Protein AF-A0A9N8DLZ5-F1 (afdb_monomer_lite)

Sequence (624 aa):
MDAGSVGSILSWVEGLLLKVLQLLVWLLERFLIEDRSQDSDYRYHQNWSSGGSSGGSSDNEDQGKRALQEAMKLFGIDSLDDNDVTKGSLRKIWMRLNLTYHPDKNNNSPDSIEKTQQINEAYERLWQELDKRDGVDGADDGNEASTPDHQQEDRPISKQERKRQKKERQKARQHAKRQQQEEWERRREAWEAELTRVQEEMERKAKEYKKKENHRKKERRMNEKKAKELGLENPGRRVETFHRWVGDAIALLKSPIDSSDCPSKYYVMELCNHPIAEALRTDETDIAIELVHETICDAIYYWAAKVVQEECFEIDSKMKDFVLSEALLLSLDEDGNSLIHYAVYFGNNDMLSYLAQKARKRDRLQGLLASSNVHGLAASDFALLRGNERMQRHMKKLQEEVEERIQSSKLLPTIKRYMATLGKAPSMAPAMVSLFGISLGMIAFETGWIMTFAILGFVMKEKQSVRQGILSDPGAFPRELLSFHLYWLLVKKIHQGIAAVSEFYYLSIPFVFILWLFTPPKYASLPFHISNFAHGWTARVVDTVPLPTNVLSPMPRALCWMLIHTCVLLAVKAQFAMALDTLDVSGFHHLEQQPTHREMMQLESKQQHAMDVFNAFLKEEGDL

Organism: NCBI:txid568900

InterPro domains:
  IPR001623 DnaJ domain [PF00226] (84-129)
  IPR001623 DnaJ domain [PS50076] (70-140)
  IPR001623 DnaJ domain [SM00271] (69-131)
  IPR001623 DnaJ domain [cd06257] (70-126)
  IPR036869 Chaperone J-domain superfamily [G3DSA:1.10.287.110] (81-128)
  IPR036869 Chaperone J-domain superfamily [SSF46565] (75-132)

pLDDT: mean 72.86, std 20.45, range [31.64, 98.12]

Radius of gyration: 39.93 Å; chains: 1; bounding box: 113×87×102 Å

Foldseek 3Di:
DDPVVVVVVVVVVVVVVVVVVVVVVVVVVVVVVVVPPPDDDDDDDDDDDDPDDDDDPDPVVVVLVVLLVLLCVLLVHPDPPPPVDDLVSLVVSLVVQCVVLPCVVVVNDPSSVVSNVSSVSSSVSSVVVNVVVVPPPPPPDDDPDDDDDPPPPPDPCDPVNVVVVVVVVVVVVVVVVVVVVVVVVVVVVVVVVVVVVVVVVVVVVVVVVVVVVVVVVVVVVVVQVVCVVVVNPRVVVVVVVVVVVLVVVVVVVPPDDPPDDDPDPPDCLVVQPQPLSVCLLVLVLVVSVVVLVVVLVVQVVVVCVVVVVVDDDDCDPVNSLVSNLVSQQQASDPQSQGPLLSCLLSVPVVSNVVSCVSCVVVVNLVVNQCRATNVNDGSLVSNVVNVPVVSNVVSVVSVVVVVVCVCPPCPVVVVVVVVVVVVVVVPCVLVVVLVVQLVCCVVPPVCSVVLSVVSVVLVVVVVVCVVVVNDDDPVVVVVVSVVVVVVVVVVVVVLVVVVVPDPVNPPVVVVVVVCQVPPPPVCNCVVVVVVVVVVVVLVVVVVPDDDDDPDDDPVVVVVVVVVSVVVVVVVVVVVVVVVVVVDDPPDDPDDDDDDDPVVVVVVVVVVVVVVVVVVVVVVVVVVD

Structure (mmCIF, N/CA/C/O backbone):
data_AF-A0A9N8DLZ5-F1
#
_entry.id   AF-A0A9N8DLZ5-F1
#
loop_
_atom_site.group_PDB
_atom_site.id
_atom_site.type_symbol
_atom_site.label_atom_id
_atom_site.label_alt_id
_atom_site.label_comp_id
_atom_site.label_asym_id
_atom_site.label_entity_id
_atom_site.label_seq_id
_atom_site.pdbx_PDB_ins_code
_atom_site.Cartn_x
_atom_site.Cartn_y
_atom_site.Cartn_z
_atom_site.occupancy
_atom_site.B_iso_or_equiv
_atom_site.auth_seq_id
_atom_site.auth_comp_id
_atom_site.auth_asym_id
_atom_site.auth_atom_id
_atom_site.pdbx_PDB_model_num
ATOM 1 N N . MET A 1 1 ? 40.854 31.623 34.622 1.00 49.44 1 MET A N 1
ATOM 2 C CA . MET A 1 1 ? 39.849 30.550 34.748 1.00 49.44 1 MET A CA 1
ATOM 3 C C . MET A 1 1 ? 40.578 29.261 34.465 1.00 49.44 1 MET A C 1
ATOM 5 O O . MET A 1 1 ? 41.126 29.134 33.377 1.00 49.44 1 MET A O 1
ATOM 9 N N . ASP A 1 2 ? 40.683 28.384 35.458 1.00 57.00 2 ASP A N 1
ATOM 10 C CA . ASP A 1 2 ? 41.419 27.131 35.310 1.00 57.00 2 ASP A CA 1
ATOM 11 C C . ASP A 1 2 ? 40.716 26.227 34.300 1.00 57.00 2 ASP A C 1
ATOM 13 O O . ASP A 1 2 ? 39.487 26.132 34.293 1.00 57.00 2 ASP A O 1
ATOM 17 N N . ALA A 1 3 ? 41.493 25.543 33.459 1.00 56.16 3 ALA A N 1
ATOM 18 C CA . ALA A 1 3 ? 40.986 24.651 32.414 1.00 56.16 3 ALA A CA 1
ATOM 19 C C . ALA A 1 3 ? 39.997 23.587 32.948 1.00 56.16 3 ALA A C 1
ATOM 21 O O . ALA A 1 3 ? 39.121 23.130 32.217 1.00 56.16 3 ALA A O 1
ATOM 22 N N . GLY A 1 4 ? 40.065 23.255 34.245 1.00 65.50 4 GLY A N 1
ATOM 23 C CA . GLY A 1 4 ? 39.111 22.367 34.914 1.00 65.50 4 GLY A CA 1
ATOM 24 C C . GLY A 1 4 ? 37.686 22.923 35.058 1.00 65.50 4 GLY A C 1
ATOM 25 O O . GLY A 1 4 ? 36.737 22.143 35.101 1.00 65.50 4 GLY A O 1
ATOM 26 N N . SER A 1 5 ? 37.486 24.249 35.083 1.00 64.62 5 SER A N 1
ATOM 27 C CA . SER A 1 5 ? 36.138 24.828 35.225 1.00 64.62 5 SER A CA 1
ATOM 28 C C . SER A 1 5 ? 35.354 24.808 33.912 1.00 64.62 5 SER A C 1
ATOM 30 O O . SER A 1 5 ? 34.129 24.731 33.934 1.00 64.62 5 SER A O 1
ATOM 32 N N . VAL A 1 6 ? 36.045 24.843 32.770 1.00 71.88 6 VAL A N 1
ATOM 33 C CA . VAL A 1 6 ? 35.416 24.824 31.441 1.00 71.88 6 VAL A CA 1
ATOM 34 C C . VAL A 1 6 ? 34.845 23.436 31.132 1.00 71.88 6 VAL A C 1
ATOM 36 O O . VAL A 1 6 ? 33.722 23.336 30.645 1.00 71.88 6 VAL A O 1
ATOM 39 N N . GLY A 1 7 ? 35.555 22.365 31.510 1.00 80.94 7 GLY A N 1
ATOM 40 C CA . GLY A 1 7 ? 35.070 20.988 31.345 1.00 80.94 7 GLY A CA 1
ATOM 41 C C . GLY A 1 7 ? 33.822 20.673 32.179 1.00 80.94 7 GLY A C 1
ATOM 42 O O . GLY A 1 7 ? 32.906 20.014 31.696 1.00 80.94 7 GLY A O 1
ATOM 43 N N . SER A 1 8 ? 33.739 21.210 33.401 1.00 79.50 8 SER A N 1
ATOM 44 C CA . SER A 1 8 ? 32.559 21.053 34.267 1.00 79.50 8 SER A CA 1
ATOM 45 C C . SER A 1 8 ? 31.318 21.748 33.690 1.00 79.50 8 SER A C 1
ATOM 47 O O . SER A 1 8 ? 30.221 21.191 33.700 1.00 79.50 8 SER A O 1
ATOM 49 N N . ILE A 1 9 ? 31.497 22.938 33.107 1.00 79.12 9 ILE A N 1
ATOM 50 C CA . ILE A 1 9 ? 30.405 23.685 32.470 1.00 79.12 9 ILE A CA 1
ATOM 51 C C . ILE A 1 9 ? 29.925 22.971 31.201 1.00 79.12 9 ILE A C 1
ATOM 53 O O . ILE A 1 9 ? 28.719 22.844 31.007 1.00 79.12 9 ILE A O 1
ATOM 57 N N . LEU A 1 10 ? 30.838 22.457 30.370 1.00 74.69 10 LEU A N 1
ATOM 58 C CA . LEU A 1 10 ? 30.481 21.702 29.163 1.00 74.69 10 LEU A CA 1
ATOM 59 C C . LEU A 1 10 ? 29.704 20.423 29.498 1.00 74.69 10 LEU A C 1
ATOM 61 O O . LEU A 1 10 ? 28.630 20.207 28.945 1.00 74.69 10 LEU A O 1
ATOM 65 N N . SER A 1 11 ? 30.175 19.646 30.477 1.00 79.75 11 SER A N 1
ATOM 66 C CA . SER A 1 11 ? 29.482 18.442 30.954 1.00 79.75 11 SER A CA 1
ATOM 67 C C . SER A 1 11 ? 28.071 18.744 31.480 1.00 79.75 11 SER A C 1
ATOM 69 O O . SER A 1 11 ? 27.119 18.005 31.216 1.00 79.75 11 SER A O 1
ATOM 71 N N . TRP A 1 12 ? 27.906 19.861 32.193 1.00 91.50 12 TRP A N 1
ATOM 72 C CA . TRP A 1 12 ? 26.599 20.286 32.689 1.00 91.50 12 TRP A CA 1
ATOM 73 C C . TRP A 1 12 ? 25.654 20.716 31.556 1.00 91.50 12 TRP A C 1
ATOM 75 O O . TRP A 1 12 ? 24.472 20.363 31.573 1.00 91.50 12 TRP A O 1
ATOM 85 N N . VAL A 1 13 ? 26.170 21.429 30.549 1.00 84.19 13 VAL A N 1
ATOM 86 C CA . VAL A 1 13 ? 25.404 21.853 29.364 1.00 84.19 13 VAL A CA 1
ATOM 87 C C . VAL A 1 13 ? 24.967 20.650 28.524 1.00 84.19 13 VAL A C 1
ATOM 89 O O . VAL A 1 13 ? 23.808 20.595 28.112 1.00 84.19 13 VAL A O 1
ATOM 92 N N . GLU A 1 14 ? 25.835 19.657 28.329 1.00 85.25 14 GLU A N 1
ATOM 93 C CA . GLU A 1 14 ? 25.492 18.399 27.650 1.00 85.25 14 GLU A CA 1
ATOM 94 C C . GLU A 1 14 ? 24.383 17.639 28.392 1.00 85.25 14 GLU A C 1
ATOM 96 O O . GLU A 1 14 ? 23.398 17.210 27.785 1.00 85.25 14 GLU A O 1
ATOM 101 N N . GLY A 1 15 ? 24.481 17.544 29.723 1.00 87.44 15 GLY A N 1
ATOM 102 C CA . GLY A 1 15 ? 23.449 16.920 30.551 1.00 87.44 15 GLY A CA 1
ATOM 103 C C . GLY A 1 15 ? 22.101 17.650 30.498 1.00 87.44 15 GLY A C 1
ATOM 104 O O . GLY A 1 15 ? 21.046 17.011 30.521 1.00 87.44 15 GLY A O 1
ATOM 105 N N . LEU A 1 16 ? 22.113 18.982 30.400 1.00 87.88 16 LEU A N 1
ATOM 106 C CA . LEU A 1 16 ? 20.899 19.785 30.249 1.00 87.88 16 LEU A CA 1
ATOM 107 C C . LEU A 1 16 ? 20.264 19.586 28.865 1.00 87.88 16 LEU A C 1
ATOM 109 O O . LEU A 1 16 ? 19.053 19.383 28.776 1.00 87.88 16 LEU A O 1
ATOM 113 N N . LEU A 1 17 ? 21.074 19.590 27.802 1.00 78.94 17 LEU A N 1
ATOM 114 C CA . LEU A 1 17 ? 20.620 19.362 26.428 1.00 78.94 17 LEU A CA 1
ATOM 115 C C . LEU A 1 17 ? 19.957 17.992 26.271 1.00 78.94 17 LEU A C 1
ATOM 117 O O . LEU A 1 17 ? 18.867 17.914 25.709 1.00 78.94 17 LEU A O 1
ATOM 121 N N . LEU A 1 18 ? 20.549 16.937 26.836 1.00 82.75 18 LEU A N 1
ATOM 122 C CA . LEU A 1 18 ? 19.971 15.589 26.819 1.00 82.75 18 LEU A CA 1
ATOM 123 C C . LEU A 1 18 ? 18.601 15.527 27.509 1.00 82.75 18 LEU A C 1
ATOM 125 O O . LEU A 1 18 ? 17.679 14.897 26.990 1.00 82.75 18 LEU A O 1
ATOM 129 N N . LYS A 1 19 ? 18.430 16.222 28.641 1.00 85.38 19 LYS A N 1
ATOM 130 C CA . LYS A 1 19 ? 17.141 16.287 29.351 1.00 85.38 19 LYS A CA 1
ATOM 131 C C . LYS A 1 19 ? 16.080 17.058 28.569 1.00 85.38 19 LYS A C 1
ATOM 133 O O . LYS A 1 19 ? 14.919 16.656 28.557 1.00 85.38 19 LYS A O 1
ATOM 138 N N . VAL A 1 20 ? 16.466 18.142 27.895 1.00 83.44 20 VAL A N 1
ATOM 139 C CA . VAL A 1 20 ? 15.561 18.905 27.021 1.00 83.44 20 VAL A CA 1
ATOM 140 C C . VAL A 1 20 ? 15.143 18.064 25.814 1.00 83.44 20 VAL A C 1
ATOM 142 O O . VAL A 1 20 ? 13.965 18.046 25.464 1.00 83.44 20 VAL A O 1
ATOM 145 N N . LEU A 1 21 ? 16.070 17.310 25.219 1.00 79.62 21 LEU A N 1
ATOM 146 C CA . LEU A 1 21 ? 15.775 16.399 24.112 1.00 79.62 21 LEU A CA 1
ATOM 147 C C . LEU A 1 21 ? 14.827 15.271 24.541 1.00 79.62 21 LEU A C 1
ATOM 149 O O . LEU A 1 21 ? 13.849 15.010 23.845 1.00 79.62 21 LEU A O 1
ATOM 153 N N . GLN A 1 22 ? 15.046 14.665 25.713 1.00 80.81 22 GLN A N 1
ATOM 154 C CA . GLN A 1 22 ? 14.121 13.679 26.287 1.00 80.81 22 GLN A CA 1
ATOM 155 C C . GLN A 1 22 ? 12.720 14.258 26.520 1.00 80.81 22 GLN A C 1
ATOM 157 O O . GLN A 1 22 ? 11.732 13.599 26.201 1.00 80.81 22 GLN A O 1
ATOM 162 N N . LEU A 1 23 ? 12.615 15.492 27.024 1.00 84.62 23 LEU A N 1
ATOM 163 C CA . LEU A 1 23 ? 11.329 16.167 27.217 1.00 84.62 23 LEU A CA 1
ATOM 164 C C . LEU A 1 23 ? 10.611 16.418 25.881 1.00 84.62 23 LEU A C 1
ATOM 166 O O . LEU A 1 23 ? 9.399 16.233 25.789 1.00 84.62 23 LEU A O 1
ATOM 170 N N . LEU A 1 24 ? 11.347 16.824 24.843 1.00 77.12 24 LEU A N 1
ATOM 171 C CA . LEU A 1 24 ? 10.793 17.069 23.511 1.00 77.12 24 LEU A CA 1
ATOM 172 C C . LEU A 1 24 ? 10.314 15.780 22.839 1.00 77.12 24 LEU A C 1
ATOM 174 O O . LEU A 1 24 ? 9.225 15.773 22.269 1.00 77.12 24 LEU A O 1
ATOM 178 N N . VAL A 1 25 ? 11.075 14.687 22.948 1.00 82.19 25 VAL A N 1
ATOM 179 C CA . VAL A 1 25 ? 10.651 13.359 22.469 1.00 82.19 25 VAL A CA 1
ATOM 180 C C . VAL A 1 25 ? 9.394 12.904 23.210 1.00 82.19 25 VAL A C 1
ATOM 182 O O . VAL A 1 25 ? 8.420 12.511 22.575 1.00 82.19 25 VAL A O 1
ATOM 185 N N . TRP A 1 26 ? 9.366 13.053 24.536 1.00 88.75 26 TRP A N 1
ATOM 186 C CA . TRP A 1 26 ? 8.200 12.720 25.356 1.00 88.75 26 TRP A CA 1
ATOM 187 C C . TRP A 1 26 ? 6.950 13.542 24.981 1.00 88.75 26 TRP A C 1
ATOM 189 O O . TRP A 1 26 ? 5.845 13.000 24.904 1.00 88.75 26 TRP A O 1
ATOM 199 N N . LEU A 1 27 ? 7.110 14.841 24.698 1.00 75.94 27 LEU A N 1
ATOM 200 C CA . LEU A 1 27 ? 6.022 15.711 24.233 1.00 75.94 27 LEU A CA 1
ATOM 201 C C . LEU A 1 27 ? 5.524 15.321 22.835 1.00 75.94 27 LEU A C 1
ATOM 203 O O . LEU A 1 27 ? 4.315 15.320 22.604 1.00 75.94 27 LEU A O 1
ATOM 207 N N . LEU A 1 28 ? 6.432 14.976 21.918 1.00 73.81 28 LEU A N 1
ATOM 208 C CA . LEU A 1 28 ? 6.091 14.535 20.563 1.00 73.81 28 LEU A CA 1
ATOM 209 C C . LEU A 1 28 ? 5.348 13.195 20.567 1.00 73.81 28 LEU A C 1
ATOM 211 O O . LEU A 1 28 ? 4.345 13.062 19.865 1.00 73.81 28 LEU A O 1
ATOM 215 N N . GLU A 1 29 ? 5.778 12.233 21.389 1.00 75.62 29 GLU A N 1
ATOM 216 C CA . GLU A 1 29 ? 5.064 10.963 21.573 1.00 75.62 29 GLU A CA 1
ATOM 217 C C . GLU A 1 29 ? 3.644 11.187 22.099 1.00 75.62 29 GLU A C 1
ATOM 219 O O . GLU A 1 29 ? 2.696 10.572 21.613 1.00 75.62 29 GLU A O 1
ATOM 224 N N . ARG A 1 30 ? 3.462 12.108 23.053 1.00 68.19 30 ARG A N 1
ATOM 225 C CA . ARG A 1 30 ? 2.133 12.443 23.581 1.00 68.19 30 ARG A CA 1
ATOM 226 C C . ARG A 1 30 ? 1.235 13.089 22.531 1.00 68.19 30 ARG A C 1
ATOM 228 O O . ARG A 1 30 ? 0.108 12.639 22.358 1.00 68.19 30 ARG A O 1
ATOM 235 N N . PHE A 1 31 ? 1.740 14.080 21.800 1.00 67.94 31 PHE A N 1
ATOM 236 C CA . PHE A 1 31 ? 0.939 14.820 20.823 1.00 67.94 31 PHE A CA 1
ATOM 237 C C . PHE A 1 31 ? 0.556 13.993 19.590 1.00 67.94 31 PHE A C 1
ATOM 239 O O . PHE A 1 31 ? -0.539 14.165 19.061 1.00 67.94 31 PHE A O 1
ATOM 246 N N . LEU A 1 32 ? 1.425 13.091 19.124 1.00 57.75 32 LEU A N 1
ATOM 247 C CA . LEU A 1 32 ? 1.170 12.306 17.909 1.00 57.75 32 LEU A CA 1
ATOM 248 C C . LEU A 1 32 ? 0.288 11.070 18.148 1.00 57.75 32 LEU A C 1
ATOM 250 O O . LEU A 1 32 ? -0.325 10.570 17.204 1.00 57.75 32 LEU A O 1
ATOM 254 N N . ILE A 1 33 ? 0.195 10.577 19.387 1.00 51.91 33 ILE A N 1
ATOM 255 C CA . ILE A 1 33 ? -0.642 9.416 19.739 1.00 51.91 33 ILE A CA 1
ATOM 256 C C . ILE A 1 33 ? -2.088 9.836 20.057 1.00 51.91 33 ILE A C 1
ATOM 258 O O . ILE A 1 33 ? -3.021 9.065 19.820 1.00 51.91 33 ILE A O 1
ATOM 262 N N . GLU A 1 34 ? -2.303 11.060 20.547 1.00 44.78 34 GLU A N 1
ATOM 263 C CA . GLU A 1 34 ? -3.624 11.535 20.987 1.00 44.78 34 GLU A CA 1
ATOM 264 C C . GLU A 1 34 ? -4.619 11.715 19.817 1.00 44.78 34 GLU A C 1
ATOM 266 O O . GLU A 1 34 ? -5.815 11.504 20.000 1.00 44.78 34 GLU A O 1
ATOM 271 N N . ASP A 1 35 ? -4.135 11.959 18.592 1.00 42.44 35 ASP A N 1
ATOM 272 C CA . ASP A 1 35 ? -4.981 12.250 17.417 1.00 42.44 35 ASP A CA 1
ATOM 273 C C . ASP A 1 35 ? -5.449 10.998 16.633 1.00 42.44 35 ASP A C 1
ATOM 275 O O . ASP A 1 35 ? -6.141 11.106 15.623 1.00 42.44 35 ASP A O 1
ATOM 279 N N . ARG A 1 36 ? -5.090 9.776 17.071 1.00 41.59 36 ARG A N 1
ATOM 280 C CA . ARG A 1 36 ? -5.443 8.521 16.360 1.00 41.59 36 ARG A CA 1
ATOM 281 C C . ARG A 1 36 ? -6.395 7.568 17.090 1.00 41.59 36 ARG A C 1
ATOM 283 O O . ARG A 1 36 ? -6.746 6.543 16.514 1.00 41.59 36 ARG A O 1
ATOM 290 N N . SER A 1 37 ? -6.828 7.862 18.318 1.00 42.47 37 SER A N 1
ATOM 291 C CA . SER A 1 37 ? -7.557 6.874 19.146 1.00 42.47 37 SER A CA 1
ATOM 292 C C . SER A 1 37 ? -9.060 7.115 19.347 1.00 42.47 37 SER A C 1
ATOM 294 O O . SER A 1 37 ? -9.682 6.371 20.100 1.00 42.47 37 SER A O 1
ATOM 296 N N . GLN A 1 38 ? -9.674 8.093 18.669 1.00 40.94 38 GLN A N 1
ATOM 297 C CA . GLN A 1 38 ? -11.102 8.399 18.870 1.00 40.94 38 GLN A CA 1
ATOM 298 C C . GLN A 1 38 ? -12.107 7.563 18.055 1.00 40.94 38 GLN A C 1
ATOM 300 O O . GLN A 1 38 ? -13.296 7.701 18.304 1.00 40.94 38 GLN A O 1
ATOM 305 N N . ASP A 1 39 ? -11.687 6.644 17.179 1.00 40.47 39 ASP A N 1
ATOM 306 C CA . ASP A 1 39 ? -12.623 5.801 16.411 1.00 40.47 39 ASP A CA 1
ATOM 307 C C . ASP A 1 39 ? -12.294 4.303 16.541 1.00 40.47 39 ASP A C 1
ATOM 309 O O . ASP A 1 39 ? -11.570 3.724 15.733 1.00 40.47 39 ASP A O 1
ATOM 313 N N . SER A 1 40 ? -12.811 3.654 17.588 1.00 35.16 40 SER A N 1
ATOM 314 C CA . SER A 1 40 ? -13.296 2.260 17.525 1.00 35.16 40 SER A CA 1
ATOM 315 C C . SER A 1 40 ? -13.937 1.841 18.853 1.00 35.16 40 SER A C 1
ATOM 317 O O . SER A 1 40 ? -13.294 1.323 19.766 1.00 35.16 40 SER A O 1
ATOM 319 N N . ASP A 1 41 ? -15.250 2.042 18.936 1.00 38.22 41 ASP A N 1
ATOM 320 C CA . ASP A 1 41 ? -16.117 1.398 19.920 1.00 38.22 41 ASP A CA 1
ATOM 321 C C . ASP A 1 41 ? -16.056 -0.132 19.761 1.00 38.22 41 ASP A C 1
ATOM 323 O O . ASP A 1 41 ? -16.618 -0.694 18.820 1.00 38.22 41 ASP A O 1
ATOM 327 N N . TYR A 1 42 ? -15.422 -0.826 20.710 1.00 39.41 42 TYR A N 1
ATOM 328 C CA . TYR A 1 42 ? -15.580 -2.271 20.896 1.00 39.41 42 TYR A CA 1
ATOM 329 C C . TYR A 1 42 ? -16.290 -2.553 22.224 1.00 39.41 42 TYR A C 1
ATOM 331 O O . TYR A 1 42 ? -15.693 -2.550 23.299 1.00 39.41 42 TYR A O 1
ATOM 339 N N . ARG A 1 43 ? -17.597 -2.826 22.124 1.00 35.00 43 ARG A N 1
ATOM 340 C CA . ARG A 1 43 ? -18.407 -3.480 23.161 1.00 35.00 43 ARG A CA 1
ATOM 341 C C . ARG A 1 43 ? -18.151 -4.986 23.115 1.00 35.00 43 ARG A C 1
ATOM 343 O O . ARG A 1 43 ? -18.801 -5.685 22.346 1.00 35.00 43 ARG A O 1
ATOM 350 N N . TYR A 1 44 ? -17.264 -5.494 23.961 1.00 34.75 44 TYR A N 1
ATOM 351 C CA . TYR A 1 44 ? -17.240 -6.910 24.336 1.00 34.75 44 TYR A CA 1
ATOM 352 C C . TYR A 1 44 ? -16.865 -7.024 25.821 1.00 34.75 44 TYR A C 1
ATOM 354 O O . TYR A 1 44 ? -15.972 -6.323 26.279 1.00 34.75 44 TYR A O 1
ATOM 362 N N . HIS A 1 45 ? -17.566 -7.912 26.537 1.00 36.66 45 HIS A N 1
ATOM 363 C CA . HIS A 1 45 ? -17.425 -8.289 27.960 1.00 36.66 45 HIS A CA 1
ATOM 364 C C . HIS A 1 45 ? -18.278 -7.536 29.004 1.00 36.66 45 HIS A C 1
ATOM 366 O O . HIS A 1 45 ? -17.790 -6.843 29.883 1.00 36.66 45 HIS A O 1
ATOM 372 N N . GLN A 1 46 ? -19.584 -7.825 28.998 1.00 36.31 46 GLN A N 1
ATOM 373 C CA . GLN A 1 46 ? -20.385 -7.943 30.225 1.00 36.31 46 GLN A CA 1
ATOM 374 C C . GLN A 1 46 ? -21.033 -9.331 30.233 1.00 36.31 46 GLN A C 1
ATOM 376 O O . GLN A 1 46 ? -22.156 -9.483 29.761 1.00 36.31 46 GLN A O 1
ATOM 381 N N . ASN A 1 47 ? -20.323 -10.372 30.682 1.00 31.92 47 ASN A N 1
ATOM 382 C CA . ASN A 1 47 ? -20.993 -11.610 31.107 1.00 31.92 47 ASN A CA 1
ATOM 383 C C . ASN A 1 47 ? -20.091 -12.578 31.882 1.00 31.92 47 ASN A C 1
ATOM 385 O O . ASN A 1 47 ? -20.079 -13.771 31.604 1.00 31.92 47 ASN A O 1
ATOM 389 N N . TRP A 1 48 ? -19.373 -12.095 32.895 1.00 37.28 48 TRP A N 1
ATOM 390 C CA . TRP A 1 48 ? -18.810 -12.975 33.921 1.00 37.28 48 TRP A CA 1
ATOM 391 C C . TRP A 1 48 ? -18.772 -12.273 35.272 1.00 37.28 48 TRP A C 1
ATOM 393 O O . TRP A 1 48 ? -17.785 -11.654 35.642 1.00 37.28 48 TRP A O 1
ATOM 403 N N . SER A 1 49 ? -19.867 -12.367 36.025 1.00 39.16 49 SER A N 1
ATOM 404 C CA . SER A 1 49 ? -19.806 -12.411 37.492 1.00 39.16 49 SER A CA 1
ATOM 405 C C . SER A 1 49 ? -21.177 -12.666 38.119 1.00 39.16 49 SER A C 1
ATOM 407 O O . SER A 1 49 ? -22.220 -12.310 37.574 1.00 39.16 49 SER A O 1
ATOM 409 N N . SER A 1 50 ? -21.119 -13.251 39.320 1.00 39.47 50 SER A N 1
ATOM 410 C CA . SER A 1 50 ? -22.143 -13.341 40.374 1.00 39.47 50 SER A CA 1
ATOM 411 C C . SER A 1 50 ? -23.021 -14.604 40.460 1.00 39.47 50 SER A C 1
ATOM 413 O O . SER A 1 50 ? -24.240 -14.602 40.293 1.00 39.47 50 SER A O 1
ATOM 415 N N . GLY A 1 51 ? -22.387 -15.701 40.890 1.00 33.91 51 GLY A N 1
ATOM 416 C CA . GLY A 1 51 ? -23.010 -16.676 41.790 1.00 33.91 51 GLY A CA 1
ATOM 417 C C . GLY A 1 51 ? -22.683 -16.320 43.245 1.00 33.91 51 GLY A C 1
ATOM 418 O O . GLY A 1 51 ? -21.694 -16.803 43.780 1.00 33.91 51 GLY A O 1
ATOM 419 N N . GLY A 1 52 ? -23.477 -15.443 43.867 1.00 38.75 52 GLY A N 1
ATOM 420 C CA . GLY A 1 52 ? -23.303 -15.027 45.263 1.00 38.75 52 GLY A CA 1
ATOM 421 C C . GLY A 1 52 ? -24.102 -15.900 46.232 1.00 38.75 52 GLY A C 1
ATOM 422 O O . GLY A 1 52 ? -25.332 -15.847 46.249 1.00 38.75 52 GLY A O 1
ATOM 423 N N . SER A 1 53 ? -23.390 -16.693 47.035 1.00 35.62 53 SER A N 1
ATOM 424 C CA . SER A 1 53 ? -23.904 -17.381 48.222 1.00 35.62 53 SER A CA 1
ATOM 425 C C . SER A 1 53 ? -23.837 -16.417 49.409 1.00 35.62 53 SER A C 1
ATOM 427 O O . SER A 1 53 ? -22.755 -16.017 49.828 1.00 35.62 53 SER A O 1
ATOM 429 N N . SER A 1 54 ? -24.992 -15.987 49.916 1.00 44.81 54 SER A N 1
ATOM 430 C CA . SER A 1 54 ? -25.108 -15.051 51.037 1.00 44.81 54 SER A CA 1
ATOM 431 C C . SER A 1 54 ? -25.202 -15.812 52.364 1.00 44.81 54 SER A C 1
ATOM 433 O O . SER A 1 54 ? -26.254 -16.379 52.668 1.00 44.81 54 SER A O 1
ATOM 435 N N . GLY A 1 55 ? -24.129 -15.812 53.157 1.00 41.22 55 GLY A N 1
ATOM 436 C CA . GLY A 1 55 ? -24.136 -16.353 54.520 1.00 41.22 55 GLY A CA 1
ATOM 437 C C . GLY A 1 55 ? -22.737 -16.452 55.126 1.00 41.22 55 GLY A C 1
ATOM 438 O O . GLY A 1 55 ? -22.145 -17.521 55.107 1.00 41.22 55 GLY A O 1
ATOM 439 N N . GLY A 1 56 ? -22.209 -15.339 55.640 1.00 42.84 56 GLY A N 1
ATOM 440 C CA . GLY A 1 56 ? -20.893 -15.272 56.289 1.00 42.84 56 GLY A CA 1
ATOM 441 C C . GLY A 1 56 ? -20.475 -13.817 56.482 1.00 42.84 56 GLY A C 1
ATOM 442 O O . GLY A 1 56 ? -19.786 -13.251 55.641 1.00 42.84 56 GLY A O 1
ATOM 443 N N . SER A 1 57 ? -21.024 -13.197 57.525 1.00 56.03 57 SER A N 1
ATOM 444 C CA . SER A 1 57 ? -20.924 -11.771 57.851 1.00 56.03 57 SER A CA 1
ATOM 445 C C . SER A 1 57 ? -19.671 -11.534 58.700 1.00 56.03 57 SER A C 1
ATOM 447 O O . SER A 1 57 ? -19.500 -12.251 59.679 1.00 56.03 57 SER A O 1
ATOM 449 N N . SER A 1 58 ? -18.853 -10.536 58.341 1.00 63.12 58 SER A N 1
ATOM 450 C CA . SER A 1 58 ? -17.576 -10.096 58.953 1.00 63.12 58 SER A CA 1
ATOM 451 C C . SER A 1 58 ? -16.315 -10.461 58.150 1.00 63.12 58 SER A C 1
ATOM 453 O O . SER A 1 58 ? -15.706 -9.571 57.566 1.00 63.12 58 SER A O 1
ATOM 455 N N . ASP A 1 59 ? -15.943 -11.738 58.020 1.00 73.44 59 ASP A N 1
ATOM 456 C CA . ASP A 1 59 ? -14.593 -12.096 57.524 1.00 73.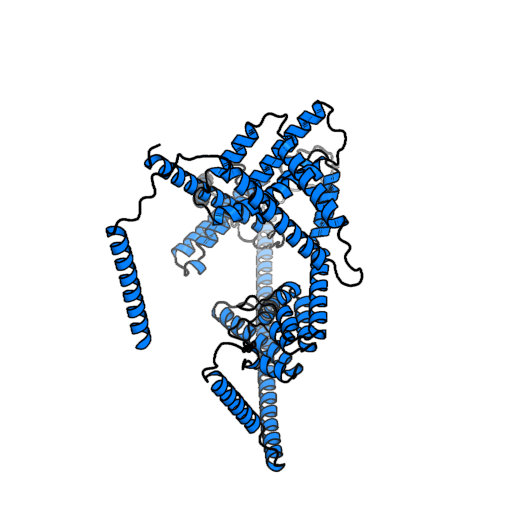44 59 ASP A CA 1
ATOM 457 C C . ASP A 1 59 ? -14.348 -11.820 56.024 1.00 73.44 59 ASP A C 1
ATOM 459 O O . ASP A 1 59 ? -13.206 -11.668 55.586 1.00 73.44 59 ASP A O 1
ATOM 463 N N . ASN A 1 60 ? -15.410 -11.713 55.219 1.00 78.81 60 ASN A N 1
ATOM 464 C CA . ASN A 1 60 ? -15.293 -11.434 53.782 1.00 78.81 60 ASN A CA 1
ATOM 465 C C . ASN A 1 60 ? -14.946 -9.970 53.470 1.00 78.81 60 ASN A C 1
ATOM 467 O O . ASN A 1 60 ? -14.387 -9.692 52.408 1.00 78.81 60 ASN A O 1
ATOM 471 N N . GLU A 1 61 ? -15.267 -9.029 54.362 1.00 84.50 61 GLU A N 1
ATOM 472 C CA . GLU A 1 61 ? -14.998 -7.609 54.108 1.00 84.50 61 GLU A CA 1
ATOM 473 C C . GLU A 1 61 ? -13.496 -7.306 54.208 1.00 84.50 61 GLU A C 1
ATOM 475 O O . GLU A 1 61 ? -12.933 -6.618 53.353 1.00 84.50 61 GLU A O 1
ATOM 480 N N . ASP A 1 62 ? -12.819 -7.912 55.185 1.00 88.00 62 ASP A N 1
ATOM 481 C CA . ASP A 1 62 ? -11.372 -7.777 55.363 1.00 88.00 62 ASP A CA 1
ATOM 482 C C . ASP A 1 62 ? -10.582 -8.433 54.224 1.00 88.00 62 ASP A C 1
ATOM 484 O O . ASP A 1 62 ? -9.564 -7.890 53.781 1.00 88.00 62 ASP A O 1
ATOM 488 N N . GLN A 1 63 ? -11.057 -9.566 53.692 1.00 88.94 63 GLN A N 1
ATOM 489 C CA . GLN A 1 63 ? -10.458 -10.176 52.499 1.00 88.94 63 GLN A CA 1
ATOM 490 C C . GLN A 1 63 ? -10.603 -9.273 51.269 1.00 88.94 63 GLN A C 1
ATOM 492 O O . GLN A 1 63 ? -9.642 -9.122 50.514 1.00 88.94 63 GLN A O 1
ATOM 497 N N . GLY A 1 64 ? -11.759 -8.62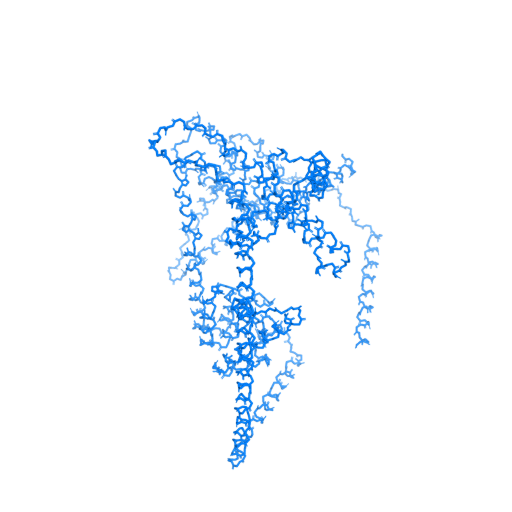2 51.099 1.00 92.25 64 GLY A N 1
ATOM 498 C CA . GLY A 1 64 ? -11.986 -7.662 50.018 1.00 92.25 64 GLY A CA 1
ATOM 499 C C . GLY A 1 64 ? -11.026 -6.470 50.073 1.00 92.25 64 GLY A C 1
ATOM 500 O O . GLY A 1 64 ? -10.422 -6.121 49.060 1.00 92.25 64 GLY A O 1
ATOM 501 N N . LYS A 1 65 ? -10.814 -5.893 51.264 1.00 94.06 65 LYS A N 1
ATOM 502 C CA . LYS A 1 65 ? -9.896 -4.754 51.458 1.00 94.06 65 LYS A CA 1
ATOM 503 C C . LYS A 1 65 ? -8.436 -5.122 51.183 1.00 94.06 65 LYS A C 1
ATOM 505 O O . LYS A 1 65 ? -7.733 -4.360 50.521 1.00 94.06 65 LYS A O 1
ATOM 510 N N . ARG A 1 66 ? -7.982 -6.303 51.623 1.00 95.62 66 ARG A N 1
ATOM 511 C CA . ARG A 1 66 ? -6.620 -6.795 51.328 1.00 95.62 66 ARG A CA 1
ATOM 512 C C . ARG A 1 66 ? -6.417 -7.052 49.835 1.00 95.62 66 ARG A C 1
ATOM 514 O O . ARG A 1 66 ? -5.431 -6.601 49.266 1.00 95.62 66 ARG A O 1
ATOM 521 N N . ALA A 1 67 ? -7.386 -7.702 49.194 1.00 95.62 67 ALA A N 1
ATOM 522 C CA . ALA A 1 67 ? -7.377 -7.967 47.758 1.00 95.62 67 ALA A CA 1
ATOM 523 C C . ALA A 1 67 ? -7.357 -6.681 46.910 1.00 95.62 67 ALA A C 1
ATOM 525 O O . ALA A 1 67 ? -6.746 -6.657 45.839 1.00 95.62 67 ALA A O 1
ATOM 526 N N . LEU A 1 68 ? -8.016 -5.618 47.383 1.00 96.44 68 LEU A N 1
ATOM 527 C CA . LEU A 1 68 ? -7.984 -4.298 46.756 1.00 96.44 68 LEU A CA 1
ATOM 528 C C . LEU A 1 68 ? -6.609 -3.632 46.918 1.00 96.44 68 LEU A C 1
ATOM 530 O O . LEU A 1 68 ? -6.058 -3.146 45.935 1.00 96.44 68 LEU A O 1
ATOM 534 N N . GLN A 1 69 ? -6.014 -3.674 48.115 1.00 96.75 69 GLN A N 1
ATOM 535 C CA . GLN A 1 69 ? -4.660 -3.152 48.348 1.00 96.75 69 GLN A CA 1
ATOM 536 C C . GLN A 1 69 ? -3.598 -3.863 47.500 1.00 96.75 69 GLN A C 1
ATOM 538 O O . GLN A 1 69 ? -2.696 -3.218 46.968 1.00 96.75 69 GLN A O 1
ATOM 543 N N . GLU A 1 70 ? -3.702 -5.182 47.333 1.00 97.19 70 GLU A N 1
ATOM 544 C CA . GLU A 1 70 ? -2.806 -5.940 46.453 1.00 97.19 70 GLU A CA 1
ATOM 545 C C . GLU A 1 70 ? -2.950 -5.516 44.987 1.00 97.19 70 GLU A C 1
ATOM 547 O O . GLU A 1 70 ? -1.943 -5.334 44.300 1.00 97.19 70 GLU A O 1
ATOM 552 N N . ALA A 1 71 ? -4.184 -5.290 44.524 1.00 97.88 71 ALA A N 1
ATOM 553 C CA . ALA A 1 71 ? -4.446 -4.790 43.179 1.00 97.88 71 ALA A CA 1
ATOM 554 C C . ALA A 1 71 ? -3.869 -3.378 42.971 1.00 97.88 71 ALA A C 1
ATOM 556 O O . ALA A 1 71 ? -3.198 -3.131 41.969 1.00 97.88 71 ALA A O 1
ATOM 557 N N . MET A 1 72 ? -4.056 -2.477 43.941 1.00 97.62 72 MET A N 1
ATOM 558 C CA . MET A 1 72 ? -3.483 -1.125 43.925 1.00 97.62 72 MET A CA 1
ATOM 559 C C . MET A 1 72 ? -1.952 -1.164 43.856 1.00 97.62 72 MET A C 1
ATOM 561 O O . MET A 1 72 ? -1.346 -0.510 43.006 1.00 97.62 72 MET A O 1
ATOM 565 N N . LYS A 1 73 ? -1.323 -2.019 44.672 1.00 97.75 73 LYS A N 1
ATOM 566 C CA . LYS A 1 73 ? 0.131 -2.212 44.679 1.00 97.75 73 LYS A CA 1
ATOM 567 C C . LYS A 1 73 ? 0.654 -2.753 43.347 1.00 97.75 73 LYS A C 1
ATOM 569 O O . LYS A 1 73 ? 1.701 -2.303 42.888 1.00 97.75 73 LYS A O 1
ATOM 574 N N . LEU A 1 74 ? -0.061 -3.687 42.713 1.00 97.75 74 LEU A N 1
ATOM 575 C CA . LEU A 1 74 ? 0.319 -4.235 41.405 1.00 97.75 74 LEU A CA 1
ATOM 576 C C . LEU A 1 74 ? 0.316 -3.159 40.307 1.00 97.75 74 LEU A C 1
ATOM 578 O O . LEU A 1 74 ? 1.161 -3.186 39.415 1.00 97.75 74 LEU A O 1
ATOM 582 N N . PHE A 1 75 ? -0.609 -2.202 40.394 1.00 97.62 75 PHE A N 1
ATOM 583 C CA . PHE A 1 75 ? -0.748 -1.096 39.446 1.00 97.62 75 PHE A CA 1
ATOM 584 C C . PHE A 1 75 ? 0.089 0.141 39.803 1.00 97.62 75 PHE A C 1
ATOM 586 O O . PHE A 1 75 ? 0.106 1.099 39.031 1.00 97.62 75 PHE A O 1
ATOM 593 N N . GLY A 1 76 ? 0.799 0.125 40.937 1.00 96.75 76 GLY A N 1
ATOM 594 C CA . GLY A 1 76 ? 1.556 1.280 41.424 1.00 96.75 76 GLY A CA 1
ATOM 595 C C . GLY A 1 76 ? 0.657 2.474 41.754 1.00 96.75 76 GLY A C 1
ATOM 596 O O . GLY A 1 76 ? 1.021 3.607 41.455 1.00 96.75 76 GLY A O 1
ATOM 597 N N . ILE A 1 77 ? -0.536 2.209 42.292 1.00 96.94 77 ILE A N 1
ATOM 598 C CA . ILE A 1 77 ? -1.495 3.222 42.736 1.00 96.94 77 ILE A CA 1
ATOM 599 C C . ILE A 1 77 ? -1.416 3.295 44.260 1.00 96.94 77 ILE A C 1
ATOM 601 O O . ILE A 1 77 ? -1.716 2.311 44.935 1.00 96.94 77 ILE A O 1
ATOM 605 N N . ASP A 1 78 ? -1.030 4.449 44.798 1.00 96.06 78 ASP A N 1
ATOM 606 C CA . ASP A 1 78 ? -0.878 4.628 46.246 1.00 96.06 78 ASP A CA 1
ATOM 607 C C . ASP A 1 78 ? -2.231 4.838 46.948 1.00 96.06 78 ASP A C 1
ATOM 609 O O . ASP A 1 78 ? -2.468 4.285 48.022 1.00 96.06 78 ASP A O 1
ATOM 613 N N . SER A 1 79 ? -3.150 5.584 46.322 1.00 94.75 79 SER A N 1
ATOM 614 C CA . SER A 1 79 ? -4.502 5.845 46.828 1.00 94.75 79 SER A CA 1
ATOM 615 C C . SER A 1 79 ? -5.528 5.891 45.693 1.00 94.75 79 SER A C 1
ATOM 617 O O . SER A 1 79 ? -5.250 6.422 44.622 1.00 94.75 79 SER A O 1
ATOM 619 N N . LEU A 1 80 ? -6.729 5.349 45.927 1.00 91.69 80 LEU A N 1
ATOM 620 C CA . LEU A 1 80 ? -7.863 5.486 45.002 1.00 91.69 80 LEU A CA 1
ATOM 621 C C . LEU A 1 80 ? -8.559 6.844 45.124 1.00 91.69 80 LEU A C 1
ATOM 623 O O . LEU A 1 80 ? -9.320 7.194 44.227 1.00 91.69 80 LEU A O 1
ATOM 627 N N . ASP A 1 81 ? -8.308 7.594 46.200 1.00 89.94 81 ASP A N 1
ATOM 628 C CA . ASP A 1 81 ? -8.922 8.904 46.433 1.00 89.94 81 ASP A CA 1
ATOM 629 C C . ASP A 1 81 ? -8.253 10.019 45.618 1.00 89.94 81 ASP A C 1
ATOM 631 O O . ASP A 1 81 ? -8.865 11.065 45.385 1.00 89.94 81 ASP A O 1
ATOM 635 N N . ASP A 1 82 ? -7.034 9.792 45.120 1.00 85.88 82 ASP A N 1
ATOM 636 C CA . ASP A 1 82 ? -6.347 10.750 44.260 1.00 85.88 82 ASP A CA 1
ATOM 637 C C . ASP A 1 82 ? -7.140 10.964 42.964 1.00 85.88 82 ASP A C 1
ATOM 639 O O . ASP A 1 82 ? -7.459 10.026 42.227 1.00 85.88 82 ASP A O 1
ATOM 643 N N . ASN A 1 83 ? -7.452 12.228 42.663 1.00 80.88 83 ASN A N 1
ATOM 644 C CA . ASN A 1 83 ? -8.224 12.625 41.476 1.00 80.88 83 ASN A CA 1
ATOM 645 C C . ASN A 1 83 ? -7.542 12.249 40.144 1.00 80.88 83 ASN A C 1
ATOM 647 O O . ASN A 1 83 ? -8.171 12.305 39.089 1.00 80.88 83 ASN A O 1
ATOM 651 N N . ASP A 1 84 ? -6.277 11.833 40.189 1.00 85.12 84 ASP A N 1
ATOM 652 C CA . ASP A 1 84 ? -5.500 11.400 39.028 1.00 85.12 84 ASP A CA 1
ATOM 653 C C . ASP A 1 84 ? -5.808 9.947 38.606 1.00 85.12 84 ASP A C 1
ATOM 655 O O . ASP A 1 84 ? -5.523 9.531 37.470 1.00 85.12 84 ASP A O 1
ATOM 659 N N . VAL A 1 85 ? -6.431 9.156 39.489 1.00 92.88 85 VAL A N 1
ATOM 660 C CA . VAL A 1 85 ? -6.809 7.766 39.206 1.00 92.88 85 VAL A CA 1
ATOM 661 C C . VAL A 1 85 ? -8.188 7.730 38.551 1.00 92.88 85 VAL A C 1
ATOM 663 O O . VAL A 1 85 ? -9.219 7.502 39.174 1.00 92.88 85 VAL A O 1
ATOM 666 N N . THR A 1 86 ? -8.200 7.958 37.242 1.00 95.56 86 THR A N 1
ATOM 667 C CA . THR A 1 86 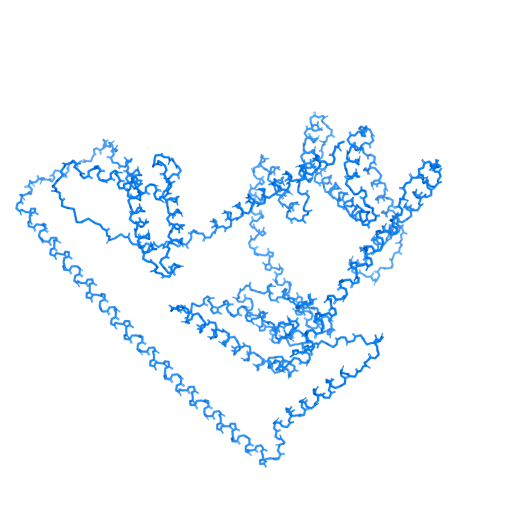? -9.383 7.823 36.389 1.00 95.56 86 THR A CA 1
ATOM 668 C C . THR A 1 86 ? -9.436 6.429 35.760 1.00 95.56 86 THR A C 1
ATOM 670 O O . THR A 1 86 ? -8.409 5.775 35.558 1.00 95.56 86 THR A O 1
ATOM 673 N N . LYS A 1 87 ? -10.620 5.984 35.320 1.00 95.56 87 LYS A N 1
ATOM 674 C CA . LYS A 1 87 ? -10.767 4.760 34.500 1.00 95.56 87 LYS A CA 1
ATOM 675 C C . LYS A 1 87 ? -9.825 4.745 33.288 1.00 95.56 87 LYS A C 1
ATOM 677 O O . LYS A 1 87 ? -9.297 3.700 32.905 1.00 95.56 87 LYS A O 1
ATOM 682 N N . GLY A 1 88 ? -9.570 5.919 32.707 1.00 92.81 88 GLY A N 1
ATOM 683 C CA . GLY A 1 88 ? -8.621 6.097 31.612 1.00 92.81 88 GLY A CA 1
ATOM 684 C C . GLY A 1 88 ? -7.165 5.843 32.016 1.00 92.81 88 GLY A C 1
ATOM 685 O O . GLY A 1 88 ? -6.451 5.156 31.283 1.00 92.81 88 GLY A O 1
ATOM 686 N N . SER A 1 89 ? -6.709 6.357 33.166 1.00 95.19 89 SER A N 1
ATOM 687 C CA . SER A 1 89 ? -5.342 6.103 33.648 1.00 95.19 89 SER A CA 1
ATOM 688 C C . SER A 1 89 ? -5.155 4.645 34.079 1.00 95.19 89 SER A C 1
ATOM 690 O O . SER A 1 89 ? -4.153 4.038 33.694 1.00 95.19 89 SER A O 1
ATOM 692 N N . LEU A 1 90 ? -6.157 4.036 34.723 1.00 97.00 90 LEU A N 1
ATOM 693 C CA . LEU A 1 90 ? -6.158 2.608 35.059 1.00 97.00 90 LEU A CA 1
ATOM 694 C C . LEU A 1 90 ? -6.023 1.721 33.807 1.00 97.00 90 LEU A C 1
ATOM 696 O O . LEU A 1 90 ? -5.163 0.840 33.758 1.00 97.00 90 LEU A O 1
ATOM 700 N N . ARG A 1 91 ? -6.806 1.997 32.752 1.00 97.19 91 ARG A N 1
ATOM 701 C CA . ARG A 1 91 ? -6.723 1.270 31.470 1.00 97.19 91 ARG A CA 1
ATOM 702 C C . ARG A 1 91 ? -5.343 1.402 30.819 1.00 97.19 91 ARG A C 1
ATOM 704 O O . ARG A 1 91 ? -4.823 0.423 30.288 1.00 97.19 91 ARG A O 1
ATOM 711 N N . LYS A 1 92 ? -4.723 2.588 30.880 1.00 96.00 92 LYS A N 1
ATOM 712 C CA . LYS A 1 92 ? -3.368 2.821 30.345 1.00 96.00 92 LYS A CA 1
ATOM 713 C C . LYS A 1 92 ? -2.308 1.992 31.081 1.00 96.00 92 LYS A C 1
ATOM 715 O O . LYS A 1 92 ? -1.421 1.441 30.429 1.00 96.00 92 LYS A O 1
ATOM 720 N N . ILE A 1 93 ? -2.394 1.885 32.409 1.00 97.00 93 ILE A N 1
ATOM 721 C CA . ILE A 1 93 ? -1.473 1.059 33.208 1.00 97.00 93 ILE A CA 1
ATOM 722 C C . ILE A 1 93 ? -1.690 -0.429 32.902 1.00 97.00 93 ILE A C 1
ATOM 724 O O . ILE A 1 93 ? -0.714 -1.139 32.662 1.00 97.00 93 ILE A O 1
ATOM 728 N N . TRP A 1 94 ? -2.949 -0.878 32.814 1.00 98.06 94 TRP A N 1
ATOM 729 C CA . TRP A 1 94 ? -3.283 -2.260 32.453 1.00 98.06 94 TRP A CA 1
ATOM 730 C C . TRP A 1 94 ? -2.699 -2.649 31.091 1.00 98.06 94 TRP A C 1
ATOM 732 O O . TRP A 1 94 ? -2.001 -3.653 31.001 1.00 98.06 94 TRP A O 1
ATOM 742 N N . MET A 1 95 ? -2.889 -1.827 30.049 1.00 97.19 95 MET A N 1
ATOM 743 C CA . MET A 1 95 ? -2.325 -2.105 28.719 1.00 97.19 95 MET A CA 1
ATOM 744 C C . MET A 1 95 ? -0.797 -2.222 28.757 1.00 97.19 95 MET A C 1
ATOM 746 O O . MET A 1 95 ? -0.236 -3.101 28.105 1.00 97.19 95 MET A O 1
ATOM 750 N N . ARG A 1 96 ? -0.117 -1.368 29.536 1.00 97.50 96 ARG A N 1
ATOM 751 C CA . ARG A 1 96 ? 1.342 -1.425 29.699 1.00 97.50 96 ARG A CA 1
ATOM 752 C C . ARG A 1 96 ? 1.776 -2.732 30.361 1.00 97.50 96 ARG A C 1
ATOM 754 O O . ARG A 1 96 ? 2.663 -3.396 29.841 1.00 97.50 96 ARG A O 1
ATOM 761 N N . LEU A 1 97 ? 1.147 -3.108 31.475 1.00 97.25 97 LEU A N 1
ATOM 762 C CA . LEU A 1 97 ? 1.461 -4.350 32.186 1.00 97.25 97 LEU A CA 1
ATOM 763 C C . LEU A 1 97 ? 1.154 -5.584 31.327 1.00 97.25 97 LEU A C 1
ATOM 765 O O . LEU A 1 97 ? 1.984 -6.485 31.247 1.00 97.25 97 LEU A O 1
ATOM 769 N N . ASN A 1 98 ? 0.017 -5.594 30.629 1.00 96.94 98 ASN A N 1
ATOM 770 C CA . ASN A 1 98 ? -0.377 -6.703 29.766 1.00 96.94 98 ASN A CA 1
ATOM 771 C C . ASN A 1 98 ? 0.565 -6.860 28.561 1.00 96.94 98 ASN A C 1
ATOM 773 O O . ASN A 1 98 ? 0.869 -7.975 28.169 1.00 96.94 98 ASN A O 1
ATOM 777 N N . LEU A 1 99 ? 1.090 -5.763 27.999 1.00 96.38 99 LEU A N 1
ATOM 778 C CA . LEU A 1 99 ? 2.108 -5.825 26.942 1.00 96.38 99 LEU A CA 1
ATOM 779 C C . LEU A 1 99 ? 3.454 -6.359 27.444 1.00 96.38 99 LEU A C 1
ATOM 781 O O . LEU A 1 99 ? 4.130 -7.056 26.690 1.00 96.38 99 LEU A O 1
ATOM 785 N N . THR A 1 100 ? 3.842 -6.031 28.679 1.00 96.81 100 THR A N 1
ATOM 786 C CA . THR A 1 100 ? 5.092 -6.507 29.292 1.00 96.81 100 THR A CA 1
ATOM 787 C C . THR A 1 100 ? 5.019 -7.992 29.640 1.00 96.81 100 THR A C 1
ATOM 789 O O . THR A 1 100 ? 5.960 -8.731 29.365 1.00 96.81 100 THR A O 1
ATOM 792 N N . TYR A 1 101 ? 3.903 -8.441 30.217 1.00 97.19 101 TYR A N 1
ATOM 793 C CA . TYR A 1 101 ? 3.735 -9.810 30.717 1.00 97.19 101 TYR A CA 1
ATOM 794 C C . TYR A 1 101 ? 2.921 -10.719 29.788 1.00 97.19 101 TYR A C 1
ATOM 796 O O . TYR A 1 101 ? 2.589 -11.829 30.189 1.00 97.19 101 TYR A O 1
ATOM 804 N N . HIS A 1 102 ? 2.642 -10.293 28.548 1.00 96.56 102 HIS A N 1
ATOM 805 C CA . HIS A 1 102 ? 1.839 -11.070 27.600 1.00 96.56 102 HIS A CA 1
ATOM 806 C C . HIS A 1 102 ? 2.419 -12.482 27.407 1.00 96.56 102 HIS A C 1
ATOM 808 O O . HIS A 1 102 ? 3.626 -12.586 27.150 1.00 96.56 102 HIS A O 1
ATOM 814 N N . PRO A 1 103 ? 1.603 -13.549 27.463 1.00 96.25 103 PRO A N 1
ATOM 815 C CA . PRO A 1 103 ? 2.091 -14.919 27.317 1.00 96.25 103 PRO A CA 1
ATOM 816 C C . PRO A 1 103 ? 2.781 -15.134 25.963 1.00 96.25 103 PRO A C 1
ATOM 818 O O . PRO A 1 103 ? 3.923 -15.593 25.932 1.00 96.25 103 PRO A O 1
ATOM 821 N N . ASP A 1 104 ? 2.190 -14.649 24.866 1.00 94.62 104 ASP A N 1
ATOM 822 C CA . ASP A 1 104 ? 2.775 -14.807 23.524 1.00 94.62 104 ASP A CA 1
ATOM 823 C C . ASP A 1 104 ? 4.146 -14.129 23.368 1.00 94.62 104 ASP A C 1
ATOM 825 O O . ASP A 1 104 ? 5.043 -14.674 22.731 1.00 94.62 104 ASP A O 1
ATOM 829 N N . LYS A 1 105 ? 4.358 -12.963 23.996 1.00 94.06 105 LYS A N 1
ATOM 830 C CA . LYS A 1 105 ? 5.648 -12.250 23.924 1.00 94.06 105 LYS A CA 1
ATOM 831 C C . LYS A 1 105 ? 6.723 -12.863 24.818 1.00 94.06 105 LYS A C 1
ATOM 833 O O . LYS A 1 105 ? 7.905 -12.624 24.596 1.00 94.06 105 LYS A O 1
ATOM 838 N N . ASN A 1 106 ? 6.314 -13.630 25.826 1.00 95.06 106 ASN A N 1
ATOM 839 C CA . ASN A 1 106 ? 7.191 -14.235 26.824 1.00 95.06 106 ASN A CA 1
ATOM 840 C C . ASN A 1 106 ? 7.264 -15.763 26.673 1.00 95.06 106 ASN A C 1
ATOM 842 O O . ASN A 1 106 ? 7.465 -16.473 27.662 1.00 95.06 106 ASN A O 1
ATOM 846 N N . ASN A 1 107 ? 7.104 -16.266 25.441 1.00 95.06 107 ASN A N 1
ATOM 847 C CA . ASN A 1 107 ? 7.194 -17.686 25.083 1.00 95.06 107 ASN A CA 1
ATOM 848 C C . ASN A 1 107 ? 6.303 -18.597 25.941 1.00 95.06 107 ASN A C 1
ATOM 850 O O . ASN A 1 107 ? 6.690 -19.720 26.263 1.00 95.06 107 ASN A O 1
ATOM 854 N N . ASN A 1 108 ? 5.128 -18.108 26.344 1.00 93.75 108 ASN A N 1
ATOM 855 C CA . ASN A 1 108 ? 4.195 -18.819 27.215 1.00 93.75 108 ASN A CA 1
ATOM 856 C C . ASN A 1 108 ? 4.843 -19.335 28.509 1.00 93.75 108 ASN A C 1
ATOM 858 O O . ASN A 1 108 ? 4.505 -20.417 28.993 1.00 93.75 108 ASN A O 1
ATOM 862 N N . SER A 1 109 ? 5.791 -18.581 29.078 1.00 97.25 109 SER A N 1
ATOM 863 C CA . SER A 1 109 ? 6.384 -18.955 30.360 1.00 97.25 109 SER A CA 1
ATOM 864 C C . SER A 1 109 ? 5.295 -19.026 31.443 1.00 97.25 109 SER A C 1
ATOM 866 O O . SER A 1 109 ? 4.400 -18.173 31.458 1.00 97.25 109 SER A O 1
ATOM 868 N N . PRO A 1 110 ? 5.339 -20.011 32.358 1.00 96.69 110 PRO A N 1
ATOM 869 C CA . PRO A 1 110 ? 4.324 -20.156 33.405 1.00 96.69 110 PRO A CA 1
ATOM 870 C C . PRO A 1 110 ? 4.175 -18.876 34.243 1.00 96.69 110 PRO A C 1
ATOM 872 O O . PRO A 1 110 ? 3.053 -18.465 34.534 1.00 96.69 110 PRO A O 1
ATOM 875 N N . ASP A 1 111 ? 5.284 -18.179 34.503 1.00 96.38 111 ASP A N 1
ATOM 876 C CA . ASP A 1 111 ? 5.304 -16.890 35.200 1.00 96.38 111 ASP A CA 1
ATOM 877 C C . ASP A 1 111 ? 4.518 -15.801 34.451 1.00 96.38 111 ASP A C 1
ATOM 879 O O . ASP A 1 111 ? 3.804 -15.015 35.073 1.00 96.38 111 ASP A O 1
ATOM 883 N N . SER A 1 112 ? 4.613 -15.743 33.116 1.00 96.44 112 SER A N 1
ATOM 884 C CA . SER A 1 112 ? 3.877 -14.758 32.306 1.00 96.44 112 SER A CA 1
ATOM 885 C C . SER A 1 112 ? 2.368 -15.012 32.304 1.00 96.44 112 SER A C 1
ATOM 887 O O . SER A 1 112 ? 1.579 -14.067 32.381 1.00 96.44 112 SER A O 1
ATOM 889 N N . ILE A 1 113 ? 1.961 -16.285 32.299 1.00 96.38 113 ILE A N 1
ATOM 890 C CA . ILE A 1 113 ? 0.556 -16.698 32.374 1.00 96.38 113 ILE A CA 1
ATOM 891 C C . ILE A 1 113 ? -0.017 -16.325 33.745 1.00 96.38 113 ILE A C 1
ATOM 893 O O . ILE A 1 113 ? -1.060 -15.672 33.820 1.00 96.38 113 ILE A O 1
ATOM 897 N N . GLU A 1 114 ? 0.694 -16.666 34.825 1.00 97.75 114 GLU A N 1
ATOM 898 C CA . GLU A 1 114 ? 0.275 -16.339 36.189 1.00 97.75 114 GLU A CA 1
ATOM 899 C C . GLU A 1 114 ? 0.206 -14.819 36.403 1.00 97.75 114 GLU A C 1
ATOM 901 O O . GLU A 1 114 ? -0.780 -14.303 36.935 1.00 97.75 114 GLU A O 1
ATOM 906 N N . LYS A 1 115 ? 1.207 -14.068 35.925 1.00 97.69 115 LYS A N 1
ATOM 907 C CA . LYS A 1 115 ? 1.213 -12.601 36.013 1.00 97.69 115 LYS A CA 1
ATOM 908 C C . LYS A 1 115 ? 0.085 -11.967 35.215 1.00 97.69 115 LYS A C 1
ATOM 910 O O . LYS A 1 115 ? -0.565 -11.060 35.729 1.00 97.69 115 LYS A O 1
ATOM 915 N N . THR A 1 116 ? -0.187 -12.447 34.006 1.00 97.81 116 THR A N 1
ATOM 916 C CA . THR A 1 116 ? -1.302 -11.951 33.186 1.00 97.81 116 THR A CA 1
ATOM 917 C C . THR A 1 116 ? -2.641 -12.183 33.882 1.00 97.81 116 THR A C 1
ATOM 919 O O . THR A 1 116 ? -3.487 -11.287 33.914 1.00 97.81 116 THR A O 1
ATOM 922 N N . GLN A 1 117 ? -2.822 -13.345 34.517 1.00 97.19 117 GLN A N 1
ATOM 923 C CA . GLN A 1 117 ? -4.015 -13.619 35.311 1.00 97.19 117 GLN A CA 1
ATOM 924 C C . GLN A 1 117 ? -4.129 -12.669 36.518 1.00 97.19 117 GLN A C 1
ATOM 926 O O . GLN A 1 117 ? -5.175 -12.043 36.691 1.00 97.19 117 GLN A O 1
ATOM 931 N N . GLN A 1 118 ? -3.048 -12.482 37.288 1.00 97.44 118 GLN A N 1
ATOM 932 C CA . GLN A 1 118 ? -3.004 -11.533 38.414 1.00 97.44 118 GLN A CA 1
ATOM 933 C C . GLN A 1 118 ? -3.340 -10.096 37.971 1.00 97.44 118 GLN A C 1
ATOM 935 O O . GLN A 1 118 ? -4.092 -9.398 38.651 1.00 97.44 118 GLN A O 1
ATOM 940 N N . ILE A 1 119 ? -2.822 -9.659 36.816 1.00 98.00 119 ILE A N 1
ATOM 941 C CA . ILE A 1 119 ? -3.076 -8.328 36.241 1.00 98.00 119 ILE A CA 1
ATOM 942 C C . ILE A 1 119 ? -4.555 -8.154 35.882 1.00 98.00 119 ILE A C 1
ATOM 944 O O . ILE A 1 119 ? -5.137 -7.116 36.200 1.00 98.00 119 ILE A O 1
ATOM 948 N N . ASN A 1 120 ? -5.174 -9.154 35.249 1.00 97.00 120 ASN A N 1
ATOM 949 C CA . ASN A 1 120 ? -6.582 -9.089 34.853 1.00 97.00 120 ASN A CA 1
ATOM 950 C C . ASN A 1 120 ? -7.521 -9.108 36.067 1.00 97.00 120 ASN A C 1
ATOM 952 O O . ASN A 1 120 ? -8.462 -8.319 36.125 1.00 97.00 120 ASN A O 1
ATOM 956 N N . GLU A 1 121 ? -7.240 -9.945 37.069 1.00 97.44 121 GLU A N 1
ATOM 957 C CA . GLU A 1 121 ? -8.016 -9.979 38.314 1.00 97.44 121 GLU A CA 1
ATOM 958 C C . GLU A 1 121 ? -7.919 -8.656 39.092 1.00 97.44 121 GLU A C 1
ATOM 960 O O . GLU A 1 121 ? -8.925 -8.154 39.599 1.00 97.44 121 GLU A O 1
ATOM 965 N N . ALA A 1 122 ? -6.725 -8.062 39.161 1.00 97.75 122 ALA A N 1
ATOM 966 C CA . ALA A 1 122 ? -6.512 -6.760 39.787 1.00 97.75 122 ALA A CA 1
ATOM 967 C C . ALA A 1 122 ? -7.214 -5.623 39.024 1.00 97.75 122 ALA A C 1
ATOM 969 O O . ALA A 1 122 ? -7.831 -4.761 39.654 1.00 97.75 122 ALA A O 1
ATOM 970 N N . TYR A 1 123 ? -7.168 -5.640 37.687 1.00 98.12 123 TYR A N 1
ATOM 971 C CA . TYR A 1 123 ? -7.842 -4.653 36.841 1.00 98.12 123 TYR A CA 1
ATOM 972 C C . TYR A 1 123 ? -9.357 -4.649 37.061 1.00 98.12 123 TYR A C 1
ATOM 974 O O . TYR A 1 123 ? -9.925 -3.593 37.323 1.00 98.12 123 TYR A O 1
ATOM 982 N N . GLU A 1 124 ? -9.997 -5.820 37.034 1.00 97.06 124 GLU A N 1
ATOM 983 C CA . GLU A 1 124 ? -11.443 -5.960 37.257 1.00 97.06 124 GLU A CA 1
ATOM 984 C C . GLU A 1 124 ? -11.867 -5.456 38.644 1.00 97.06 124 GLU A C 1
ATOM 986 O O . GLU A 1 124 ? -12.875 -4.759 38.778 1.00 97.06 124 GLU A O 1
ATOM 991 N N . ARG A 1 125 ? -11.080 -5.750 39.691 1.00 96.81 125 ARG A N 1
ATOM 992 C CA . ARG A 1 125 ? -11.359 -5.253 41.050 1.00 96.81 125 ARG A CA 1
ATOM 993 C C . ARG A 1 125 ? -11.272 -3.732 41.134 1.00 96.81 125 ARG A C 1
ATOM 995 O O . ARG A 1 125 ? -12.182 -3.106 41.669 1.00 96.81 125 ARG A O 1
ATOM 1002 N N . LEU A 1 126 ? -10.198 -3.142 40.607 1.00 96.94 126 LEU A N 1
ATOM 1003 C CA . LEU A 1 126 ? -10.018 -1.687 40.607 1.00 96.94 126 LEU A CA 1
ATOM 1004 C C . LEU A 1 126 ? -11.097 -0.994 39.767 1.00 96.94 126 LEU A C 1
ATOM 1006 O O . LEU A 1 126 ? -11.599 0.057 40.159 1.00 96.94 126 LEU A O 1
ATOM 1010 N N . TRP A 1 127 ? -11.495 -1.600 38.647 1.00 96.75 127 TRP A N 1
ATOM 1011 C CA . TRP A 1 127 ? -12.558 -1.080 37.793 1.00 96.75 127 TRP A CA 1
ATOM 1012 C C . TRP A 1 127 ? -13.907 -1.036 38.514 1.00 96.75 127 TRP A C 1
ATOM 1014 O O . TRP A 1 127 ? -14.584 -0.011 38.480 1.00 96.75 127 TRP A O 1
ATOM 1024 N N . GLN A 1 128 ? -14.270 -2.109 39.224 1.00 95.69 128 GLN A N 1
ATOM 1025 C CA . GLN A 1 128 ? -15.494 -2.155 40.029 1.00 95.69 128 GLN A CA 1
ATOM 1026 C C . GLN A 1 128 ? -15.497 -1.109 41.147 1.00 95.69 128 GLN A C 1
ATOM 1028 O O . GLN A 1 128 ? -16.546 -0.542 41.445 1.00 95.69 128 GLN A O 1
ATOM 1033 N N . GLU A 1 129 ? -14.348 -0.846 41.772 1.00 95.19 129 GLU A N 1
ATOM 1034 C CA . GLU A 1 129 ? -14.262 0.152 42.839 1.00 95.19 129 GLU A CA 1
ATOM 1035 C C . GLU A 1 129 ? -14.386 1.585 42.300 1.00 95.19 129 GLU A C 1
ATOM 1037 O O . GLU A 1 129 ? -15.088 2.404 42.893 1.00 95.19 129 GLU A O 1
ATOM 1042 N N . LEU A 1 130 ? -13.811 1.867 41.125 1.00 94.56 130 LEU A N 1
ATOM 1043 C CA . LEU A 1 130 ? -14.032 3.134 40.419 1.00 94.56 130 LEU A CA 1
ATOM 1044 C C . LEU A 1 130 ? -15.490 3.292 39.956 1.00 94.56 130 LEU A C 1
ATOM 1046 O O . LEU A 1 130 ? -16.044 4.379 40.070 1.00 94.56 130 LEU A O 1
ATOM 1050 N N . ASP A 1 131 ? -16.140 2.222 39.483 1.00 93.25 131 ASP A N 1
ATOM 1051 C CA . ASP A 1 131 ? -17.573 2.242 39.143 1.00 93.25 131 ASP A CA 1
ATOM 1052 C C . ASP A 1 131 ? -18.452 2.558 40.362 1.00 93.25 131 ASP A C 1
ATOM 1054 O O . ASP A 1 131 ? -19.415 3.315 40.240 1.00 93.25 131 ASP A O 1
ATOM 1058 N N . LYS A 1 132 ? -18.120 2.020 41.544 1.00 92.00 132 LYS A N 1
ATOM 1059 C CA . LYS A 1 132 ? -18.814 2.381 42.788 1.00 92.00 132 LYS A CA 1
ATOM 1060 C C . LYS A 1 132 ? -18.592 3.848 43.139 1.00 92.00 132 LYS A C 1
ATOM 1062 O O . LYS A 1 132 ? -19.561 4.511 43.478 1.00 92.00 132 LYS A O 1
ATOM 1067 N N . ARG A 1 133 ? -17.358 4.356 43.035 1.00 88.75 133 ARG A N 1
ATOM 1068 C CA . ARG A 1 133 ? -17.035 5.765 43.316 1.00 88.75 133 ARG A CA 1
ATOM 1069 C C . ARG A 1 133 ? -17.827 6.715 42.414 1.00 88.75 133 ARG A C 1
ATOM 1071 O O . ARG A 1 133 ? -18.438 7.648 42.919 1.00 88.75 133 ARG A O 1
ATOM 1078 N N . ASP A 1 134 ? -17.867 6.439 41.111 1.00 86.62 134 ASP A N 1
ATOM 1079 C CA . ASP A 1 134 ? -18.591 7.261 40.129 1.00 86.62 134 ASP A CA 1
ATOM 1080 C C . ASP A 1 134 ? -20.124 7.144 40.266 1.00 86.62 134 ASP A C 1
ATOM 1082 O O . ASP A 1 134 ? -20.862 8.033 39.845 1.00 86.62 134 ASP A O 1
ATOM 1086 N N . GLY A 1 135 ? -20.622 6.033 40.819 1.00 76.50 135 GLY A N 1
ATOM 1087 C CA . GLY A 1 135 ? -22.051 5.733 40.950 1.00 76.50 135 GLY A CA 1
ATOM 1088 C C . GLY A 1 135 ? -22.726 6.246 42.228 1.00 76.50 135 GLY A C 1
ATOM 1089 O O . GLY A 1 135 ? -23.932 6.049 42.379 1.00 76.50 135 GLY A O 1
ATOM 1090 N N . VAL A 1 136 ? -21.988 6.872 43.151 1.00 58.69 136 VAL A N 1
ATOM 1091 C CA . VAL A 1 136 ? -22.501 7.261 44.482 1.00 58.69 136 VAL A CA 1
ATOM 1092 C C . VAL A 1 136 ? -23.291 8.580 44.494 1.00 58.69 136 VAL A C 1
ATOM 1094 O O . VAL A 1 136 ? -24.040 8.807 45.438 1.00 58.69 136 VAL A O 1
ATOM 1097 N N . ASP A 1 137 ? -23.298 9.365 43.413 1.00 49.50 137 ASP A N 1
ATOM 1098 C CA . ASP A 1 137 ? -24.041 10.643 43.370 1.00 49.50 137 ASP A CA 1
ATOM 1099 C C . ASP A 1 137 ? -25.419 10.564 42.670 1.00 49.50 137 ASP A C 1
ATOM 1101 O O . ASP A 1 137 ? -26.060 11.583 42.428 1.00 49.50 137 ASP A O 1
ATOM 1105 N N . GLY A 1 138 ? -25.906 9.365 42.324 1.00 48.78 138 GLY A N 1
ATOM 1106 C CA . GLY A 1 138 ? -27.115 9.192 41.497 1.00 48.78 138 GLY A CA 1
ATOM 1107 C C . GLY A 1 138 ? -28.367 8.630 42.182 1.00 48.78 138 GLY A C 1
ATOM 1108 O O . GLY A 1 138 ? -29.340 8.348 41.484 1.00 48.78 138 GLY A O 1
ATOM 1109 N N . ALA A 1 139 ? -28.362 8.397 43.500 1.00 48.84 139 ALA A N 1
ATOM 1110 C CA . ALA A 1 139 ? -29.456 7.687 44.180 1.00 48.84 139 ALA A CA 1
ATOM 1111 C C . ALA A 1 139 ? -29.962 8.342 45.479 1.00 48.84 139 ALA A C 1
ATOM 1113 O O . ALA A 1 139 ? -30.540 7.647 46.313 1.00 48.84 139 ALA A O 1
ATOM 1114 N N . ASP A 1 140 ? -29.793 9.657 45.632 1.00 48.97 140 ASP A N 1
ATOM 1115 C CA . ASP A 1 140 ? -30.468 10.430 46.685 1.00 48.97 140 ASP A CA 1
ATOM 1116 C C . ASP A 1 140 ? -30.898 11.811 46.167 1.00 48.97 140 ASP A C 1
ATOM 1118 O O . ASP A 1 140 ? -30.507 12.851 46.687 1.00 48.97 140 ASP A O 1
ATOM 1122 N N . ASP A 1 141 ? -31.681 11.820 45.084 1.00 40.94 141 ASP A N 1
ATOM 1123 C CA . ASP A 1 141 ? -32.412 13.015 44.659 1.00 40.94 141 ASP A CA 1
ATOM 1124 C C . ASP A 1 141 ? -33.853 12.885 45.161 1.00 40.94 141 ASP A C 1
ATOM 1126 O O . ASP A 1 141 ? -34.727 12.257 44.549 1.00 40.94 141 ASP A O 1
ATOM 1130 N N . GLY A 1 142 ? -34.077 13.442 46.351 1.00 50.09 142 GLY A N 1
ATOM 1131 C CA . GLY A 1 142 ? -35.403 13.721 46.865 1.00 50.09 142 GLY A CA 1
ATOM 1132 C C . GLY A 1 142 ? -36.131 14.660 45.909 1.00 50.09 142 GLY A C 1
ATOM 1133 O O . GLY A 1 142 ? -35.870 15.858 45.888 1.00 50.09 142 GLY A O 1
ATOM 1134 N N . ASN A 1 143 ? -37.074 14.121 45.137 1.00 39.16 143 ASN A N 1
ATOM 1135 C CA . ASN A 1 143 ? -38.021 14.920 44.372 1.00 39.16 143 ASN A CA 1
ATOM 1136 C C . ASN A 1 143 ? -39.436 14.724 44.930 1.00 39.16 143 ASN A C 1
ATOM 1138 O O . ASN A 1 143 ? -40.181 13.819 44.544 1.00 39.16 143 ASN A O 1
ATOM 1142 N N . GLU A 1 144 ? -39.782 15.608 45.868 1.00 47.66 144 GLU A N 1
ATOM 1143 C CA . GLU A 1 144 ? -41.150 16.011 46.181 1.00 47.66 144 GLU A CA 1
ATOM 1144 C C . GLU A 1 144 ? -41.811 16.595 44.920 1.00 47.66 144 GLU A C 1
ATOM 1146 O O . GLU A 1 144 ? -41.791 17.799 44.681 1.00 47.66 144 GLU A O 1
ATOM 1151 N N . ALA A 1 145 ? -42.433 15.751 44.100 1.00 43.09 145 ALA A N 1
ATOM 1152 C CA . ALA A 1 145 ? -43.393 16.206 43.099 1.00 43.09 145 ALA A CA 1
ATOM 1153 C C . ALA A 1 145 ? -44.417 15.108 42.785 1.00 43.09 145 ALA A C 1
ATOM 1155 O O . ALA A 1 145 ? -44.327 14.397 41.791 1.00 43.09 145 ALA A O 1
ATOM 1156 N N . SER A 1 146 ? -45.398 14.989 43.678 1.00 47.97 146 SER A N 1
ATOM 1157 C CA . SER A 1 146 ? -46.821 14.767 43.390 1.00 47.97 146 SER A CA 1
ATOM 1158 C C . SER A 1 146 ? -47.178 14.239 41.989 1.00 47.97 146 SER A C 1
ATOM 1160 O O . SER A 1 146 ? -47.716 14.973 41.160 1.00 47.97 146 SER A O 1
ATOM 1162 N N . THR A 1 147 ? -46.978 12.944 41.742 1.00 42.09 147 THR A N 1
ATOM 1163 C CA . THR A 1 147 ? -47.742 12.210 40.720 1.00 42.09 147 THR A CA 1
ATOM 1164 C C . THR A 1 147 ? -48.941 11.518 41.372 1.00 42.09 147 THR A C 1
ATOM 1166 O O . THR A 1 147 ? -48.773 10.859 42.400 1.00 42.09 147 THR A O 1
ATOM 1169 N N . PRO A 1 148 ? -50.155 11.666 40.814 1.00 46.75 148 PRO A N 1
ATOM 1170 C CA . PRO A 1 148 ? -51.381 11.200 41.440 1.00 46.75 148 PRO A CA 1
ATOM 1171 C C . PRO A 1 148 ? -51.477 9.672 41.419 1.00 46.75 148 PRO A C 1
ATOM 1173 O O . PRO A 1 148 ? -51.596 9.050 40.367 1.00 46.75 148 PRO A O 1
ATOM 1176 N N . ASP A 1 149 ? -51.426 9.102 42.618 1.00 44.12 149 ASP A N 1
ATOM 1177 C CA . ASP A 1 149 ? -52.332 8.073 43.135 1.00 44.12 149 ASP A CA 1
ATOM 1178 C C . ASP A 1 149 ? -52.879 7.067 42.097 1.00 44.12 149 ASP A C 1
ATOM 1180 O O . ASP A 1 149 ? -54.048 7.067 41.702 1.00 44.12 149 ASP A O 1
ATOM 1184 N N . HIS A 1 150 ? -52.015 6.148 41.670 1.00 47.88 150 HIS A N 1
ATOM 1185 C CA . HIS A 1 150 ? -52.440 4.803 41.291 1.00 47.88 150 HIS A CA 1
ATOM 1186 C C . HIS A 1 150 ? -52.015 3.844 42.398 1.00 47.88 150 HIS A C 1
ATOM 1188 O O . HIS A 1 150 ? -50.969 3.201 42.335 1.00 47.88 150 HIS A O 1
ATOM 1194 N N . GLN A 1 151 ? -52.861 3.773 43.431 1.00 41.97 151 GLN A N 1
ATOM 1195 C CA . GLN A 1 151 ? -52.918 2.689 44.409 1.00 41.97 151 GLN A CA 1
ATOM 1196 C C . GLN A 1 151 ? -53.188 1.366 43.687 1.00 41.97 151 GLN A C 1
ATOM 1198 O O . GLN A 1 151 ? -54.315 0.879 43.613 1.00 41.97 151 GLN A O 1
ATOM 1203 N N . GLN A 1 152 ? -52.140 0.775 43.125 1.00 46.62 152 GLN A N 1
ATOM 1204 C CA . GLN A 1 152 ? -52.150 -0.628 42.768 1.00 46.62 152 GLN A CA 1
ATOM 1205 C C . GLN A 1 152 ? -51.765 -1.389 44.038 1.00 46.62 152 GLN A C 1
ATOM 1207 O O . GLN A 1 152 ? -50.630 -1.307 44.494 1.00 46.62 152 GLN A O 1
ATOM 1212 N N . GLU A 1 153 ? -52.754 -2.041 44.658 1.00 45.38 153 GLU A N 1
ATOM 1213 C CA . GLU A 1 153 ? -52.607 -2.864 45.863 1.00 45.38 153 GLU A CA 1
ATOM 1214 C C . GLU A 1 153 ? -51.398 -3.812 45.750 1.00 45.38 153 GLU A C 1
ATOM 1216 O O . GLU A 1 153 ? -51.488 -4.890 45.153 1.00 45.38 153 GLU A O 1
ATOM 1221 N N . ASP A 1 154 ? -50.279 -3.443 46.373 1.00 49.56 154 ASP A N 1
ATOM 1222 C CA . ASP A 1 154 ? -49.134 -4.321 46.599 1.00 49.56 154 ASP A CA 1
ATOM 1223 C C . ASP A 1 154 ? -49.521 -5.385 47.631 1.00 49.56 154 ASP A C 1
ATOM 1225 O O . ASP A 1 154 ? -49.214 -5.324 48.826 1.00 49.56 154 ASP A O 1
ATOM 1229 N N . ARG A 1 155 ? -50.251 -6.402 47.168 1.00 61.25 155 ARG A N 1
ATOM 1230 C CA . ARG A 1 155 ? -50.496 -7.601 47.965 1.00 61.25 155 ARG A CA 1
ATOM 1231 C C . ARG A 1 155 ? -49.151 -8.290 48.200 1.00 61.25 155 ARG A C 1
ATOM 1233 O O . ARG A 1 155 ? -48.444 -8.583 47.233 1.00 61.25 155 ARG A O 1
ATOM 1240 N N . PRO A 1 156 ? -48.786 -8.610 49.454 1.00 67.50 156 PRO A N 1
ATOM 1241 C CA . PRO A 1 156 ? -47.523 -9.263 49.758 1.00 67.50 156 PRO A CA 1
ATOM 1242 C C . PRO A 1 156 ? -47.470 -10.629 49.068 1.00 67.50 156 PRO A C 1
ATOM 1244 O O . PRO A 1 156 ? -48.101 -11.599 49.490 1.00 67.50 156 PRO A O 1
ATOM 1247 N N . ILE A 1 157 ? -46.700 -10.693 47.981 1.00 64.88 157 ILE A N 1
ATOM 1248 C CA . ILE A 1 157 ? -46.414 -11.914 47.231 1.00 64.88 157 ILE A CA 1
ATOM 1249 C C . ILE A 1 157 ? -45.889 -12.963 48.218 1.00 64.88 157 ILE A C 1
ATOM 1251 O O . ILE A 1 157 ? -44.833 -12.779 48.835 1.00 64.88 157 ILE A O 1
ATOM 1255 N N . SER A 1 158 ? -46.634 -14.061 48.378 1.00 83.50 158 SER A N 1
ATOM 1256 C CA . SER A 1 158 ? -46.323 -15.082 49.379 1.00 83.50 158 SER A CA 1
ATOM 1257 C C . SER A 1 158 ? -44.914 -15.652 49.162 1.00 83.50 158 SER A C 1
ATOM 1259 O O . SER A 1 158 ? -44.415 -15.763 48.035 1.00 83.50 158 SER A O 1
ATOM 1261 N N . LYS A 1 159 ? -44.247 -16.073 50.247 1.00 86.88 159 LYS A N 1
ATOM 1262 C CA . LYS A 1 159 ? -42.919 -16.718 50.173 1.00 86.88 159 LYS A CA 1
ATOM 1263 C C . LYS A 1 159 ? -42.898 -17.917 49.206 1.00 86.88 159 LYS A C 1
ATOM 1265 O O . LYS A 1 159 ? -41.841 -18.243 48.663 1.00 86.88 159 LYS A O 1
ATOM 1270 N N . GLN A 1 160 ? -44.043 -18.563 48.980 1.00 88.50 160 GLN A N 1
ATOM 1271 C CA . GLN A 1 160 ? -44.196 -19.694 48.066 1.00 88.50 160 GLN A CA 1
ATOM 1272 C C . GLN A 1 160 ? -44.190 -19.254 46.592 1.00 88.50 160 GLN A C 1
ATOM 1274 O O . GLN A 1 160 ? -43.508 -19.876 45.776 1.00 88.50 160 GLN A O 1
ATOM 1279 N N . GLU A 1 161 ? -44.840 -18.134 46.272 1.00 88.38 161 GLU A N 1
ATOM 1280 C CA . GLU A 1 161 ? -44.851 -17.528 44.933 1.00 88.38 161 GLU A CA 1
ATOM 1281 C C . GLU A 1 161 ? -43.432 -17.101 44.509 1.00 88.38 161 GLU A C 1
ATOM 1283 O O . GLU A 1 161 ? -42.971 -17.431 43.415 1.00 88.38 161 GLU A O 1
ATOM 1288 N N . ARG A 1 162 ? -42.664 -16.482 45.424 1.00 86.69 162 ARG A N 1
ATOM 1289 C CA . ARG A 1 162 ? -41.258 -16.096 45.172 1.00 86.69 162 ARG A CA 1
ATOM 1290 C C . ARG A 1 162 ? -40.365 -17.300 44.858 1.00 86.69 162 ARG A C 1
ATOM 1292 O O . ARG A 1 162 ? -39.508 -17.222 43.976 1.00 86.69 162 ARG A O 1
ATOM 1299 N N . LYS A 1 163 ? -40.555 -18.430 45.553 1.00 92.06 163 LYS A N 1
ATOM 1300 C CA . LYS A 1 163 ? -39.823 -19.680 45.265 1.00 92.06 163 LYS A CA 1
ATOM 1301 C C . LYS A 1 163 ? -40.198 -20.249 43.894 1.00 92.06 163 LYS A C 1
ATOM 1303 O O . LYS A 1 163 ? -39.310 -20.708 43.173 1.00 92.06 163 LYS A O 1
ATOM 1308 N N . ARG A 1 164 ? -41.480 -20.186 43.515 1.00 93.19 164 ARG A N 1
ATOM 1309 C CA . ARG A 1 164 ? -41.965 -20.633 42.200 1.00 93.19 164 ARG A CA 1
ATOM 1310 C C . ARG A 1 164 ? -41.372 -19.784 41.071 1.00 93.19 164 ARG A C 1
ATOM 1312 O O . ARG A 1 164 ? -40.762 -20.352 40.167 1.00 93.19 164 ARG A O 1
ATOM 1319 N N . GLN A 1 165 ? -41.409 -18.457 41.199 1.00 91.50 165 GLN A N 1
ATOM 1320 C CA . GLN A 1 165 ? -40.809 -17.533 40.228 1.00 91.50 165 GLN A CA 1
ATOM 1321 C C . GLN A 1 165 ? -39.290 -17.715 40.092 1.00 91.50 165 GLN A C 1
ATOM 1323 O O . GLN A 1 165 ? -38.764 -17.695 38.980 1.00 91.50 165 GLN A O 1
ATOM 1328 N N . LYS A 1 166 ? -38.556 -17.952 41.192 1.00 93.19 166 LYS A N 1
ATOM 1329 C CA . LYS A 1 166 ? -37.111 -18.252 41.123 1.00 93.19 166 LYS A CA 1
ATOM 1330 C C . LYS A 1 166 ? -36.830 -19.531 40.329 1.00 93.19 166 LYS A C 1
ATOM 1332 O O . LYS A 1 166 ? -35.936 -19.534 39.483 1.00 93.19 166 LYS A O 1
ATOM 1337 N N . LYS A 1 167 ? -37.603 -20.596 40.568 1.00 95.56 167 LYS A N 1
ATOM 1338 C CA . LYS A 1 167 ? -37.458 -21.877 39.855 1.00 95.56 167 LY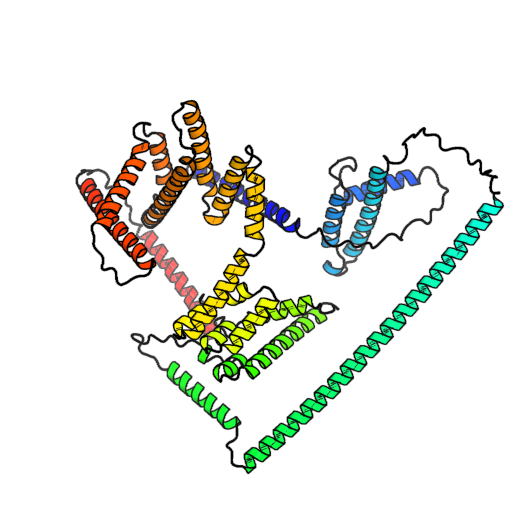S A CA 1
ATOM 1339 C C . LYS A 1 167 ? -37.781 -21.733 38.366 1.00 95.56 167 LYS A C 1
ATOM 1341 O O . LYS A 1 167 ? -37.094 -22.312 37.530 1.00 95.56 167 LYS A O 1
ATOM 1346 N N . GLU A 1 168 ? -38.793 -20.941 38.033 1.00 94.19 168 GLU A N 1
ATOM 1347 C CA . GLU A 1 168 ? -39.191 -20.666 36.652 1.00 94.19 168 GLU A CA 1
ATOM 1348 C C . GLU A 1 168 ? -38.148 -19.824 35.908 1.00 94.19 168 GLU A C 1
ATOM 1350 O O . GLU A 1 168 ? -37.727 -20.198 34.816 1.00 94.19 168 GLU A O 1
ATOM 1355 N N . ARG A 1 169 ? -37.600 -18.781 36.548 1.00 92.06 169 ARG A N 1
ATOM 1356 C CA . ARG A 1 169 ? -36.467 -18.010 36.008 1.00 92.06 169 ARG A CA 1
ATOM 1357 C C . ARG A 1 169 ? -35.226 -18.873 35.788 1.00 92.06 169 ARG A C 1
ATOM 1359 O O . ARG A 1 169 ? -34.526 -18.690 34.796 1.00 92.06 169 ARG A O 1
ATOM 1366 N N . GLN A 1 170 ? -34.943 -19.820 36.683 1.00 94.88 170 GLN A N 1
ATOM 1367 C CA . GLN A 1 170 ? -33.809 -20.734 36.521 1.00 94.88 170 GLN A CA 1
ATOM 1368 C C . GLN A 1 170 ? -34.006 -21.674 35.324 1.00 94.88 170 GLN A C 1
ATOM 1370 O O . GLN A 1 170 ? -33.075 -21.852 34.539 1.00 94.88 170 GLN A O 1
ATOM 1375 N N . LYS A 1 171 ? -35.220 -22.207 35.133 1.00 96.38 171 LYS A N 1
ATOM 1376 C CA . LYS A 1 171 ? -35.569 -23.003 33.947 1.00 96.38 171 LYS A CA 1
ATOM 1377 C C . LYS A 1 171 ? -35.489 -22.180 32.660 1.00 96.38 171 LYS A C 1
ATOM 1379 O O . LYS A 1 171 ? -34.905 -22.648 31.690 1.00 96.38 171 LYS A O 1
ATOM 1384 N N . ALA A 1 172 ? -35.996 -20.946 32.666 1.00 93.94 172 ALA A N 1
ATOM 1385 C CA . ALA A 1 172 ? -35.914 -20.043 31.518 1.00 93.94 172 ALA A CA 1
ATOM 1386 C C . ALA A 1 172 ? -34.457 -19.718 31.149 1.00 93.94 172 ALA A C 1
ATOM 1388 O O . ALA A 1 172 ? -34.092 -19.762 29.979 1.00 93.94 172 ALA A O 1
ATOM 1389 N N . ARG A 1 173 ? -33.588 -19.483 32.144 1.00 93.06 173 ARG A N 1
ATOM 1390 C CA . ARG A 1 173 ? -32.145 -19.286 31.923 1.00 93.06 173 ARG A CA 1
ATOM 1391 C C . ARG A 1 173 ? -31.463 -20.530 31.355 1.00 93.06 173 ARG A C 1
ATOM 1393 O O . ARG A 1 173 ? -30.621 -20.398 30.475 1.00 93.06 173 ARG A O 1
ATOM 1400 N N . GLN A 1 174 ? -31.806 -21.724 31.838 1.00 95.31 174 GLN A N 1
ATOM 1401 C CA . GLN A 1 174 ? -31.271 -22.976 31.287 1.00 95.31 174 GLN A CA 1
ATOM 1402 C C . GLN A 1 174 ? -31.728 -23.199 29.841 1.00 95.31 174 GLN A C 1
ATOM 1404 O O . GLN A 1 174 ? -30.914 -23.566 28.999 1.00 95.31 174 GLN A O 1
ATOM 1409 N N . HIS A 1 175 ? -32.996 -22.915 29.538 1.00 96.12 175 HIS A N 1
ATOM 1410 C CA . HIS A 1 175 ? -33.528 -22.999 28.181 1.00 96.12 175 HIS A CA 1
ATOM 1411 C C . HIS A 1 175 ? -32.853 -21.995 27.236 1.00 96.12 175 HIS A C 1
ATOM 1413 O O . HIS A 1 175 ? -32.421 -22.375 26.155 1.00 96.12 175 HIS A O 1
ATOM 1419 N N . ALA A 1 176 ? -32.678 -20.743 27.669 1.00 93.31 176 ALA A N 1
ATOM 1420 C CA . ALA A 1 176 ? -31.982 -19.720 26.889 1.00 93.31 176 ALA A CA 1
ATOM 1421 C C . ALA A 1 176 ? -30.514 -20.093 26.616 1.00 93.31 176 ALA A C 1
ATOM 1423 O O . ALA A 1 176 ? -30.045 -19.938 25.494 1.00 93.31 176 ALA A O 1
ATOM 1424 N N . LYS A 1 177 ? -29.801 -20.651 27.607 1.00 93.81 177 LYS A N 1
ATOM 1425 C CA . LYS A 1 177 ? -28.430 -21.155 27.412 1.00 93.81 177 LYS A CA 1
ATOM 1426 C C . LYS A 1 177 ? -28.372 -22.283 26.386 1.00 93.81 177 LYS A C 1
ATOM 1428 O O . LYS A 1 177 ? -27.491 -22.277 25.535 1.00 93.81 177 LYS A O 1
ATOM 1433 N N . ARG A 1 178 ? -29.321 -23.221 26.442 1.00 95.12 178 ARG A N 1
ATOM 1434 C CA . ARG A 1 178 ? -29.409 -24.312 25.469 1.00 95.12 178 ARG A CA 1
ATOM 1435 C C . ARG A 1 178 ? -29.689 -23.788 24.058 1.00 95.12 178 ARG A C 1
ATOM 1437 O O . ARG A 1 178 ? -29.021 -24.210 23.128 1.00 95.12 178 ARG A O 1
ATOM 1444 N N . GLN A 1 179 ? -30.597 -22.823 23.911 1.00 95.88 179 GLN A N 1
ATOM 1445 C CA . GLN A 1 179 ? -30.869 -22.191 22.616 1.00 95.88 179 GLN A CA 1
ATOM 1446 C C . GLN A 1 179 ? -29.652 -21.446 22.058 1.00 95.88 179 GLN A C 1
ATOM 1448 O O . GLN A 1 179 ? -29.374 -21.558 20.870 1.00 95.88 179 GLN A O 1
ATOM 1453 N N . GLN A 1 180 ? -28.906 -20.727 22.903 1.00 90.88 180 GLN A N 1
ATOM 1454 C CA . GLN A 1 180 ? -27.666 -20.066 22.485 1.00 90.88 180 GLN A CA 1
ATOM 1455 C C . GLN A 1 180 ? -26.599 -21.072 22.048 1.00 90.88 180 GLN A C 1
ATOM 1457 O O . GLN A 1 180 ? -25.907 -20.830 21.066 1.00 90.88 180 GLN A O 1
ATOM 1462 N N . GLN A 1 181 ? -26.484 -22.204 22.744 1.00 92.62 181 GLN A N 1
ATOM 1463 C CA . GLN A 1 181 ? -25.552 -23.263 22.371 1.00 92.62 181 GLN A CA 1
ATOM 1464 C C . GLN A 1 181 ? -25.950 -23.923 21.040 1.00 92.62 181 GLN A C 1
ATOM 1466 O O . GLN A 1 181 ? -25.113 -24.047 20.155 1.00 92.62 181 GLN A O 1
ATOM 1471 N N . GLU A 1 182 ? -27.234 -24.238 20.849 1.00 96.62 182 GLU A N 1
ATOM 1472 C CA . GLU A 1 182 ? -27.765 -24.785 19.589 1.00 96.62 182 GLU A CA 1
ATOM 1473 C C . GLU A 1 182 ? -27.667 -23.784 18.418 1.00 96.62 182 GLU A C 1
ATOM 1475 O O . GLU A 1 182 ? -27.550 -24.180 17.258 1.00 96.62 182 GLU A O 1
ATOM 1480 N N . GLU A 1 183 ? -27.748 -22.474 18.673 1.00 95.38 183 GLU A N 1
ATOM 1481 C CA . GLU A 1 183 ? -27.505 -21.443 17.653 1.00 95.38 183 GLU A CA 1
ATOM 1482 C C . GLU A 1 183 ? -26.013 -21.322 17.319 1.00 95.38 183 GLU A C 1
ATOM 1484 O O . GLU A 1 183 ? -25.651 -21.187 16.149 1.00 95.38 183 GLU A O 1
ATOM 1489 N N . TRP A 1 184 ? -25.145 -21.402 18.328 1.00 91.44 184 TRP A N 1
ATOM 1490 C CA . TRP A 1 184 ? -23.698 -21.372 18.142 1.00 91.44 184 TRP A CA 1
ATOM 1491 C C . TRP A 1 184 ? -23.202 -22.586 17.346 1.00 91.44 184 TRP A C 1
ATOM 1493 O O . TRP A 1 184 ? -22.437 -22.414 16.400 1.00 91.44 184 TRP A O 1
ATOM 1503 N N . GLU A 1 185 ? -23.698 -23.788 17.653 1.00 96.19 185 GLU A N 1
ATOM 1504 C CA . GLU A 1 185 ? -23.392 -25.015 16.904 1.00 96.19 185 GLU A CA 1
ATOM 1505 C C . GLU A 1 185 ? -23.858 -24.906 15.445 1.00 96.19 185 GLU A C 1
ATOM 1507 O O . GLU A 1 185 ? -23.066 -25.140 14.535 1.00 96.19 185 GLU A O 1
ATOM 1512 N N . ARG A 1 186 ? -25.078 -24.405 15.194 1.00 96.31 186 ARG A N 1
ATOM 1513 C CA . ARG A 1 186 ? -25.564 -24.151 13.824 1.00 96.31 186 ARG A CA 1
ATOM 1514 C C . ARG A 1 186 ? -24.709 -23.144 13.054 1.00 96.31 186 ARG A C 1
ATOM 1516 O O . ARG A 1 186 ? -24.488 -23.317 11.858 1.00 96.31 186 ARG A O 1
ATOM 1523 N N . ARG A 1 187 ? -24.232 -22.081 13.710 1.00 91.12 187 ARG A N 1
ATOM 1524 C CA . ARG A 1 187 ? -23.326 -21.104 13.081 1.00 91.12 187 ARG A CA 1
ATOM 1525 C C . ARG A 1 187 ? -21.972 -21.717 12.753 1.00 91.12 187 ARG A C 1
ATOM 1527 O O . ARG A 1 187 ? -21.430 -21.432 11.688 1.00 91.12 187 ARG A O 1
ATOM 1534 N N . ARG A 1 188 ? -21.445 -22.553 13.646 1.00 93.94 188 ARG A N 1
ATOM 1535 C CA . ARG A 1 188 ? -20.186 -23.264 13.434 1.00 93.94 188 ARG A CA 1
ATOM 1536 C C . ARG A 1 188 ? -20.284 -24.229 12.252 1.00 93.94 188 ARG A C 1
ATOM 1538 O O . ARG A 1 188 ? -19.440 -24.161 11.368 1.00 93.94 188 ARG A O 1
ATOM 1545 N N . GLU A 1 189 ? -21.333 -25.048 12.188 1.00 96.56 189 GLU A N 1
ATOM 1546 C CA . GLU A 1 189 ? -21.567 -25.973 11.068 1.00 96.56 189 GLU A CA 1
ATOM 1547 C C . GLU A 1 189 ? -21.731 -25.233 9.731 1.00 96.56 189 GLU A C 1
ATOM 1549 O O . GLU A 1 189 ? -21.156 -25.634 8.720 1.00 96.56 189 GLU A O 1
ATOM 1554 N N . ALA A 1 190 ? -22.465 -24.113 9.716 1.00 93.94 190 ALA A N 1
ATOM 1555 C CA . ALA A 1 190 ? -22.617 -23.290 8.516 1.00 93.94 190 ALA A CA 1
ATOM 1556 C C . ALA A 1 190 ? -21.280 -22.694 8.039 1.00 93.94 190 ALA A C 1
ATOM 1558 O O . ALA A 1 190 ? -21.027 -22.620 6.837 1.00 93.94 190 ALA A O 1
ATOM 1559 N N . TRP A 1 191 ? -20.418 -22.288 8.972 1.00 91.06 191 TRP A N 1
ATOM 1560 C CA . TRP A 1 191 ? -19.090 -21.767 8.659 1.00 91.06 191 TRP A CA 1
ATOM 1561 C C . TRP A 1 191 ? -18.141 -22.860 8.142 1.00 91.06 191 TRP A C 1
ATOM 1563 O O . TRP A 1 191 ? -17.464 -22.647 7.138 1.00 91.06 191 TRP A O 1
ATOM 1573 N N . GLU A 1 192 ? -18.141 -24.050 8.752 1.00 93.88 192 GLU A N 1
ATOM 1574 C CA . GLU A 1 192 ? -17.352 -25.203 8.286 1.00 93.88 192 GLU A CA 1
ATOM 1575 C C . GLU A 1 192 ? -17.789 -25.661 6.874 1.00 93.88 192 GLU A C 1
ATOM 1577 O O . GLU A 1 192 ? -16.949 -25.973 6.021 1.00 93.88 192 GLU A O 1
ATOM 1582 N N . ALA A 1 193 ? -19.094 -25.619 6.576 1.00 95.56 193 ALA A N 1
ATOM 1583 C CA . ALA A 1 193 ? -19.620 -25.897 5.239 1.00 95.56 193 ALA A CA 1
ATOM 1584 C C . ALA A 1 193 ? -19.176 -24.850 4.197 1.00 95.56 193 ALA A C 1
ATOM 1586 O O . ALA A 1 193 ? -18.793 -25.208 3.080 1.00 95.56 193 ALA A O 1
ATOM 1587 N N . GLU A 1 194 ? -19.180 -23.564 4.556 1.00 91.44 194 GLU A N 1
ATOM 1588 C CA . GLU A 1 194 ? -18.724 -22.487 3.669 1.00 91.44 194 GLU A CA 1
ATOM 1589 C C . GLU A 1 194 ? -17.219 -22.581 3.388 1.00 91.44 194 GLU A C 1
ATOM 1591 O O . GLU A 1 194 ? -16.793 -22.436 2.241 1.00 91.44 194 GLU A O 1
ATOM 1596 N N . LEU A 1 195 ? -16.412 -22.906 4.403 1.00 89.12 195 LEU A N 1
ATOM 1597 C CA . LEU A 1 195 ? -14.973 -23.112 4.243 1.00 89.12 195 LEU A CA 1
ATOM 1598 C C . LEU A 1 195 ? -14.676 -24.245 3.250 1.00 89.12 195 LEU A C 1
ATOM 1600 O O . LEU A 1 195 ? -13.841 -24.091 2.356 1.00 89.12 195 LEU A O 1
ATOM 1604 N N . THR A 1 196 ? -15.412 -25.353 3.362 1.00 94.44 196 THR A N 1
ATOM 1605 C CA . THR A 1 196 ? -15.305 -26.493 2.439 1.00 94.44 196 THR A CA 1
ATOM 1606 C C . THR A 1 196 ? -15.661 -26.074 1.009 1.00 94.44 196 THR A C 1
ATOM 1608 O O . THR A 1 196 ? -14.921 -26.368 0.070 1.00 94.44 196 THR A O 1
ATOM 1611 N N . ARG A 1 197 ? -16.737 -25.294 0.832 1.00 95.94 197 ARG A N 1
ATOM 1612 C CA . ARG A 1 197 ? -17.152 -24.763 -0.478 1.00 95.94 197 ARG A CA 1
ATOM 1613 C C . ARG A 1 197 ? -16.072 -23.886 -1.121 1.00 95.94 197 ARG A C 1
ATOM 1615 O O . ARG A 1 197 ? -15.810 -24.005 -2.319 1.00 95.94 197 ARG A O 1
ATOM 1622 N N . VAL A 1 198 ? -15.431 -23.020 -0.335 1.00 85.75 198 VAL A N 1
ATOM 1623 C CA . VAL A 1 198 ? -14.348 -22.145 -0.813 1.00 85.75 198 VAL A CA 1
ATOM 1624 C C . VAL A 1 198 ? -13.118 -22.963 -1.214 1.00 85.75 198 VAL A C 1
ATOM 1626 O O . VAL A 1 198 ? -12.527 -22.697 -2.265 1.00 85.75 198 VAL A O 1
ATOM 1629 N N . GLN A 1 199 ? -12.750 -23.987 -0.437 1.00 91.00 199 GLN A N 1
ATOM 1630 C CA . GLN A 1 199 ? -11.646 -24.891 -0.779 1.00 91.00 199 GLN A CA 1
ATOM 1631 C C . GLN A 1 199 ? -11.903 -25.631 -2.101 1.00 91.00 199 GLN A C 1
ATOM 1633 O O . GLN A 1 199 ? -11.044 -25.621 -2.988 1.00 91.00 199 GLN A O 1
ATOM 1638 N N . GLU A 1 200 ? -13.101 -26.188 -2.288 1.00 96.25 200 GLU A N 1
ATOM 1639 C CA . GLU A 1 200 ? -13.491 -26.847 -3.540 1.00 96.25 200 GLU A CA 1
ATOM 1640 C C . GLU A 1 200 ? -13.465 -25.884 -4.741 1.00 96.25 200 GLU A C 1
ATOM 1642 O O . GLU A 1 200 ? -13.013 -26.246 -5.836 1.00 96.25 200 GLU A O 1
ATOM 1647 N N . GLU A 1 201 ? -13.900 -24.631 -4.562 1.00 92.94 201 GLU A N 1
ATOM 1648 C CA . GLU A 1 201 ? -13.848 -23.622 -5.622 1.00 92.94 201 GLU A CA 1
ATOM 1649 C C . GLU A 1 201 ? -12.404 -23.265 -6.007 1.00 92.94 201 GLU A C 1
ATOM 1651 O O . GLU A 1 201 ? -12.091 -23.142 -7.199 1.00 92.94 201 GLU A O 1
ATOM 1656 N N . MET A 1 202 ? -11.517 -23.132 -5.019 1.00 84.88 202 MET A N 1
ATOM 1657 C CA . MET A 1 202 ? -10.095 -22.860 -5.233 1.00 84.88 202 MET A CA 1
ATOM 1658 C C . MET A 1 202 ? -9.411 -24.011 -5.972 1.00 84.88 202 MET A C 1
ATOM 1660 O O . MET A 1 202 ? -8.710 -23.775 -6.961 1.00 84.88 202 MET A O 1
ATOM 1664 N N . GLU A 1 203 ? -9.679 -25.261 -5.589 1.00 94.94 203 GLU A N 1
ATOM 1665 C CA . GLU A 1 203 ? -9.183 -26.426 -6.323 1.00 94.94 203 GLU A CA 1
ATOM 1666 C C . GLU A 1 203 ? -9.699 -26.474 -7.763 1.00 94.94 203 GLU A C 1
ATOM 1668 O O . GLU A 1 203 ? -8.955 -26.807 -8.694 1.00 94.94 203 GLU A O 1
ATOM 1673 N N . ARG A 1 204 ? -10.977 -26.138 -7.974 1.00 96.81 204 ARG A N 1
ATOM 1674 C CA . ARG A 1 204 ? -11.576 -26.080 -9.311 1.00 96.81 204 ARG A CA 1
ATOM 1675 C C . ARG A 1 204 ? -10.872 -25.037 -10.180 1.00 96.81 204 ARG A C 1
ATOM 1677 O O . ARG A 1 204 ? -10.512 -25.352 -11.317 1.00 96.81 204 ARG A O 1
ATOM 1684 N N . LYS A 1 205 ? -10.614 -23.837 -9.646 1.00 90.25 205 LYS A N 1
ATOM 1685 C CA . LYS A 1 205 ? -9.873 -22.768 -10.343 1.00 90.25 205 LYS A CA 1
ATOM 1686 C C . LYS A 1 205 ? -8.428 -23.171 -10.633 1.00 90.25 205 LYS A C 1
ATOM 1688 O O . LYS A 1 205 ? -7.961 -22.965 -11.751 1.00 90.25 205 LYS A O 1
ATOM 1693 N N . ALA A 1 206 ? -7.745 -23.825 -9.692 1.00 89.75 206 ALA A N 1
ATOM 1694 C CA . ALA A 1 206 ? -6.389 -24.335 -9.898 1.00 89.75 206 ALA A CA 1
ATOM 1695 C C . ALA A 1 206 ? -6.334 -25.398 -11.015 1.00 89.75 206 ALA A C 1
ATOM 1697 O O . ALA A 1 206 ? -5.466 -25.352 -11.892 1.00 89.75 206 ALA A O 1
ATOM 1698 N N . LYS A 1 207 ? -7.304 -26.325 -11.050 1.00 96.44 207 LYS A N 1
ATOM 1699 C CA . LYS A 1 207 ? -7.444 -27.323 -12.127 1.00 96.44 207 LYS A CA 1
ATOM 1700 C C . LYS A 1 207 ? -7.717 -26.658 -13.483 1.00 96.44 207 LYS A C 1
ATOM 1702 O O . LYS A 1 207 ? -7.155 -27.089 -14.492 1.00 96.44 207 LYS A O 1
ATOM 1707 N N . GLU A 1 208 ? -8.547 -25.616 -13.530 1.00 95.19 208 GLU A N 1
ATOM 1708 C CA . GLU A 1 208 ? -8.814 -24.850 -14.756 1.00 95.19 208 GLU A CA 1
ATOM 1709 C C . GLU A 1 208 ? -7.571 -24.092 -15.245 1.00 95.19 208 GLU A C 1
ATOM 1711 O O . GLU A 1 208 ? -7.246 -24.145 -16.434 1.00 95.19 208 GLU A O 1
ATOM 1716 N N . TYR A 1 209 ? -6.830 -23.460 -14.334 1.00 89.56 209 TYR A N 1
ATOM 1717 C CA . TYR A 1 209 ? -5.578 -22.773 -14.645 1.00 89.56 209 TYR A CA 1
ATOM 1718 C C . TYR A 1 209 ? -4.545 -23.735 -15.240 1.00 89.56 209 TYR A C 1
ATOM 1720 O O . TYR A 1 209 ? -4.023 -23.490 -16.326 1.00 89.56 209 TYR A O 1
ATOM 1728 N N . LYS A 1 210 ? -4.352 -24.905 -14.617 1.00 93.94 210 LYS A N 1
ATOM 1729 C CA . LYS A 1 210 ? -3.451 -25.952 -15.125 1.00 93.94 210 LYS A CA 1
ATOM 1730 C C . LYS A 1 210 ? -3.859 -26.452 -16.517 1.00 93.94 210 LYS A C 1
ATOM 1732 O O . LYS A 1 210 ? -3.002 -26.727 -17.359 1.00 93.94 210 LYS A O 1
ATOM 1737 N N . LYS A 1 211 ? -5.165 -26.549 -16.804 1.00 96.62 211 LYS A N 1
ATOM 1738 C CA . LYS A 1 211 ? -5.669 -26.875 -18.154 1.00 96.62 211 LYS A CA 1
ATOM 1739 C C . LYS A 1 211 ? -5.336 -25.774 -19.167 1.00 96.62 211 LYS A C 1
ATOM 1741 O O . LYS A 1 211 ? -4.863 -26.100 -20.257 1.00 96.62 211 LYS A O 1
ATOM 1746 N N . LYS A 1 212 ? -5.535 -24.498 -18.817 1.00 92.38 212 LYS A N 1
ATOM 1747 C CA . LYS A 1 212 ? -5.189 -23.345 -19.673 1.00 92.38 212 LYS A CA 1
ATOM 1748 C C . LYS A 1 212 ? -3.685 -23.260 -19.932 1.00 92.38 212 LYS A C 1
ATOM 1750 O O . LYS A 1 212 ? -3.277 -23.045 -21.069 1.00 92.38 212 LYS A O 1
ATOM 1755 N N . GLU A 1 213 ? -2.859 -23.502 -18.921 1.00 92.31 213 GLU A N 1
ATOM 1756 C CA . GLU A 1 213 ? -1.402 -23.524 -19.059 1.00 92.31 213 GLU A CA 1
ATOM 1757 C C . GLU A 1 213 ? -0.939 -24.650 -19.997 1.00 92.31 213 GLU A C 1
ATOM 1759 O O . GLU A 1 213 ? -0.148 -24.420 -20.912 1.00 92.31 213 GLU A O 1
ATOM 1764 N N . ASN A 1 214 ? -1.489 -25.859 -19.843 1.00 95.44 214 ASN A N 1
ATOM 1765 C CA . ASN A 1 214 ? -1.203 -26.974 -20.747 1.00 95.44 214 ASN A CA 1
ATOM 1766 C C . ASN A 1 214 ? -1.656 -26.685 -22.187 1.00 95.44 214 ASN A C 1
ATOM 1768 O O . ASN A 1 214 ? -0.950 -27.046 -23.131 1.00 95.44 214 ASN A O 1
ATOM 1772 N N . HIS A 1 215 ? -2.795 -26.005 -22.366 1.00 95.31 215 HIS A N 1
ATOM 1773 C CA . HIS A 1 215 ? -3.246 -25.541 -23.679 1.00 95.31 215 HIS A CA 1
ATOM 1774 C C . HIS A 1 215 ? -2.250 -24.546 -24.289 1.00 95.31 215 HIS A C 1
ATOM 1776 O O . HIS A 1 215 ? -1.788 -24.766 -25.406 1.00 95.31 215 HIS A O 1
ATOM 1782 N N . ARG A 1 216 ? -1.831 -23.522 -23.531 1.00 89.94 216 ARG A N 1
ATOM 1783 C CA . ARG A 1 216 ? -0.816 -22.543 -23.957 1.00 89.94 216 ARG A CA 1
ATOM 1784 C C . ARG A 1 216 ? 0.517 -23.214 -24.304 1.00 89.94 216 ARG A C 1
ATOM 1786 O O . ARG A 1 216 ? 1.117 -22.889 -25.323 1.00 89.94 216 ARG A O 1
ATOM 1793 N N . LYS A 1 217 ? 0.973 -24.198 -23.518 1.00 93.12 217 LYS A N 1
ATOM 1794 C CA . LYS A 1 217 ? 2.185 -24.986 -23.826 1.00 93.12 217 LYS A CA 1
ATOM 1795 C C . LYS A 1 217 ? 2.036 -25.782 -25.124 1.00 93.12 217 LYS A C 1
ATOM 1797 O O . LYS A 1 217 ? 2.975 -25.833 -25.918 1.00 93.12 217 LYS A O 1
ATOM 1802 N N . LYS A 1 218 ? 0.873 -26.396 -25.364 1.00 96.38 218 LYS A N 1
ATOM 1803 C CA . LYS A 1 218 ? 0.589 -27.121 -26.613 1.00 96.38 218 LYS A CA 1
ATOM 1804 C C . LYS A 1 218 ? 0.563 -26.174 -27.814 1.00 96.38 218 LYS A C 1
ATOM 1806 O O . LYS A 1 218 ? 1.144 -26.498 -28.845 1.00 96.38 218 LYS A O 1
ATOM 1811 N N . GLU A 1 219 ? -0.052 -25.010 -27.664 1.00 94.06 219 GLU A N 1
ATOM 1812 C CA . GLU A 1 219 ? -0.114 -23.965 -28.685 1.00 94.06 219 GLU A CA 1
ATOM 1813 C C . GLU A 1 219 ? 1.275 -23.407 -29.014 1.00 94.06 219 GLU A C 1
ATOM 1815 O O . GLU A 1 219 ? 1.648 -23.373 -30.183 1.00 94.06 219 GLU A O 1
ATOM 1820 N N . ARG A 1 220 ? 2.105 -23.117 -27.999 1.00 87.25 220 ARG A N 1
ATOM 1821 C CA . ARG A 1 220 ? 3.521 -22.751 -28.184 1.00 87.25 220 ARG A CA 1
ATOM 1822 C C . ARG A 1 220 ? 4.277 -23.806 -28.992 1.00 87.25 220 ARG A C 1
ATOM 1824 O O . ARG A 1 220 ? 4.956 -23.454 -29.947 1.00 87.25 220 ARG A O 1
ATOM 1831 N N . ARG A 1 221 ? 4.097 -25.097 -28.683 1.00 92.50 221 ARG A N 1
ATOM 1832 C CA . ARG A 1 221 ? 4.717 -26.197 -29.449 1.00 92.50 221 ARG A CA 1
ATOM 1833 C C . ARG A 1 221 ? 4.219 -26.273 -30.895 1.00 92.50 221 ARG A C 1
ATOM 1835 O O . ARG A 1 221 ? 5.003 -26.611 -31.776 1.00 92.50 221 ARG A O 1
ATOM 1842 N N . MET A 1 222 ? 2.938 -25.999 -31.157 1.00 94.38 222 MET A N 1
ATOM 1843 C CA . MET A 1 222 ? 2.414 -25.968 -32.531 1.00 94.38 222 MET A CA 1
ATOM 1844 C C . MET A 1 222 ? 2.945 -24.765 -33.310 1.00 94.38 222 MET A C 1
ATOM 1846 O O . MET A 1 222 ? 3.370 -24.928 -34.451 1.00 94.38 222 MET A O 1
ATOM 1850 N N . ASN A 1 223 ? 2.988 -23.590 -32.685 1.00 85.81 223 ASN A N 1
ATOM 1851 C CA . ASN A 1 223 ? 3.531 -22.381 -33.296 1.00 85.81 223 ASN A CA 1
ATOM 1852 C C . ASN A 1 223 ? 5.033 -22.519 -33.569 1.00 85.81 223 ASN A C 1
ATOM 1854 O O . ASN A 1 223 ? 5.485 -22.143 -34.644 1.00 85.81 223 ASN A O 1
ATOM 1858 N N . GLU A 1 224 ? 5.794 -23.135 -32.660 1.00 85.69 224 GLU A N 1
ATOM 1859 C CA . GLU A 1 224 ? 7.219 -23.420 -32.864 1.00 85.69 224 GLU A CA 1
ATOM 1860 C C . GLU A 1 224 ? 7.446 -24.392 -34.034 1.00 85.69 224 GLU A C 1
ATOM 1862 O O . GLU A 1 224 ? 8.329 -24.171 -34.861 1.00 85.69 224 GLU A O 1
ATOM 1867 N N . LYS A 1 225 ? 6.625 -25.447 -34.156 1.00 93.00 225 LYS A N 1
ATOM 1868 C CA . LYS A 1 225 ? 6.673 -26.353 -35.316 1.00 93.00 225 LYS A CA 1
ATOM 1869 C C . LYS A 1 225 ? 6.349 -25.623 -36.620 1.00 93.00 225 LYS A C 1
ATOM 1871 O O . LYS A 1 225 ? 7.100 -25.754 -37.579 1.00 93.00 225 LYS A O 1
ATOM 1876 N N . LYS A 1 226 ? 5.290 -24.809 -36.632 1.00 92.06 226 LYS A N 1
ATOM 1877 C CA . LYS A 1 226 ? 4.881 -24.025 -37.805 1.00 92.06 226 LYS A CA 1
ATOM 1878 C C . LYS A 1 226 ? 5.943 -22.997 -38.212 1.00 92.06 226 LYS A C 1
ATOM 1880 O O . LYS A 1 226 ? 6.186 -22.809 -39.397 1.00 92.06 226 LYS A O 1
ATOM 1885 N N . ALA A 1 227 ? 6.610 -22.364 -37.246 1.00 81.50 227 ALA A N 1
ATOM 1886 C CA . ALA A 1 227 ? 7.726 -21.457 -37.507 1.00 81.50 227 ALA A CA 1
ATOM 1887 C C . ALA A 1 227 ? 8.914 -22.187 -38.157 1.00 81.50 227 ALA A C 1
ATOM 1889 O O . ALA A 1 227 ? 9.458 -21.697 -39.145 1.00 81.50 227 ALA A O 1
ATOM 1890 N N . LYS A 1 228 ? 9.255 -23.391 -37.665 1.00 86.62 228 LYS A N 1
ATOM 1891 C CA . LYS A 1 228 ? 10.293 -24.247 -38.267 1.00 86.62 228 LYS A CA 1
ATOM 1892 C C . LYS A 1 228 ? 9.940 -24.673 -39.696 1.00 86.62 228 LYS A C 1
ATOM 1894 O O . LYS A 1 228 ? 10.812 -24.639 -40.556 1.00 86.62 228 LYS A O 1
ATOM 1899 N N . GLU A 1 229 ? 8.684 -25.030 -39.964 1.00 91.75 229 GLU A N 1
ATOM 1900 C CA . GLU A 1 229 ? 8.209 -25.394 -41.313 1.00 91.75 229 GLU A CA 1
ATOM 1901 C C . GLU A 1 229 ? 8.259 -24.219 -42.302 1.00 91.75 229 GLU A C 1
ATOM 1903 O O . GLU A 1 229 ? 8.549 -24.419 -43.478 1.00 91.75 229 GLU A O 1
ATOM 1908 N N . LEU A 1 230 ? 8.022 -22.991 -41.832 1.00 90.69 230 LEU A N 1
ATOM 1909 C CA . LEU A 1 230 ? 8.068 -21.779 -42.657 1.00 90.69 230 LEU A CA 1
ATOM 1910 C C . LEU A 1 230 ? 9.489 -21.242 -42.899 1.00 90.69 230 LEU A C 1
ATOM 1912 O O . LEU A 1 230 ? 9.638 -20.220 -43.564 1.00 90.69 230 LEU A O 1
ATOM 1916 N N . GLY A 1 231 ? 10.529 -21.878 -42.347 1.00 88.06 231 GLY A N 1
ATOM 1917 C CA . GLY A 1 231 ? 11.903 -21.373 -42.430 1.00 88.06 231 GLY A CA 1
ATOM 1918 C C . GLY A 1 231 ? 12.105 -20.023 -41.730 1.00 88.06 231 GLY A C 1
ATOM 1919 O O . GLY A 1 231 ? 13.110 -19.356 -41.967 1.00 88.06 231 GLY A O 1
ATOM 1920 N N . LEU A 1 232 ? 11.163 -19.609 -40.875 1.00 76.94 232 LEU A N 1
ATOM 1921 C CA . LEU A 1 232 ? 11.310 -18.416 -40.052 1.00 76.94 232 LEU A CA 1
ATOM 1922 C C . LEU A 1 232 ? 12.339 -18.738 -38.968 1.00 76.94 232 LEU A C 1
ATOM 1924 O O . LEU A 1 232 ? 12.142 -19.659 -38.171 1.00 76.94 232 LEU A O 1
ATOM 1928 N N . GLU A 1 233 ? 13.460 -18.010 -38.977 1.00 56.72 233 GLU A N 1
ATOM 1929 C CA . GLU A 1 233 ? 14.522 -18.195 -37.993 1.00 56.72 233 GLU A CA 1
ATOM 1930 C C . GLU A 1 233 ? 13.954 -18.168 -36.573 1.00 56.72 233 GLU A C 1
ATOM 1932 O O . GLU A 1 233 ? 13.138 -17.321 -36.205 1.00 56.72 233 GLU A O 1
ATOM 1937 N N . ASN A 1 234 ? 14.390 -19.154 -35.793 1.00 54.84 234 ASN A N 1
ATOM 1938 C CA . ASN A 1 234 ? 13.926 -19.430 -34.445 1.00 54.84 234 ASN A CA 1
ATOM 1939 C C . ASN A 1 234 ? 13.946 -18.136 -33.599 1.00 54.84 234 ASN A C 1
ATOM 1941 O O . ASN A 1 234 ? 15.008 -17.524 -33.498 1.00 54.84 234 ASN A O 1
ATOM 1945 N N . PRO A 1 235 ? 12.848 -17.700 -32.956 1.00 54.31 235 PRO A N 1
ATOM 1946 C CA . PRO A 1 235 ? 12.861 -16.498 -32.114 1.00 54.31 235 PRO A CA 1
ATOM 1947 C C . PRO A 1 235 ? 13.904 -16.567 -30.982 1.00 54.31 235 PRO A C 1
ATOM 1949 O O . PRO A 1 235 ? 14.431 -15.535 -30.580 1.00 54.31 235 PRO A O 1
ATOM 1952 N N . GLY A 1 236 ? 14.313 -17.770 -30.551 1.00 55.62 236 GLY A N 1
ATOM 1953 C CA . GLY A 1 236 ? 15.453 -17.956 -29.640 1.00 55.62 236 GLY A CA 1
ATOM 1954 C C . GLY A 1 236 ? 16.805 -17.479 -30.198 1.00 55.62 236 GLY A C 1
ATOM 1955 O O . GLY A 1 236 ? 17.651 -17.030 -29.433 1.00 55.62 236 GLY A O 1
ATOM 1956 N N . ARG A 1 237 ? 16.993 -17.465 -31.528 1.00 54.59 237 ARG A N 1
ATOM 1957 C CA . ARG A 1 237 ? 18.190 -16.886 -32.158 1.00 54.59 237 ARG A CA 1
ATOM 1958 C C . ARG A 1 237 ? 18.253 -15.374 -31.969 1.00 54.59 237 ARG A C 1
ATOM 1960 O O . ARG A 1 237 ? 19.358 -14.871 -31.830 1.00 54.59 237 ARG A O 1
ATOM 1967 N N . ARG A 1 238 ? 17.116 -14.655 -31.913 1.00 53.94 238 ARG A N 1
ATOM 1968 C CA . ARG A 1 238 ? 17.099 -13.202 -31.624 1.00 53.94 238 ARG A CA 1
ATOM 1969 C C . ARG A 1 238 ? 17.586 -12.900 -30.211 1.00 53.94 238 ARG A C 1
ATOM 1971 O O . ARG A 1 238 ? 18.321 -11.939 -30.033 1.00 53.94 238 ARG A O 1
ATOM 1978 N N . VAL A 1 239 ? 17.248 -13.754 -29.244 1.00 51.72 239 VAL A N 1
ATOM 1979 C CA . VAL A 1 239 ? 17.743 -13.653 -27.861 1.00 51.72 239 VAL A CA 1
ATOM 1980 C C . VAL A 1 239 ? 19.249 -13.938 -27.803 1.00 51.72 239 VAL A C 1
ATOM 1982 O O . VAL A 1 239 ? 19.987 -13.191 -27.173 1.00 51.72 239 VAL A O 1
ATOM 1985 N N . GLU A 1 240 ? 19.753 -14.930 -28.547 1.00 55.25 240 GLU A N 1
ATOM 1986 C CA . GLU A 1 240 ? 21.205 -15.149 -28.694 1.00 55.25 240 GLU A CA 1
ATOM 1987 C C . GLU A 1 240 ? 21.916 -13.999 -29.427 1.00 55.25 240 GLU A C 1
ATOM 1989 O O . GLU A 1 240 ? 23.039 -13.647 -29.068 1.00 55.25 240 GLU A O 1
ATOM 1994 N N . THR A 1 241 ? 21.280 -13.383 -30.433 1.00 62.19 241 THR A N 1
ATOM 1995 C CA . THR A 1 241 ? 21.855 -12.212 -31.123 1.00 62.19 241 THR A CA 1
ATOM 1996 C C . THR A 1 241 ? 21.881 -10.996 -30.205 1.00 62.19 241 THR A C 1
ATOM 1998 O O . THR A 1 241 ? 22.853 -10.249 -30.231 1.00 62.19 241 THR A O 1
ATOM 2001 N N . PHE A 1 242 ? 20.861 -10.829 -29.360 1.00 55.41 242 PHE A N 1
ATOM 2002 C CA . PHE A 1 242 ? 20.815 -9.793 -28.335 1.00 55.41 242 PHE A CA 1
ATOM 2003 C C . PHE A 1 242 ? 21.877 -10.026 -27.256 1.00 55.41 242 PHE A C 1
ATOM 2005 O O . PHE A 1 242 ? 22.648 -9.119 -26.975 1.00 55.41 242 PHE A O 1
ATOM 2012 N N . HIS A 1 243 ? 22.017 -11.243 -26.722 1.00 57.22 243 HIS A N 1
ATOM 2013 C CA . HIS A 1 243 ? 23.074 -11.556 -25.754 1.00 57.22 243 HIS A CA 1
ATOM 2014 C C . HIS A 1 243 ? 24.481 -11.409 -26.339 1.00 57.22 243 HIS A C 1
ATOM 2016 O O . HIS A 1 243 ? 25.373 -10.940 -25.637 1.00 57.22 243 HIS A O 1
ATOM 2022 N N . ARG A 1 244 ? 24.688 -11.756 -27.617 1.00 66.12 244 ARG A N 1
ATOM 2023 C CA . ARG A 1 244 ? 25.954 -11.484 -28.311 1.00 66.12 244 ARG A CA 1
ATOM 2024 C C . ARG A 1 244 ? 26.191 -9.980 -28.442 1.00 66.12 244 ARG A C 1
ATOM 2026 O O . ARG A 1 244 ? 27.268 -9.524 -28.096 1.00 66.12 244 ARG A O 1
ATOM 2033 N N . TRP A 1 245 ? 25.183 -9.213 -28.850 1.00 73.69 245 TRP A N 1
ATOM 2034 C CA . TRP A 1 245 ? 25.277 -7.756 -28.960 1.00 73.69 245 TRP A CA 1
ATOM 2035 C C . TRP A 1 245 ? 25.546 -7.074 -27.606 1.00 73.69 245 TRP A C 1
ATOM 2037 O O . TRP A 1 245 ? 26.408 -6.204 -27.524 1.00 73.69 245 TRP A O 1
ATOM 2047 N N . VAL A 1 246 ? 24.887 -7.514 -26.527 1.00 57.09 246 VAL A N 1
ATOM 2048 C CA . VAL A 1 246 ? 25.143 -7.052 -25.151 1.00 57.09 246 VAL A CA 1
ATOM 2049 C C . VAL A 1 246 ? 26.548 -7.455 -24.694 1.00 57.09 246 VAL A C 1
ATOM 2051 O O . VAL A 1 246 ? 27.250 -6.648 -24.092 1.00 57.09 246 VAL A O 1
ATOM 2054 N N . GLY A 1 247 ? 26.993 -8.673 -25.010 1.00 65.25 247 GLY A N 1
ATOM 2055 C CA . GLY A 1 247 ? 28.355 -9.133 -24.734 1.00 65.25 247 GLY A CA 1
ATOM 2056 C C . GLY A 1 247 ? 29.417 -8.294 -25.449 1.00 65.25 247 GLY A C 1
ATOM 2057 O O . GLY A 1 247 ? 30.389 -7.883 -24.818 1.00 65.25 247 GLY A O 1
ATOM 2058 N N . ASP A 1 248 ? 29.197 -7.976 -26.724 1.00 66.31 248 ASP A N 1
ATOM 2059 C CA . ASP A 1 248 ? 30.075 -7.122 -27.528 1.00 66.31 248 ASP A CA 1
ATOM 2060 C C . ASP A 1 248 ? 30.085 -5.676 -26.996 1.00 66.31 248 ASP A C 1
ATOM 2062 O O . ASP A 1 248 ? 31.147 -5.061 -26.900 1.00 66.31 248 ASP A O 1
ATOM 2066 N N . ALA A 1 249 ? 28.935 -5.148 -26.559 1.00 52.81 249 ALA A N 1
ATOM 2067 C CA . ALA A 1 249 ? 28.829 -3.830 -25.929 1.00 52.81 249 ALA A CA 1
ATOM 2068 C C . ALA A 1 249 ? 29.549 -3.768 -24.569 1.00 52.81 249 ALA A C 1
ATOM 2070 O O . ALA A 1 249 ? 30.271 -2.812 -24.293 1.00 52.81 249 ALA A O 1
ATOM 2071 N N . ILE A 1 250 ? 29.424 -4.808 -23.737 1.00 58.34 250 ILE A N 1
ATOM 2072 C CA . ILE A 1 250 ? 30.155 -4.930 -22.466 1.00 58.34 250 ILE A CA 1
ATOM 2073 C C . ILE A 1 250 ? 31.663 -5.074 -22.715 1.00 58.34 250 ILE A C 1
ATOM 2075 O O . ILE A 1 250 ? 32.462 -4.500 -21.977 1.00 58.34 250 ILE A O 1
ATOM 2079 N N . ALA A 1 251 ? 32.077 -5.811 -23.750 1.00 67.31 251 ALA A N 1
ATOM 2080 C CA . ALA A 1 251 ? 33.484 -5.931 -24.131 1.00 67.31 251 ALA A CA 1
ATOM 2081 C C . ALA A 1 251 ? 34.068 -4.587 -24.602 1.00 67.31 251 ALA A C 1
ATOM 2083 O O . ALA A 1 251 ? 35.187 -4.241 -24.224 1.00 67.31 251 ALA A O 1
ATOM 2084 N N . LEU A 1 252 ? 33.288 -3.798 -25.347 1.00 61.06 252 LEU A N 1
ATOM 2085 C CA . LEU A 1 252 ? 33.615 -2.415 -25.706 1.00 61.06 252 LEU A CA 1
ATOM 2086 C C . LEU A 1 252 ? 33.726 -1.505 -24.472 1.00 61.06 252 LEU A C 1
ATOM 2088 O O . LEU A 1 252 ? 34.670 -0.726 -24.383 1.00 61.06 252 LEU A O 1
ATOM 2092 N N . LEU A 1 253 ? 32.830 -1.648 -23.490 1.00 49.97 253 LEU A N 1
ATOM 2093 C CA . LEU A 1 253 ? 32.856 -0.883 -22.232 1.00 49.97 253 LEU A CA 1
ATOM 2094 C C . LEU A 1 253 ? 34.029 -1.246 -21.310 1.00 49.97 253 LEU A C 1
ATOM 2096 O O . LEU A 1 253 ? 34.473 -0.410 -20.530 1.00 49.97 253 LEU A O 1
ATOM 2100 N N . LYS A 1 254 ? 34.536 -2.482 -21.387 1.00 53.91 254 LYS A N 1
ATOM 2101 C CA . LYS A 1 254 ? 35.718 -2.935 -20.633 1.00 53.91 254 LYS A CA 1
ATOM 2102 C C . LYS A 1 254 ? 37.043 -2.546 -21.289 1.00 53.91 254 LYS A C 1
ATOM 2104 O O . LYS A 1 254 ? 38.091 -2.727 -20.669 1.00 53.91 254 LYS A O 1
ATOM 2109 N N . SER A 1 255 ? 37.025 -2.039 -22.522 1.00 50.38 255 SER A N 1
ATOM 2110 C CA . SER A 1 255 ? 38.228 -1.460 -23.117 1.00 50.38 255 SER A CA 1
ATOM 2111 C C . SER A 1 255 ? 38.585 -0.155 -22.381 1.00 50.38 255 SER A C 1
ATOM 2113 O O . SER A 1 255 ? 37.681 0.607 -22.041 1.00 50.38 255 SER A O 1
ATOM 2115 N N . PRO A 1 256 ? 39.866 0.102 -22.061 1.00 45.69 256 PRO A N 1
ATOM 2116 C CA . PRO A 1 256 ? 40.268 1.316 -21.361 1.00 45.69 256 PRO A CA 1
ATOM 2117 C C . PRO A 1 256 ? 40.028 2.522 -22.275 1.00 45.69 256 PRO A C 1
ATOM 2119 O O . PRO A 1 256 ? 40.760 2.748 -23.236 1.00 45.69 256 PRO A O 1
ATOM 2122 N N . ILE A 1 257 ? 38.959 3.264 -21.997 1.00 49.44 257 ILE A N 1
ATOM 2123 C CA . ILE A 1 257 ? 38.619 4.500 -22.699 1.00 49.44 257 ILE A CA 1
ATOM 2124 C C . ILE A 1 257 ? 39.449 5.626 -22.073 1.00 49.44 257 ILE A C 1
ATOM 2126 O O . ILE A 1 257 ? 39.314 5.901 -20.879 1.00 49.44 257 ILE A O 1
ATOM 2130 N N . ASP A 1 258 ? 40.298 6.272 -22.878 1.00 47.12 258 ASP A N 1
ATOM 2131 C CA . ASP A 1 258 ? 41.027 7.486 -22.495 1.00 47.12 258 ASP A CA 1
ATOM 2132 C C . ASP A 1 258 ? 40.035 8.558 -22.012 1.00 47.12 258 ASP A C 1
ATOM 2134 O O . ASP A 1 258 ? 39.100 8.964 -22.706 1.00 47.12 258 ASP A O 1
ATOM 2138 N N . SER A 1 259 ? 40.211 8.971 -20.761 1.00 47.09 259 SER A N 1
ATOM 2139 C CA . SER A 1 259 ? 39.161 9.512 -19.900 1.00 47.09 259 SER A CA 1
ATOM 2140 C C . SER A 1 259 ? 38.914 11.021 -20.024 1.00 47.09 259 SER A C 1
ATOM 2142 O O . SER A 1 259 ? 38.525 11.632 -19.029 1.00 47.09 259 SER A O 1
ATOM 2144 N N . SER A 1 260 ? 39.159 11.662 -21.173 1.00 44.50 260 SER A N 1
ATOM 2145 C CA . SER A 1 260 ? 39.086 13.135 -21.242 1.00 44.50 260 SER A CA 1
ATOM 2146 C C . SER A 1 260 ? 37.860 13.737 -21.927 1.00 44.50 260 SER A C 1
ATOM 2148 O O . SER A 1 260 ? 37.529 14.861 -21.573 1.00 44.50 260 SER A O 1
ATOM 2150 N N . ASP A 1 261 ? 37.142 13.048 -22.828 1.00 45.75 261 ASP A N 1
ATOM 2151 C CA . ASP A 1 261 ? 36.173 13.758 -23.698 1.00 45.75 261 ASP A CA 1
ATOM 2152 C C . ASP A 1 261 ? 34.847 13.037 -24.018 1.00 45.75 261 ASP A C 1
ATOM 2154 O O . ASP A 1 261 ? 34.171 13.381 -24.988 1.00 45.75 261 ASP A O 1
ATOM 2158 N N . CYS A 1 262 ? 34.397 12.072 -23.205 1.00 37.28 262 CYS A N 1
ATOM 2159 C CA . CYS A 1 262 ? 33.076 11.460 -23.413 1.00 37.28 262 CYS A CA 1
ATOM 2160 C C . CYS A 1 262 ? 32.026 12.002 -22.420 1.00 37.28 262 CYS A C 1
ATOM 2162 O O . CYS A 1 262 ? 32.053 11.630 -21.246 1.00 37.28 262 CYS A O 1
ATOM 2164 N N . PRO A 1 263 ? 31.059 12.842 -22.848 1.00 44.09 263 PRO A N 1
ATOM 2165 C CA . PRO A 1 263 ? 30.000 13.347 -21.972 1.00 44.09 263 PRO A CA 1
ATOM 2166 C C . PRO A 1 263 ? 28.893 12.316 -21.677 1.00 44.09 263 PRO A C 1
ATOM 2168 O O . PRO A 1 263 ? 27.905 12.650 -21.028 1.00 44.09 263 PRO A O 1
ATOM 2171 N N . SER A 1 264 ? 29.023 11.060 -22.112 1.00 45.62 264 SER A N 1
ATOM 2172 C CA . SER A 1 264 ? 28.032 10.015 -21.853 1.00 45.62 264 SER A CA 1
ATOM 2173 C C . SER A 1 264 ? 28.518 9.049 -20.773 1.00 45.62 264 SER A C 1
ATOM 2175 O O . SER A 1 264 ? 29.036 7.970 -21.066 1.00 45.62 264 SER A O 1
ATOM 2177 N N . LYS A 1 265 ? 28.275 9.396 -19.504 1.00 51.28 265 LYS A N 1
ATOM 2178 C CA . LYS A 1 265 ? 27.963 8.367 -18.502 1.00 51.28 265 LYS A CA 1
ATOM 2179 C C . LYS A 1 265 ? 26.725 7.639 -19.026 1.00 51.28 265 LYS A C 1
ATOM 2181 O O . LYS A 1 265 ? 25.616 8.154 -18.911 1.00 51.28 265 LYS A O 1
ATOM 2186 N N . TYR A 1 266 ? 26.932 6.522 -19.716 1.00 52.22 266 TYR A N 1
ATOM 2187 C CA . TYR A 1 266 ? 25.853 5.673 -20.203 1.00 52.22 266 TYR A CA 1
ATOM 2188 C C . TYR A 1 266 ? 24.966 5.314 -19.011 1.00 52.22 266 TYR A C 1
ATOM 2190 O O . TYR A 1 266 ? 25.439 4.741 -18.032 1.00 52.22 266 TYR A O 1
ATOM 2198 N N . TYR A 1 267 ? 23.700 5.724 -19.057 1.00 60.84 267 TYR A N 1
ATOM 2199 C CA . TYR A 1 267 ? 22.746 5.404 -18.004 1.00 60.84 267 TYR A CA 1
ATOM 2200 C C . TYR A 1 267 ? 22.531 3.887 -18.002 1.00 60.84 267 TYR A C 1
ATOM 2202 O O . TYR A 1 267 ? 22.122 3.318 -19.015 1.00 60.84 267 TYR A O 1
ATOM 2210 N N . VAL A 1 268 ? 22.788 3.249 -16.858 1.00 76.50 268 VAL A N 1
ATOM 2211 C CA . VAL A 1 268 ? 22.687 1.794 -16.618 1.00 76.50 268 VAL A CA 1
ATOM 2212 C C . VAL A 1 268 ? 21.321 1.224 -17.032 1.00 76.50 268 VAL A C 1
ATOM 2214 O O . VAL A 1 268 ? 21.199 0.048 -17.364 1.00 76.50 268 VAL A O 1
ATOM 2217 N N . MET A 1 269 ? 20.301 2.076 -17.139 1.00 87.88 269 MET A N 1
ATOM 2218 C CA . MET A 1 269 ? 18.950 1.734 -17.584 1.00 87.88 269 MET A CA 1
ATOM 2219 C C . MET A 1 269 ? 18.878 1.059 -18.968 1.00 87.88 269 MET A C 1
ATOM 2221 O O . MET A 1 269 ? 18.024 0.194 -19.187 1.00 87.88 269 MET A O 1
ATOM 2225 N N . GLU A 1 270 ? 19.770 1.390 -19.912 1.00 89.25 270 GLU A N 1
ATOM 2226 C CA . GLU A 1 270 ? 19.810 0.689 -21.211 1.00 89.25 270 GLU A CA 1
ATOM 2227 C C . GLU A 1 270 ? 20.315 -0.758 -21.077 1.00 89.25 270 GLU A C 1
ATOM 2229 O O . GLU A 1 270 ? 19.926 -1.609 -21.875 1.00 89.25 270 GLU A O 1
ATOM 2234 N N . LEU A 1 271 ? 21.090 -1.051 -20.028 1.00 89.75 271 LEU A N 1
ATOM 2235 C CA . LEU A 1 271 ? 21.680 -2.361 -19.732 1.00 89.75 271 LEU A CA 1
ATOM 2236 C C . LEU A 1 271 ? 20.872 -3.185 -18.718 1.00 89.75 271 LEU A C 1
ATOM 2238 O O . LEU A 1 271 ? 21.212 -4.335 -18.447 1.00 89.75 271 LEU A O 1
ATOM 2242 N N . CYS A 1 272 ? 19.806 -2.620 -18.149 1.00 91.81 272 CYS A N 1
ATOM 2243 C CA . CYS A 1 272 ? 18.983 -3.327 -17.179 1.00 91.81 272 CYS A CA 1
ATOM 2244 C C . CYS A 1 272 ? 18.264 -4.522 -17.823 1.00 91.81 272 CYS A C 1
ATOM 2246 O O . CYS A 1 272 ? 17.452 -4.367 -18.739 1.00 91.81 272 CYS A O 1
ATOM 2248 N N . ASN A 1 273 ? 18.544 -5.723 -17.316 1.00 92.38 273 ASN A N 1
ATOM 2249 C CA . ASN A 1 273 ? 17.956 -6.978 -17.795 1.00 92.38 273 ASN A CA 1
ATOM 2250 C C . ASN A 1 273 ? 16.627 -7.322 -17.098 1.00 92.38 273 ASN A C 1
ATOM 2252 O O . ASN A 1 273 ? 16.144 -8.446 -17.211 1.00 92.38 273 ASN A O 1
ATOM 2256 N N . HIS A 1 274 ? 16.035 -6.385 -16.349 1.00 94.31 274 HIS A N 1
ATOM 2257 C CA . HIS A 1 274 ? 14.735 -6.610 -15.729 1.00 94.31 274 HIS A CA 1
ATOM 2258 C C . HIS A 1 274 ? 13.661 -6.766 -16.827 1.00 94.31 274 HIS A C 1
ATOM 2260 O O . HIS A 1 274 ? 13.569 -5.888 -17.689 1.00 94.31 274 HIS A O 1
ATOM 2266 N N . PRO A 1 275 ? 12.796 -7.801 -16.795 1.00 95.56 275 PRO A N 1
ATOM 2267 C CA . PRO A 1 275 ? 11.809 -8.050 -17.856 1.00 95.56 275 PRO A CA 1
ATOM 2268 C C . PRO A 1 275 ? 10.915 -6.842 -18.166 1.00 95.56 275 PRO A C 1
ATOM 2270 O O . PRO A 1 275 ? 10.640 -6.530 -19.320 1.00 95.56 275 PRO A O 1
ATOM 2273 N N . ILE A 1 276 ? 10.506 -6.105 -17.126 1.00 95.44 276 ILE A N 1
ATOM 2274 C CA . ILE A 1 276 ? 9.731 -4.862 -17.277 1.00 95.44 276 ILE A CA 1
ATOM 2275 C C . ILE A 1 276 ? 10.529 -3.778 -18.023 1.00 95.44 276 ILE A C 1
ATOM 2277 O O . ILE A 1 276 ? 9.975 -3.094 -18.882 1.00 95.44 276 ILE A O 1
ATOM 2281 N N . ALA A 1 277 ? 11.820 -3.615 -17.719 1.00 95.62 277 ALA A N 1
ATOM 2282 C CA . ALA A 1 277 ? 12.673 -2.643 -18.399 1.00 95.62 277 ALA A CA 1
ATOM 2283 C C . ALA A 1 277 ? 12.887 -3.025 -19.872 1.00 95.62 277 ALA A C 1
ATOM 2285 O O . ALA A 1 277 ? 12.871 -2.151 -20.734 1.00 95.62 277 ALA A O 1
ATOM 2286 N N . GLU A 1 278 ? 13.023 -4.319 -20.174 1.00 95.31 278 GLU A N 1
ATOM 2287 C CA . GLU A 1 278 ? 13.120 -4.834 -21.544 1.00 95.31 278 GLU A CA 1
ATOM 2288 C C . GLU A 1 278 ? 11.831 -4.608 -22.350 1.00 95.31 278 GLU A C 1
ATOM 2290 O O . GLU A 1 278 ? 11.891 -4.113 -23.478 1.00 95.31 278 GLU A O 1
ATOM 2295 N N . ALA A 1 279 ? 10.666 -4.876 -21.755 1.00 96.38 279 ALA A N 1
ATOM 2296 C CA . ALA A 1 279 ? 9.370 -4.592 -22.373 1.00 96.38 279 ALA A CA 1
ATOM 2297 C C . ALA A 1 279 ? 9.174 -3.084 -22.629 1.00 96.38 279 ALA A C 1
ATOM 2299 O O . ALA A 1 279 ? 8.723 -2.678 -23.696 1.00 96.38 279 ALA A O 1
ATOM 2300 N N . LEU A 1 280 ? 9.583 -2.222 -21.689 1.00 95.56 280 LEU A N 1
ATOM 2301 C CA . LEU A 1 280 ? 9.538 -0.768 -21.888 1.00 95.56 280 LEU A CA 1
ATOM 2302 C C . LEU A 1 280 ? 10.517 -0.284 -22.965 1.00 95.56 280 LEU A C 1
ATOM 2304 O O . LEU A 1 280 ? 10.182 0.624 -23.723 1.00 95.56 280 LEU A O 1
ATOM 2308 N N . ARG A 1 281 ? 11.703 -0.895 -23.061 1.00 94.75 281 ARG A N 1
ATOM 2309 C CA . ARG A 1 281 ? 12.711 -0.583 -24.086 1.00 94.75 281 ARG A CA 1
ATOM 2310 C C . ARG A 1 281 ? 12.230 -0.935 -25.494 1.00 94.75 281 ARG A C 1
ATOM 2312 O O . ARG A 1 281 ? 12.591 -0.254 -26.449 1.00 94.75 281 ARG A O 1
ATOM 2319 N N . THR A 1 282 ? 11.436 -1.994 -25.617 1.00 94.62 282 THR A N 1
ATOM 2320 C CA . THR A 1 282 ? 10.860 -2.474 -26.884 1.00 94.62 282 THR A CA 1
ATOM 2321 C C . THR A 1 282 ? 9.515 -1.822 -27.228 1.00 94.62 282 THR A C 1
ATOM 2323 O O . THR A 1 282 ? 8.924 -2.165 -28.247 1.00 94.62 282 THR A O 1
ATOM 2326 N N . ASP A 1 283 ? 9.064 -0.850 -26.423 1.00 95.00 283 ASP A N 1
ATOM 2327 C CA . ASP A 1 283 ? 7.765 -0.164 -26.536 1.00 95.00 283 ASP A CA 1
ATOM 2328 C C . ASP A 1 283 ? 6.546 -1.107 -26.415 1.00 95.00 283 ASP A C 1
ATOM 2330 O O . ASP A 1 283 ? 5.421 -0.779 -26.796 1.00 95.00 283 ASP A O 1
ATOM 2334 N N . GLU A 1 284 ? 6.739 -2.285 -25.817 1.00 96.38 284 GLU A N 1
ATOM 2335 C CA . GLU A 1 284 ? 5.693 -3.273 -25.548 1.00 96.38 284 GLU A CA 1
ATOM 2336 C C . GLU A 1 284 ? 4.956 -2.943 -24.237 1.00 96.38 284 GLU A C 1
ATOM 2338 O O . GLU A 1 284 ? 5.003 -3.677 -23.246 1.00 96.38 284 GLU A O 1
ATOM 2343 N N . THR A 1 285 ? 4.267 -1.797 -24.214 1.00 95.50 285 THR A N 1
ATOM 2344 C CA . THR A 1 285 ? 3.640 -1.242 -22.998 1.00 95.50 285 THR A CA 1
ATOM 2345 C C . THR A 1 285 ? 2.666 -2.205 -22.319 1.00 95.50 285 THR A C 1
ATOM 2347 O O . THR A 1 285 ? 2.681 -2.326 -21.094 1.00 95.50 285 THR A O 1
ATOM 2350 N N . ASP A 1 286 ? 1.837 -2.909 -23.091 1.00 94.94 286 ASP A N 1
ATOM 2351 C CA . ASP A 1 286 ? 0.852 -3.850 -22.547 1.00 94.94 286 ASP A CA 1
ATOM 2352 C C . ASP A 1 286 ? 1.530 -5.007 -21.800 1.00 94.94 286 ASP A C 1
ATOM 2354 O O . ASP A 1 286 ? 1.096 -5.387 -20.711 1.00 94.94 286 ASP A O 1
ATOM 2358 N N . ILE A 1 287 ? 2.643 -5.507 -22.346 1.00 95.38 287 ILE A N 1
ATOM 2359 C CA . ILE A 1 287 ? 3.449 -6.572 -21.738 1.00 95.38 287 ILE A CA 1
ATOM 2360 C C . ILE A 1 287 ? 4.139 -6.044 -20.482 1.00 95.38 287 ILE A C 1
ATOM 2362 O O . ILE A 1 287 ? 4.113 -6.701 -19.444 1.00 95.38 287 ILE A O 1
ATOM 2366 N N . ALA A 1 288 ? 4.688 -4.827 -20.528 1.00 95.19 288 ALA A N 1
ATOM 2367 C CA . ALA A 1 288 ? 5.263 -4.192 -19.349 1.00 95.19 288 ALA A CA 1
ATOM 2368 C C . ALA A 1 288 ? 4.223 -4.035 -18.222 1.00 95.19 288 ALA A C 1
ATOM 2370 O O . ALA A 1 288 ? 4.529 -4.313 -17.065 1.00 95.19 288 ALA A O 1
ATOM 2371 N N . ILE A 1 289 ? 2.982 -3.641 -18.538 1.00 93.69 289 ILE A N 1
ATOM 2372 C CA . ILE A 1 289 ? 1.888 -3.533 -17.558 1.00 93.69 289 ILE A CA 1
ATOM 2373 C C . ILE A 1 289 ? 1.521 -4.909 -16.984 1.00 93.69 289 ILE A C 1
ATOM 2375 O O . ILE A 1 289 ? 1.323 -5.023 -15.771 1.00 93.69 289 ILE A O 1
ATOM 2379 N N . GLU A 1 290 ? 1.442 -5.950 -17.818 1.00 93.69 290 GLU A N 1
ATOM 2380 C CA . GLU A 1 290 ? 1.169 -7.323 -17.371 1.00 93.69 290 GLU A CA 1
ATOM 2381 C C . GLU A 1 290 ? 2.271 -7.833 -16.426 1.00 93.69 290 GLU A C 1
ATOM 2383 O O . GLU A 1 290 ? 1.960 -8.315 -15.337 1.00 93.69 290 GLU A O 1
ATOM 2388 N N . LEU A 1 291 ? 3.546 -7.616 -16.764 1.00 94.06 291 LEU A N 1
ATOM 2389 C CA . LEU A 1 291 ? 4.696 -7.988 -15.929 1.00 94.06 291 LEU A CA 1
ATOM 2390 C C . LEU A 1 291 ? 4.740 -7.222 -14.598 1.00 94.06 291 LEU A C 1
ATOM 2392 O O . LEU A 1 291 ? 5.077 -7.792 -13.559 1.00 94.06 291 LEU A O 1
ATOM 2396 N N . VAL A 1 292 ? 4.372 -5.936 -14.599 1.00 91.44 292 VAL A N 1
ATOM 2397 C CA . VAL A 1 292 ? 4.218 -5.134 -13.372 1.00 91.44 292 VAL A CA 1
ATOM 2398 C C . VAL A 1 292 ? 3.142 -5.741 -12.475 1.00 91.44 292 VAL A C 1
ATOM 2400 O O . VAL A 1 292 ? 3.337 -5.872 -11.267 1.00 91.44 292 VAL A O 1
ATOM 2403 N N . HIS A 1 293 ? 2.009 -6.137 -13.055 1.00 90.50 293 HIS A N 1
ATOM 2404 C CA . HIS A 1 293 ? 0.939 -6.814 -12.330 1.00 90.50 293 HIS A CA 1
ATOM 2405 C C . HIS A 1 293 ? 1.366 -8.177 -11.773 1.00 90.50 293 HIS A C 1
ATOM 2407 O O . HIS A 1 293 ? 1.014 -8.487 -10.636 1.00 90.50 293 HIS A O 1
ATOM 2413 N N . GLU A 1 294 ? 2.130 -8.959 -12.534 1.00 91.88 294 GLU A N 1
ATOM 2414 C CA . GLU A 1 294 ? 2.679 -10.245 -12.095 1.00 91.88 294 GLU A CA 1
ATOM 2415 C C . GLU A 1 294 ? 3.655 -10.061 -10.928 1.00 91.88 294 GLU A C 1
ATOM 2417 O O . GLU A 1 294 ? 3.461 -10.657 -9.874 1.00 91.88 294 GLU A O 1
ATOM 2422 N N . THR A 1 295 ? 4.600 -9.122 -11.046 1.00 88.38 295 THR A N 1
ATOM 2423 C CA . THR A 1 295 ? 5.583 -8.805 -9.991 1.00 88.38 295 THR A CA 1
ATOM 2424 C C . THR A 1 295 ? 4.898 -8.357 -8.699 1.00 88.38 295 THR A C 1
ATOM 2426 O O . THR A 1 295 ? 5.281 -8.738 -7.596 1.00 88.38 295 THR A O 1
ATOM 2429 N N . ILE A 1 296 ? 3.832 -7.569 -8.827 1.00 85.69 296 ILE A N 1
ATOM 2430 C CA . ILE A 1 296 ? 2.964 -7.181 -7.717 1.00 85.69 296 ILE A CA 1
ATOM 2431 C C . ILE A 1 296 ? 2.306 -8.396 -7.066 1.00 85.69 296 ILE A C 1
ATOM 2433 O O . ILE A 1 296 ? 2.249 -8.481 -5.840 1.00 85.69 296 ILE A O 1
ATOM 2437 N N . CYS A 1 297 ? 1.742 -9.296 -7.871 1.00 86.38 297 CYS A N 1
ATOM 2438 C CA . CYS A 1 297 ? 1.076 -10.485 -7.364 1.00 86.38 297 CYS A CA 1
ATOM 2439 C C . CYS A 1 297 ? 2.079 -11.372 -6.632 1.00 86.38 297 CYS A C 1
ATOM 2441 O O . CYS A 1 297 ? 1.778 -11.802 -5.523 1.00 86.38 297 CYS A O 1
ATOM 2443 N N . ASP A 1 298 ? 3.272 -11.559 -7.188 1.00 86.94 298 ASP A N 1
ATOM 2444 C CA . ASP A 1 298 ? 4.354 -12.323 -6.575 1.00 86.94 298 ASP A CA 1
ATOM 2445 C C . ASP A 1 298 ? 4.836 -11.683 -5.272 1.00 86.94 298 ASP A C 1
ATOM 2447 O O . ASP A 1 298 ? 5.008 -12.386 -4.279 1.00 86.94 298 ASP A O 1
ATOM 2451 N N . ALA A 1 299 ? 4.959 -10.353 -5.217 1.00 81.00 299 ALA A N 1
ATOM 2452 C CA . ALA A 1 299 ? 5.284 -9.639 -3.984 1.00 81.00 299 ALA A CA 1
ATOM 2453 C C . ALA A 1 299 ? 4.194 -9.821 -2.916 1.00 81.00 299 ALA A C 1
ATOM 2455 O O . ALA A 1 299 ? 4.507 -10.087 -1.756 1.00 81.00 299 ALA A O 1
ATOM 2456 N N . ILE A 1 300 ? 2.912 -9.740 -3.300 1.00 82.69 300 ILE A N 1
ATOM 2457 C CA . ILE A 1 300 ? 1.785 -10.021 -2.400 1.00 82.69 300 ILE A CA 1
ATOM 2458 C C . ILE A 1 300 ? 1.838 -11.473 -1.926 1.00 82.69 300 ILE A C 1
ATOM 2460 O O . ILE A 1 300 ? 1.653 -11.712 -0.739 1.00 82.69 300 ILE A O 1
ATOM 2464 N N . TYR A 1 301 ? 2.093 -12.436 -2.814 1.00 83.50 301 TYR A N 1
ATOM 2465 C CA . TYR A 1 301 ? 2.174 -13.854 -2.466 1.00 83.50 301 TYR A CA 1
ATOM 2466 C C . TYR A 1 301 ? 3.356 -14.157 -1.554 1.00 83.50 301 TYR A C 1
ATOM 2468 O O . TYR A 1 301 ? 3.184 -14.883 -0.583 1.00 83.50 301 TYR A O 1
ATOM 2476 N N . TYR A 1 302 ? 4.529 -13.592 -1.826 1.00 83.12 302 TYR A N 1
ATOM 2477 C CA . TYR A 1 302 ? 5.714 -13.739 -0.988 1.00 83.12 302 TYR A CA 1
ATOM 2478 C C . TYR A 1 302 ? 5.478 -13.149 0.402 1.00 83.12 302 TYR A C 1
ATOM 2480 O O . TYR A 1 302 ? 5.746 -13.797 1.413 1.00 83.12 302 TYR A O 1
ATOM 2488 N N . TRP A 1 303 ? 4.913 -11.943 0.462 1.00 79.69 303 TRP A N 1
ATOM 2489 C CA . TRP A 1 303 ? 4.602 -11.279 1.723 1.00 79.69 303 TRP A CA 1
ATOM 2490 C C . TRP A 1 303 ? 3.515 -12.031 2.498 1.00 79.69 303 TRP A C 1
ATOM 2492 O O . TRP A 1 303 ? 3.663 -12.277 3.690 1.00 79.69 303 TRP A O 1
ATOM 2502 N N . ALA A 1 304 ? 2.466 -12.483 1.809 1.00 77.94 304 ALA A N 1
ATOM 2503 C CA . ALA A 1 304 ? 1.430 -13.334 2.373 1.00 77.94 304 ALA A CA 1
ATOM 2504 C C . ALA A 1 304 ? 1.993 -14.660 2.883 1.00 77.94 304 ALA A C 1
ATOM 2506 O O . ALA A 1 304 ? 1.642 -15.068 3.976 1.00 77.94 304 ALA A O 1
ATOM 2507 N N . ALA A 1 305 ? 2.875 -15.325 2.138 1.00 78.31 305 ALA A N 1
ATOM 2508 C CA . ALA A 1 305 ? 3.502 -16.570 2.569 1.00 78.31 305 ALA A CA 1
ATOM 2509 C C . ALA A 1 305 ? 4.367 -16.354 3.815 1.00 78.31 305 ALA A C 1
ATOM 2511 O O . ALA A 1 305 ? 4.322 -17.172 4.730 1.00 78.31 305 ALA A O 1
ATOM 2512 N N . LYS A 1 306 ? 5.095 -15.232 3.877 1.00 76.94 306 LYS A N 1
ATOM 2513 C CA . LYS A 1 306 ? 5.889 -14.853 5.048 1.00 76.94 306 LYS A CA 1
ATOM 2514 C C . LYS A 1 306 ? 5.007 -14.580 6.270 1.00 76.94 306 LYS A C 1
ATOM 2516 O O . LYS A 1 306 ? 5.293 -15.090 7.342 1.00 76.94 306 LYS A O 1
ATOM 2521 N N . VAL A 1 307 ? 3.909 -13.843 6.099 1.00 74.44 307 VAL A N 1
ATOM 2522 C CA . VAL A 1 307 ? 2.973 -13.550 7.195 1.00 74.44 307 VAL A CA 1
ATOM 2523 C C . VAL A 1 307 ? 2.161 -14.771 7.610 1.00 74.44 307 VAL A C 1
ATOM 2525 O O . VAL A 1 307 ? 1.983 -14.980 8.798 1.00 74.44 307 VAL A O 1
ATOM 2528 N N . VAL A 1 308 ? 1.741 -15.626 6.677 1.00 69.69 308 VAL A N 1
ATOM 2529 C CA . VAL A 1 308 ? 1.018 -16.878 6.968 1.00 69.69 308 VAL A CA 1
ATOM 2530 C C . VAL A 1 308 ? 1.912 -17.908 7.665 1.00 69.69 308 VAL A C 1
ATOM 2532 O O . VAL A 1 308 ? 1.408 -18.716 8.441 1.00 69.69 308 VAL A O 1
ATOM 2535 N N . GLN A 1 309 ? 3.228 -17.892 7.423 1.00 61.62 309 GLN A N 1
ATOM 2536 C CA . GLN A 1 309 ? 4.178 -18.684 8.213 1.00 61.62 309 GLN A CA 1
ATOM 2537 C C . GLN A 1 309 ? 4.305 -18.191 9.658 1.00 61.62 309 GLN A C 1
ATOM 2539 O O . GLN A 1 309 ? 4.666 -18.988 10.521 1.00 61.62 309 GLN A O 1
ATOM 2544 N N . GLU A 1 310 ? 4.001 -16.919 9.920 1.00 57.09 310 GLU A N 1
ATOM 2545 C CA . GLU A 1 310 ? 4.124 -16.324 11.248 1.00 57.09 310 GLU A CA 1
ATOM 2546 C C . GLU A 1 310 ? 2.776 -16.304 12.003 1.00 57.09 310 GLU A C 1
ATOM 2548 O O . GLU A 1 310 ? 2.781 -16.679 13.169 1.00 57.09 310 GLU A O 1
ATOM 2553 N N . GLU A 1 311 ? 1.619 -16.026 11.376 1.00 49.75 311 GLU A N 1
ATOM 2554 C CA . GLU A 1 311 ? 0.268 -16.119 11.978 1.00 49.75 311 GLU A CA 1
ATOM 2555 C C . GLU A 1 311 ? -0.868 -16.290 10.926 1.00 49.75 311 GLU A C 1
ATOM 2557 O O . GLU A 1 311 ? -0.793 -15.810 9.794 1.00 49.75 311 GLU A O 1
ATOM 2562 N N . CYS A 1 312 ? -1.985 -16.938 11.298 1.00 40.88 312 CYS A N 1
ATOM 2563 C CA . CYS A 1 312 ? -3.198 -17.065 10.465 1.00 40.88 312 CYS A CA 1
ATOM 2564 C C . CYS A 1 312 ? -3.995 -15.745 10.401 1.00 40.88 312 CYS A C 1
ATOM 2566 O O . CYS A 1 312 ? -4.951 -15.564 11.153 1.00 40.88 312 CYS A O 1
ATOM 2568 N N . PHE A 1 313 ? -3.652 -14.845 9.475 1.00 52.03 313 PHE A N 1
ATOM 2569 C CA . PHE A 1 313 ? -4.454 -13.650 9.179 1.00 52.03 313 PHE A CA 1
ATOM 2570 C C . PHE A 1 313 ? -5.024 -13.652 7.755 1.00 52.03 313 PHE A C 1
ATOM 2572 O O . PHE A 1 313 ? -4.343 -13.978 6.781 1.00 52.03 313 PHE A O 1
ATOM 2579 N N . GLU A 1 314 ? -6.287 -13.233 7.624 1.00 60.84 314 GLU A N 1
ATOM 2580 C CA . GLU A 1 314 ? -6.874 -12.863 6.336 1.00 60.84 314 GLU A CA 1
ATOM 2581 C C . GLU A 1 314 ? -6.187 -11.598 5.797 1.00 60.84 314 GLU A C 1
ATOM 2583 O O . GLU A 1 314 ? -6.071 -10.585 6.487 1.00 60.84 314 GLU A O 1
ATOM 2588 N N . ILE A 1 315 ? -5.747 -11.640 4.536 1.00 64.12 315 ILE A N 1
ATOM 2589 C CA . ILE A 1 315 ? -5.170 -10.479 3.847 1.00 64.12 315 ILE A CA 1
ATOM 2590 C C . ILE A 1 315 ? -6.289 -9.460 3.591 1.00 64.12 315 ILE A C 1
ATOM 2592 O O . ILE A 1 315 ? -7.037 -9.582 2.614 1.00 64.12 315 ILE A O 1
ATOM 2596 N N . ASP A 1 316 ? -6.391 -8.441 4.447 1.00 76.12 316 ASP A N 1
ATOM 2597 C CA . ASP A 1 316 ? -7.319 -7.321 4.265 1.00 76.12 316 ASP A CA 1
ATOM 2598 C C . ASP A 1 316 ? -7.051 -6.603 2.924 1.00 76.12 316 ASP A C 1
ATOM 2600 O O . ASP A 1 316 ? -5.915 -6.420 2.476 1.00 76.12 316 ASP A O 1
ATOM 2604 N N . SER A 1 317 ? -8.125 -6.151 2.282 1.00 72.94 317 SER A N 1
ATOM 2605 C CA . SER A 1 317 ? -8.129 -5.219 1.151 1.00 72.94 317 SER A CA 1
ATOM 2606 C C . SER A 1 317 ? -7.123 -4.065 1.296 1.00 72.94 317 SER A C 1
ATOM 2608 O O . SER A 1 317 ? -6.409 -3.756 0.341 1.00 72.94 317 SER A O 1
ATOM 2610 N N . LYS A 1 318 ? -6.975 -3.500 2.504 1.00 75.25 318 LYS A N 1
ATOM 2611 C CA . LYS A 1 318 ? -6.010 -2.426 2.800 1.00 75.25 318 LYS A CA 1
ATOM 2612 C C . LYS A 1 318 ? -4.556 -2.850 2.607 1.00 75.25 318 LYS A C 1
ATOM 2614 O O . LYS A 1 318 ? -3.730 -2.049 2.176 1.00 75.25 318 LYS A O 1
ATOM 2619 N N . MET A 1 319 ? -4.241 -4.107 2.896 1.00 74.69 319 MET A N 1
ATOM 2620 C CA . MET A 1 319 ? -2.898 -4.649 2.737 1.00 74.69 319 MET A CA 1
ATOM 2621 C C . MET A 1 319 ? -2.544 -4.839 1.263 1.00 74.69 319 MET A C 1
ATOM 2623 O O . MET A 1 319 ? -1.441 -4.489 0.851 1.00 74.69 319 MET A O 1
ATOM 2627 N N . LYS A 1 320 ? -3.497 -5.295 0.438 1.00 76.62 320 LYS A N 1
ATOM 2628 C CA . LYS A 1 320 ? -3.312 -5.336 -1.024 1.00 76.62 320 LYS A CA 1
ATOM 2629 C C . LYS A 1 320 ? -3.026 -3.946 -1.583 1.00 76.62 320 LYS A C 1
ATOM 2631 O O . LYS A 1 320 ? -2.178 -3.801 -2.459 1.00 76.62 320 LYS A O 1
ATOM 2636 N N . ASP A 1 321 ? -3.700 -2.925 -1.061 1.00 74.19 321 ASP A N 1
ATOM 2637 C CA . ASP A 1 321 ? -3.457 -1.544 -1.468 1.00 74.19 321 ASP A CA 1
ATOM 2638 C C . ASP A 1 321 ? -2.097 -1.009 -1.019 1.00 74.19 321 ASP A C 1
ATOM 2640 O O . ASP A 1 321 ? -1.452 -0.303 -1.798 1.00 74.19 321 ASP A O 1
ATOM 2644 N N . PHE A 1 322 ? -1.636 -1.384 0.175 1.00 78.31 322 PHE A N 1
ATOM 2645 C CA . PHE A 1 322 ? -0.303 -1.042 0.666 1.00 78.31 322 PHE A CA 1
ATOM 2646 C C . PHE A 1 322 ? 0.802 -1.684 -0.184 1.00 78.31 322 PHE A C 1
ATOM 2648 O O . PHE A 1 322 ? 1.665 -0.976 -0.706 1.00 78.31 322 PHE A O 1
ATOM 2655 N N . VAL A 1 323 ? 0.732 -3.000 -0.411 1.00 80.25 323 VAL A N 1
ATOM 2656 C CA . VAL A 1 323 ? 1.727 -3.716 -1.226 1.00 80.25 323 VAL A CA 1
ATOM 2657 C C . VAL A 1 323 ? 1.734 -3.182 -2.659 1.00 80.25 323 VAL A C 1
ATOM 2659 O O . VAL A 1 323 ? 2.800 -2.981 -3.233 1.00 80.25 323 VAL A O 1
ATOM 2662 N N . LEU A 1 324 ? 0.565 -2.849 -3.223 1.00 76.75 324 LEU A N 1
ATOM 2663 C CA . LEU A 1 324 ? 0.501 -2.252 -4.559 1.00 76.75 324 LEU A CA 1
ATOM 2664 C C . LEU A 1 324 ? 1.089 -0.833 -4.605 1.00 76.75 324 LEU A C 1
ATOM 2666 O O . LEU A 1 324 ? 1.537 -0.415 -5.666 1.00 76.75 324 LEU A O 1
ATOM 2670 N N . SER A 1 325 ? 1.063 -0.068 -3.507 1.00 76.25 325 SER A N 1
ATOM 2671 C CA . SER A 1 325 ? 1.719 1.246 -3.459 1.00 76.25 325 SER A CA 1
ATOM 2672 C C . SER A 1 325 ? 3.238 1.154 -3.350 1.00 76.25 325 SER A C 1
ATOM 2674 O O . SER A 1 325 ? 3.918 1.894 -4.053 1.00 76.25 325 SER A O 1
ATOM 2676 N N . GLU A 1 326 ? 3.756 0.229 -2.544 1.00 82.69 326 GLU A N 1
ATOM 2677 C CA . GLU A 1 326 ? 5.201 -0.000 -2.421 1.00 82.69 326 GLU A CA 1
ATOM 2678 C C . GLU A 1 326 ? 5.780 -0.588 -3.709 1.00 82.69 326 GLU A C 1
ATOM 2680 O O . GLU A 1 326 ? 6.816 -0.142 -4.191 1.00 82.69 326 GLU A O 1
ATOM 2685 N N . ALA A 1 327 ? 5.056 -1.508 -4.352 1.00 83.00 327 ALA A N 1
ATOM 2686 C CA . ALA A 1 327 ? 5.501 -2.119 -5.598 1.00 83.00 327 ALA A CA 1
ATOM 2687 C C . ALA A 1 327 ? 5.686 -1.118 -6.754 1.00 83.00 327 ALA A C 1
ATOM 2689 O O . ALA A 1 327 ? 6.507 -1.345 -7.636 1.00 83.00 327 ALA A O 1
ATOM 2690 N N . LEU A 1 328 ? 4.957 0.006 -6.749 1.00 83.00 328 LEU A N 1
ATOM 2691 C CA . LEU A 1 328 ? 5.133 1.081 -7.737 1.00 83.00 328 LEU A CA 1
ATOM 2692 C C . LEU A 1 328 ? 6.414 1.899 -7.510 1.00 83.00 328 LEU A C 1
ATOM 2694 O O . LEU A 1 328 ? 6.864 2.581 -8.431 1.00 83.00 328 LEU A O 1
ATOM 2698 N N . LEU A 1 329 ? 6.967 1.854 -6.297 1.00 87.88 329 LEU A N 1
ATOM 2699 C CA . LEU A 1 329 ? 8.182 2.561 -5.892 1.00 87.88 329 LEU A CA 1
ATOM 2700 C C . LEU A 1 329 ? 9.416 1.650 -5.878 1.00 87.88 329 LEU A C 1
ATOM 2702 O O . LEU A 1 329 ? 10.522 2.154 -5.696 1.00 87.88 329 LEU A O 1
ATOM 2706 N N . LEU A 1 330 ? 9.247 0.338 -6.091 1.00 86.19 330 LEU A N 1
ATOM 2707 C CA . LEU A 1 330 ? 10.358 -0.608 -6.145 1.00 86.19 330 LEU A CA 1
ATOM 2708 C C . LEU A 1 330 ? 11.363 -0.209 -7.229 1.00 86.19 330 LEU A C 1
ATOM 2710 O O . LEU A 1 330 ? 10.993 0.102 -8.367 1.00 86.19 330 LEU A O 1
ATOM 2714 N N . SER A 1 331 ? 12.641 -0.244 -6.852 1.00 91.50 331 SER A N 1
ATOM 2715 C CA . SER A 1 331 ? 13.742 -0.123 -7.799 1.00 91.50 331 SER A CA 1
ATOM 2716 C C . SER A 1 331 ? 13.768 -1.331 -8.730 1.00 91.50 331 SER A C 1
ATOM 2718 O O . SER A 1 331 ? 13.601 -2.462 -8.274 1.00 91.50 331 SER A O 1
ATOM 2720 N N . LEU A 1 332 ? 13.992 -1.094 -10.023 1.00 90.88 332 LEU A N 1
ATOM 2721 C CA . LEU A 1 332 ? 14.187 -2.153 -11.017 1.00 90.88 332 LEU A CA 1
ATOM 2722 C C . LEU A 1 332 ? 15.664 -2.507 -11.226 1.00 90.88 332 LEU A C 1
ATOM 2724 O O . LEU A 1 332 ? 15.957 -3.506 -11.881 1.00 90.88 332 LEU A O 1
ATOM 2728 N N . ASP A 1 333 ? 16.584 -1.694 -10.708 1.00 93.31 333 ASP A N 1
ATOM 2729 C CA . ASP A 1 333 ? 18.027 -1.883 -10.843 1.00 93.31 333 ASP A CA 1
ATOM 2730 C C . ASP A 1 333 ? 18.798 -1.507 -9.565 1.00 93.31 333 ASP A C 1
ATOM 2732 O O . ASP A 1 333 ? 18.228 -1.092 -8.551 1.00 93.31 333 ASP A O 1
ATOM 2736 N N . GLU A 1 334 ? 20.114 -1.698 -9.609 1.00 90.75 334 GLU A N 1
ATOM 2737 C CA . GLU A 1 334 ? 21.040 -1.404 -8.507 1.00 90.75 334 GLU A CA 1
ATOM 2738 C C . GLU A 1 334 ? 21.197 0.106 -8.255 1.00 90.75 334 GLU A C 1
ATOM 2740 O O . GLU A 1 334 ? 21.500 0.520 -7.137 1.00 90.75 334 GLU A O 1
ATOM 2745 N N . ASP A 1 335 ? 20.900 0.933 -9.260 1.00 92.50 335 ASP A N 1
ATOM 2746 C CA . ASP A 1 335 ? 20.976 2.394 -9.185 1.00 92.50 335 ASP A CA 1
ATOM 2747 C C . ASP A 1 335 ? 19.752 3.016 -8.492 1.00 92.50 335 ASP A C 1
ATOM 2749 O O . ASP A 1 335 ? 19.660 4.236 -8.346 1.00 92.50 335 ASP A O 1
ATOM 2753 N N . GLY A 1 336 ? 18.775 2.219 -8.057 1.00 94.19 336 GLY A N 1
ATOM 2754 C CA . GLY A 1 336 ? 17.569 2.749 -7.424 1.00 94.19 336 GLY A CA 1
ATOM 2755 C C . GLY A 1 336 ? 16.549 3.314 -8.418 1.00 94.19 336 GLY A C 1
ATOM 2756 O O . GLY A 1 336 ? 15.649 4.049 -8.004 1.00 94.19 336 GLY A O 1
ATOM 2757 N N . ASN A 1 337 ? 16.672 3.044 -9.723 1.00 95.88 337 ASN A N 1
ATOM 2758 C CA . ASN A 1 337 ? 15.725 3.553 -10.709 1.00 95.88 337 ASN A CA 1
ATOM 2759 C C . ASN A 1 337 ? 14.415 2.759 -10.623 1.00 95.88 337 ASN A C 1
ATOM 2761 O O . ASN A 1 337 ? 14.297 1.613 -11.060 1.00 95.88 337 ASN A O 1
ATOM 2765 N N . SER A 1 338 ? 13.388 3.399 -10.072 1.00 95.69 338 SER A N 1
ATOM 2766 C CA . SER A 1 338 ? 12.028 2.858 -10.043 1.00 95.69 338 SER A CA 1
ATOM 2767 C C . SER A 1 338 ? 11.356 2.842 -11.423 1.00 95.69 338 SER A C 1
ATOM 2769 O O . SER A 1 338 ? 11.806 3.465 -12.389 1.00 95.69 338 SER A O 1
ATOM 2771 N N . LEU A 1 339 ? 10.208 2.174 -11.508 1.00 96.06 339 LEU A N 1
ATOM 2772 C CA . LEU A 1 339 ? 9.423 2.012 -12.735 1.00 96.06 339 LEU A CA 1
ATOM 2773 C C . LEU A 1 339 ? 9.065 3.336 -13.447 1.00 96.06 339 LEU A C 1
ATOM 2775 O O . LEU A 1 339 ? 9.028 3.381 -14.678 1.00 96.06 339 LEU A O 1
ATOM 2779 N N . ILE A 1 340 ? 8.840 4.430 -12.703 1.00 97.19 340 ILE A N 1
ATOM 2780 C CA . ILE A 1 340 ? 8.568 5.748 -13.304 1.00 97.19 340 ILE A CA 1
ATOM 2781 C C . ILE A 1 340 ? 9.805 6.342 -13.990 1.00 97.19 340 ILE A C 1
ATOM 2783 O O . ILE A 1 340 ? 9.659 6.973 -15.038 1.00 97.19 340 ILE A O 1
ATOM 2787 N N . HIS A 1 341 ? 11.013 6.096 -13.471 1.00 97.38 341 HIS A N 1
ATOM 2788 C CA . HIS A 1 341 ? 12.251 6.519 -14.129 1.00 97.38 341 HIS A CA 1
ATOM 2789 C C . HIS A 1 341 ? 12.353 5.861 -15.505 1.00 97.38 341 HIS A C 1
ATOM 2791 O O . HIS A 1 341 ? 12.566 6.553 -16.498 1.00 97.38 341 HIS A O 1
ATOM 2797 N N . TYR A 1 342 ? 12.104 4.549 -15.587 1.00 97.19 342 TYR A N 1
ATOM 2798 C CA . TYR A 1 342 ? 12.121 3.792 -16.843 1.00 97.19 342 TYR A CA 1
ATOM 2799 C C . TYR A 1 342 ? 11.061 4.256 -17.841 1.00 97.19 342 TYR A C 1
ATOM 2801 O O . TYR A 1 342 ? 11.376 4.474 -19.012 1.00 97.19 342 TYR A O 1
ATOM 2809 N N . ALA A 1 343 ? 9.825 4.475 -17.384 1.00 97.25 343 ALA A N 1
ATOM 2810 C CA . ALA A 1 343 ? 8.759 4.994 -18.239 1.00 97.25 343 ALA A CA 1
ATOM 2811 C C . ALA A 1 343 ? 9.128 6.359 -18.848 1.00 97.25 343 ALA A C 1
ATOM 2813 O O . ALA A 1 343 ? 8.909 6.598 -20.037 1.00 97.25 343 ALA A O 1
ATOM 2814 N N . VAL A 1 344 ? 9.731 7.245 -18.050 1.00 97.25 344 VAL A N 1
ATOM 2815 C CA . VAL A 1 344 ? 10.150 8.578 -18.495 1.00 97.25 344 VAL A CA 1
ATOM 2816 C C . VAL A 1 344 ? 11.379 8.521 -19.403 1.00 97.25 344 VAL A C 1
ATOM 2818 O O . VAL A 1 344 ? 11.378 9.158 -20.458 1.00 97.25 344 VAL A O 1
ATOM 2821 N N . TYR A 1 345 ? 12.392 7.731 -19.043 1.00 96.62 345 TYR A N 1
ATOM 2822 C CA . TYR A 1 345 ? 13.632 7.573 -19.804 1.00 96.62 345 TYR A CA 1
ATOM 2823 C C . TYR A 1 345 ? 13.387 7.049 -21.226 1.00 96.62 345 TYR A C 1
ATOM 2825 O O . TYR A 1 345 ? 13.928 7.588 -22.198 1.00 96.62 345 TYR A O 1
ATOM 2833 N N . PHE A 1 346 ? 12.519 6.039 -21.361 1.00 96.56 346 PHE A N 1
ATOM 2834 C CA . PHE A 1 346 ? 12.124 5.490 -22.660 1.00 96.56 346 PHE A CA 1
ATOM 2835 C C . PHE A 1 346 ? 11.035 6.308 -23.368 1.00 96.56 346 PHE A C 1
ATOM 2837 O O . PHE A 1 346 ? 10.705 6.030 -24.515 1.00 96.56 346 PHE A O 1
ATOM 2844 N N . GLY A 1 347 ? 10.499 7.361 -22.740 1.00 96.88 347 GLY A N 1
ATOM 2845 C CA . GLY A 1 347 ? 9.493 8.218 -23.368 1.00 96.88 347 GLY A CA 1
ATOM 2846 C C . GLY A 1 347 ? 8.106 7.572 -23.492 1.00 96.88 347 GLY A C 1
ATOM 2847 O O . GLY A 1 347 ? 7.282 8.050 -24.278 1.00 96.88 347 GLY A O 1
ATOM 2848 N N . ASN A 1 348 ? 7.825 6.531 -22.707 1.00 97.69 348 ASN A N 1
ATOM 2849 C CA . ASN A 1 348 ? 6.590 5.759 -22.760 1.00 97.69 348 ASN A CA 1
ATOM 2850 C C . ASN A 1 348 ? 5.456 6.478 -22.000 1.00 97.69 348 ASN A C 1
ATOM 2852 O O . ASN A 1 348 ? 5.342 6.428 -20.771 1.00 97.69 348 ASN A O 1
ATOM 2856 N N . ASN A 1 349 ? 4.617 7.200 -22.747 1.00 96.88 349 ASN A N 1
ATOM 2857 C CA . ASN A 1 349 ? 3.538 8.019 -22.182 1.00 96.88 349 ASN A CA 1
ATOM 2858 C C . ASN A 1 349 ? 2.386 7.187 -21.609 1.00 96.88 349 ASN A C 1
ATOM 2860 O O . ASN A 1 349 ? 1.715 7.643 -20.679 1.00 96.88 349 ASN A O 1
ATOM 2864 N N . ASP A 1 350 ? 2.154 6.000 -22.158 1.00 96.94 350 ASP A N 1
ATOM 2865 C CA . ASP A 1 350 ? 1.048 5.133 -21.767 1.00 96.94 350 ASP A CA 1
ATOM 2866 C C . ASP A 1 350 ? 1.352 4.471 -20.422 1.00 96.94 350 ASP A C 1
ATOM 2868 O O . ASP A 1 350 ? 0.527 4.539 -19.506 1.00 96.94 350 ASP A O 1
ATOM 2872 N N . MET A 1 351 ? 2.584 3.980 -20.235 1.00 96.50 351 MET A N 1
ATOM 2873 C CA . MET A 1 351 ? 3.064 3.523 -18.932 1.00 96.50 351 MET A CA 1
ATOM 2874 C C . MET A 1 351 ? 3.034 4.659 -17.902 1.00 96.50 351 MET A C 1
ATOM 2876 O O . MET A 1 351 ? 2.488 4.479 -16.816 1.00 96.50 351 MET A O 1
ATOM 2880 N N . LEU A 1 352 ? 3.543 5.856 -18.228 1.00 97.06 352 LEU A N 1
ATOM 2881 C CA . LEU A 1 352 ? 3.490 6.988 -17.292 1.00 97.06 352 LEU A CA 1
ATOM 2882 C C . LEU A 1 352 ? 2.045 7.327 -16.881 1.00 97.06 352 LEU A C 1
ATOM 2884 O O . LEU A 1 352 ? 1.764 7.538 -15.699 1.00 97.06 352 LEU A O 1
ATOM 2888 N N . SER A 1 353 ? 1.113 7.337 -17.839 1.00 96.62 353 SER A N 1
ATOM 2889 C CA . SER A 1 353 ? -0.312 7.586 -17.582 1.00 96.62 353 SER A CA 1
ATOM 2890 C C . SER A 1 353 ? -0.921 6.512 -16.684 1.00 96.62 353 SER A C 1
ATOM 2892 O O . SER A 1 353 ? -1.670 6.834 -15.756 1.00 96.62 353 SER A O 1
ATOM 2894 N N . TYR A 1 354 ? -0.576 5.248 -16.933 1.00 96.25 354 TYR A N 1
ATOM 2895 C CA . TYR A 1 354 ? -0.990 4.106 -16.129 1.00 96.25 354 TYR A CA 1
ATOM 2896 C C . TYR A 1 354 ? -0.491 4.226 -14.679 1.00 96.25 354 TYR A C 1
ATOM 2898 O O . TYR A 1 354 ? -1.297 4.160 -13.743 1.00 96.25 354 TYR A O 1
ATOM 2906 N N . LEU A 1 355 ? 0.803 4.496 -14.478 1.00 95.62 355 LEU A N 1
ATOM 2907 C CA . LEU A 1 355 ? 1.403 4.681 -13.151 1.00 95.62 355 LEU A CA 1
ATOM 2908 C C . LEU A 1 355 ? 0.769 5.858 -12.409 1.00 95.62 355 LEU A C 1
ATOM 2910 O O . LEU A 1 355 ? 0.343 5.710 -11.261 1.00 95.62 355 LEU A O 1
ATOM 2914 N N . ALA A 1 356 ? 0.612 7.002 -13.080 1.00 96.69 356 ALA A N 1
ATOM 2915 C CA . ALA A 1 356 ? -0.039 8.174 -12.509 1.00 96.69 356 ALA A CA 1
ATOM 2916 C C . ALA A 1 356 ? -1.496 7.878 -12.119 1.00 96.69 356 ALA A C 1
ATOM 2918 O O . ALA A 1 356 ? -1.943 8.262 -11.039 1.00 96.69 356 ALA A O 1
ATOM 2919 N N . GLN A 1 357 ? -2.257 7.154 -12.948 1.00 96.06 357 GLN A N 1
ATOM 2920 C CA . GLN A 1 357 ? -3.631 6.760 -12.627 1.00 96.06 357 GLN A CA 1
ATOM 2921 C C . GLN A 1 357 ? -3.694 5.854 -11.388 1.00 96.06 357 GLN A C 1
ATOM 2923 O O . GLN A 1 357 ? -4.553 6.057 -10.524 1.00 96.06 357 GLN A O 1
ATOM 2928 N N . LYS A 1 358 ? -2.799 4.866 -11.277 1.00 93.94 358 LYS A N 1
ATOM 2929 C CA . LYS A 1 358 ? -2.735 3.975 -10.109 1.00 93.94 358 LYS A CA 1
ATOM 2930 C C . LYS A 1 358 ? -2.322 4.728 -8.846 1.00 93.94 358 LYS A C 1
ATOM 2932 O O . LYS A 1 358 ? -2.951 4.533 -7.808 1.00 93.94 358 LYS A O 1
ATOM 2937 N N . ALA A 1 359 ? -1.352 5.635 -8.943 1.00 94.19 359 ALA A N 1
ATOM 2938 C CA . ALA A 1 359 ? -0.921 6.466 -7.824 1.00 94.19 359 ALA A CA 1
ATOM 2939 C C . ALA A 1 359 ? -2.011 7.453 -7.368 1.00 94.19 359 ALA A C 1
ATOM 2941 O O . ALA A 1 359 ? -2.220 7.612 -6.166 1.00 94.19 359 ALA A O 1
ATOM 2942 N N . ARG A 1 360 ? -2.778 8.050 -8.297 1.00 94.75 360 ARG A N 1
ATOM 2943 C CA . ARG A 1 360 ? -3.937 8.912 -7.980 1.00 94.75 360 ARG A CA 1
ATOM 2944 C C . ARG A 1 360 ? -5.004 8.184 -7.174 1.00 94.75 360 ARG A C 1
ATOM 2946 O O . ARG A 1 360 ? -5.514 8.746 -6.211 1.00 94.75 360 ARG A O 1
ATOM 2953 N N . LYS A 1 361 ? -5.335 6.942 -7.550 1.00 93.25 361 LYS A N 1
ATOM 2954 C CA . LYS A 1 361 ? -6.326 6.120 -6.829 1.00 93.25 361 LYS A CA 1
ATOM 2955 C C . LYS A 1 361 ? -5.942 5.866 -5.368 1.00 93.25 361 LYS A C 1
ATOM 2957 O O . LYS A 1 361 ? -6.817 5.535 -4.579 1.00 93.25 361 LYS A O 1
ATOM 2962 N N . ARG A 1 362 ? -4.662 6.029 -5.019 1.00 89.44 362 ARG A N 1
ATOM 2963 C CA . ARG A 1 362 ? -4.117 5.794 -3.675 1.00 89.44 362 ARG A CA 1
ATOM 2964 C C . ARG A 1 362 ? -3.629 7.036 -2.953 1.00 89.44 362 ARG A C 1
ATOM 2966 O O . ARG A 1 362 ? -3.035 6.902 -1.892 1.00 89.44 362 ARG A O 1
ATOM 2973 N N . ASP A 1 363 ? -3.815 8.211 -3.542 1.00 92.38 363 ASP A N 1
ATOM 2974 C CA . ASP A 1 363 ? -3.265 9.460 -3.011 1.00 92.38 363 ASP A CA 1
ATOM 2975 C C . ASP A 1 363 ? -1.730 9.422 -2.821 1.00 92.38 363 ASP A C 1
ATOM 2977 O O . ASP A 1 363 ? -1.163 10.004 -1.903 1.00 92.38 363 ASP A O 1
ATOM 2981 N N . ARG A 1 364 ? -1.028 8.700 -3.709 1.00 93.81 364 ARG A N 1
ATOM 2982 C CA . ARG A 1 364 ? 0.439 8.528 -3.693 1.00 93.81 364 ARG A CA 1
ATOM 2983 C C . ARG A 1 364 ? 1.141 9.200 -4.870 1.00 93.81 364 ARG A C 1
ATOM 2985 O O . ARG A 1 364 ? 2.327 8.970 -5.085 1.00 93.81 364 ARG A O 1
ATOM 2992 N N . LEU A 1 365 ? 0.433 10.033 -5.638 1.00 95.94 365 LEU A N 1
ATOM 2993 C CA . LEU A 1 365 ? 1.003 10.695 -6.816 1.00 95.94 365 LEU A CA 1
ATOM 2994 C C . LEU A 1 365 ? 2.231 11.545 -6.453 1.00 95.94 365 LEU A C 1
ATOM 2996 O O . LEU A 1 365 ? 3.230 11.484 -7.158 1.00 95.94 365 LEU A O 1
ATOM 3000 N N . GLN A 1 366 ? 2.199 12.253 -5.318 1.00 95.56 366 GLN A N 1
ATOM 3001 C CA . GLN A 1 366 ? 3.350 13.017 -4.828 1.00 95.56 366 GLN A CA 1
ATOM 3002 C C . GLN A 1 366 ? 4.566 12.123 -4.562 1.00 95.56 366 GLN A C 1
ATOM 3004 O O . GLN A 1 366 ? 5.657 12.443 -5.015 1.00 95.56 366 GLN A O 1
ATOM 3009 N N . GLY A 1 367 ? 4.377 10.996 -3.865 1.00 94.44 367 GLY A N 1
ATOM 3010 C CA . GLY A 1 367 ? 5.465 10.061 -3.561 1.00 94.44 367 GLY A CA 1
ATOM 3011 C C . GLY A 1 367 ? 6.067 9.432 -4.818 1.00 94.44 367 GLY A C 1
ATOM 3012 O O . GLY A 1 367 ? 7.280 9.309 -4.915 1.00 94.44 367 GLY A O 1
ATOM 3013 N N . LEU A 1 368 ? 5.228 9.114 -5.809 1.00 95.88 368 LEU A N 1
ATOM 3014 C CA . LEU A 1 368 ? 5.682 8.600 -7.101 1.00 95.88 368 LEU A CA 1
ATOM 3015 C C . LEU A 1 368 ? 6.519 9.635 -7.873 1.00 95.88 368 LEU A C 1
ATOM 3017 O O . LEU A 1 368 ? 7.547 9.286 -8.434 1.00 95.88 368 LEU A O 1
ATOM 3021 N N . LEU A 1 369 ? 6.093 10.902 -7.914 1.00 96.31 369 LEU A N 1
ATOM 3022 C CA . LEU A 1 369 ? 6.827 11.955 -8.632 1.00 96.31 369 LEU A CA 1
ATOM 3023 C C . LEU A 1 369 ? 8.087 12.423 -7.892 1.00 96.31 369 LEU A C 1
ATOM 3025 O O . LEU A 1 369 ? 9.016 12.904 -8.533 1.00 96.31 369 LEU A O 1
ATOM 3029 N N . ALA A 1 370 ? 8.100 12.308 -6.563 1.00 95.06 370 ALA A N 1
ATOM 3030 C CA . ALA A 1 370 ? 9.229 12.676 -5.714 1.00 95.06 370 ALA A CA 1
ATOM 3031 C C . ALA A 1 370 ? 10.252 11.544 -5.541 1.00 95.06 370 ALA A C 1
ATOM 3033 O O . ALA A 1 370 ? 11.271 11.762 -4.889 1.00 95.06 370 ALA A O 1
ATOM 3034 N N . SER A 1 371 ? 9.996 10.345 -6.083 1.00 94.75 371 SER A N 1
ATOM 3035 C CA . SER A 1 371 ? 10.963 9.253 -6.010 1.00 94.75 371 SER A CA 1
ATOM 3036 C C . SER A 1 371 ? 12.230 9.652 -6.759 1.00 94.75 371 SER A C 1
ATOM 3038 O O . SER A 1 371 ? 12.157 9.991 -7.943 1.00 94.75 371 SER A O 1
ATOM 3040 N N . SER A 1 372 ? 13.363 9.585 -6.072 1.00 96.25 372 SER A N 1
ATOM 3041 C CA . SER A 1 372 ? 14.689 9.739 -6.650 1.00 96.25 372 SER A CA 1
ATOM 3042 C C . SER A 1 372 ? 15.461 8.431 -6.543 1.00 96.25 372 SER A C 1
ATOM 3044 O O . SER A 1 372 ? 15.224 7.620 -5.646 1.00 96.25 372 SER A O 1
ATOM 3046 N N . ASN A 1 373 ? 16.372 8.224 -7.484 1.00 95.50 373 ASN A N 1
ATOM 3047 C CA . ASN A 1 373 ? 17.2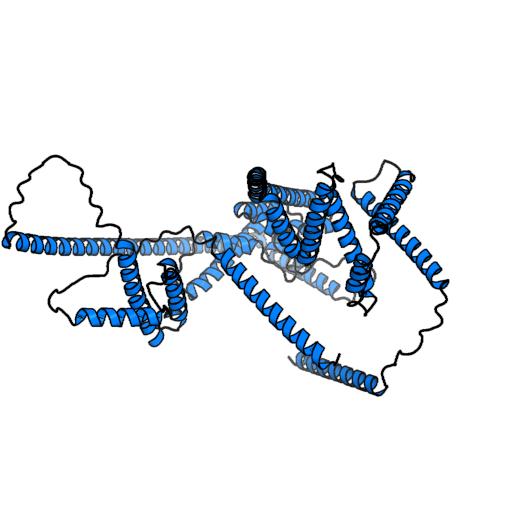83 7.088 -7.473 1.00 95.50 373 ASN A CA 1
ATOM 3048 C C . ASN A 1 373 ? 18.437 7.297 -6.464 1.00 95.50 373 ASN A C 1
ATOM 3050 O O . ASN A 1 373 ? 18.495 8.326 -5.780 1.00 95.50 373 ASN A O 1
ATOM 3054 N N . VAL A 1 374 ? 19.394 6.361 -6.371 1.00 93.25 374 VAL A N 1
ATOM 3055 C CA . VAL A 1 374 ? 20.524 6.468 -5.415 1.00 93.25 374 VAL A CA 1
ATOM 3056 C C . VAL A 1 374 ? 21.439 7.667 -5.689 1.00 93.25 374 VAL A C 1
ATOM 3058 O O . VAL A 1 374 ? 22.212 8.076 -4.825 1.00 93.25 374 VAL A O 1
ATOM 3061 N N . HIS A 1 375 ? 21.336 8.266 -6.875 1.00 93.12 375 HIS A N 1
ATOM 3062 C CA . HIS A 1 375 ? 22.067 9.467 -7.272 1.00 93.12 375 HIS A CA 1
ATOM 3063 C C . HIS A 1 375 ? 21.283 10.762 -7.028 1.00 93.12 375 HIS A C 1
ATOM 3065 O O . HIS A 1 375 ? 21.755 11.839 -7.391 1.00 93.12 375 HIS A O 1
ATOM 3071 N N . GLY A 1 376 ? 20.090 10.681 -6.432 1.00 95.06 376 GLY A N 1
ATOM 3072 C CA . GLY A 1 376 ? 19.233 11.837 -6.184 1.00 95.06 376 GLY A CA 1
ATOM 3073 C C . GLY A 1 376 ? 18.551 12.389 -7.439 1.00 95.06 376 GLY A C 1
ATOM 3074 O O . GLY A 1 376 ? 18.001 13.485 -7.375 1.00 95.06 376 GLY A O 1
ATOM 3075 N N . LEU A 1 377 ? 18.569 11.656 -8.558 1.00 95.69 377 LEU A N 1
ATOM 3076 C CA . LEU A 1 377 ? 17.880 12.047 -9.787 1.00 95.69 377 LEU A CA 1
ATOM 3077 C C . LEU A 1 377 ? 16.428 11.585 -9.727 1.00 95.69 377 LEU A C 1
ATOM 3079 O O . LEU A 1 377 ? 16.161 10.403 -9.517 1.00 95.69 377 LEU A O 1
ATOM 3083 N N . ALA A 1 378 ? 15.503 12.515 -9.931 1.00 96.81 378 ALA A N 1
ATOM 3084 C CA . ALA A 1 378 ? 14.084 12.228 -10.063 1.00 96.81 378 ALA A CA 1
ATOM 3085 C C . ALA A 1 378 ? 13.737 11.860 -11.511 1.00 96.81 378 ALA A C 1
ATOM 3087 O O . ALA A 1 378 ? 14.447 12.199 -12.462 1.00 96.81 378 ALA A O 1
ATOM 3088 N N . ALA A 1 379 ? 12.574 11.240 -11.720 1.00 96.75 379 ALA A N 1
ATOM 3089 C CA . ALA A 1 379 ? 12.103 10.892 -13.062 1.00 96.75 379 ALA A CA 1
ATOM 3090 C C . ALA A 1 379 ? 12.048 12.106 -14.018 1.00 96.75 379 ALA A C 1
ATOM 3092 O O . ALA A 1 379 ? 12.363 11.975 -15.198 1.00 96.75 379 ALA A O 1
ATOM 3093 N N . SER A 1 380 ? 11.720 13.309 -13.527 1.00 96.75 380 SER A N 1
ATOM 3094 C CA . SER A 1 380 ? 11.730 14.536 -14.340 1.00 96.75 380 SER A CA 1
ATOM 3095 C C . SER A 1 380 ? 13.111 14.890 -14.896 1.00 96.75 380 SER A C 1
ATOM 3097 O O . SER A 1 380 ? 13.193 15.427 -16.002 1.00 96.75 380 SER A O 1
ATOM 3099 N N . ASP A 1 381 ? 14.184 14.556 -14.178 1.00 96.00 381 ASP A N 1
ATOM 3100 C CA . ASP A 1 381 ? 15.552 14.829 -14.621 1.00 96.00 381 ASP A CA 1
ATOM 3101 C C . ASP A 1 381 ? 15.894 13.969 -15.837 1.00 96.00 381 ASP A C 1
ATOM 3103 O O . ASP A 1 381 ? 16.469 14.459 -16.805 1.00 96.00 381 ASP A O 1
ATOM 3107 N N . PHE A 1 382 ? 15.427 12.719 -15.873 1.00 95.44 382 PHE A N 1
ATOM 3108 C CA . PHE A 1 382 ? 15.583 11.849 -17.041 1.00 95.44 382 PHE A CA 1
ATOM 3109 C C . PHE A 1 382 ? 14.819 12.357 -18.273 1.00 95.44 382 PHE A C 1
ATOM 3111 O O . PHE A 1 382 ? 15.308 12.212 -19.397 1.00 95.44 382 PHE A O 1
ATOM 3118 N N . ALA A 1 383 ? 13.666 13.017 -18.094 1.00 95.44 383 ALA A N 1
ATOM 3119 C CA . ALA A 1 383 ? 12.960 13.672 -19.202 1.00 95.44 383 ALA A CA 1
ATOM 3120 C C . ALA A 1 383 ? 13.773 14.837 -19.793 1.00 95.44 383 ALA A C 1
ATOM 3122 O O . ALA A 1 383 ? 13.741 15.071 -21.007 1.00 95.44 383 ALA A O 1
ATOM 3123 N N . LEU A 1 384 ? 14.488 15.574 -18.935 1.00 93.62 384 LEU A N 1
ATOM 3124 C CA . LEU A 1 384 ? 15.381 16.659 -19.336 1.00 93.62 384 LEU A CA 1
ATOM 3125 C C . LEU A 1 384 ? 16.620 16.117 -20.050 1.00 93.62 384 LEU A C 1
ATOM 3127 O O . LEU A 1 384 ? 16.925 16.553 -21.157 1.00 93.62 384 LEU A O 1
ATOM 3131 N N . LEU A 1 385 ? 17.273 15.119 -19.454 1.00 92.31 385 LEU A N 1
ATOM 3132 C CA . LEU A 1 385 ? 18.488 14.487 -19.968 1.00 92.31 385 LEU A CA 1
ATOM 3133 C C . LEU A 1 385 ? 18.285 13.852 -21.348 1.00 92.31 385 LEU A C 1
ATOM 3135 O O . LEU A 1 385 ? 19.153 13.963 -22.208 1.00 92.31 385 LEU A O 1
ATOM 3139 N N . ARG A 1 386 ? 17.124 13.232 -21.596 1.00 93.62 386 ARG A N 1
ATOM 3140 C CA . ARG A 1 386 ? 16.782 12.666 -22.915 1.00 93.62 386 ARG A CA 1
ATOM 3141 C C . ARG A 1 386 ? 16.285 13.709 -23.920 1.00 93.62 386 ARG A C 1
ATOM 3143 O O . ARG A 1 386 ? 16.020 13.355 -25.064 1.00 93.62 386 ARG A O 1
ATOM 3150 N N . GLY A 1 387 ? 16.103 14.968 -23.513 1.00 94.44 387 GLY A N 1
ATOM 3151 C CA . GLY A 1 387 ? 15.586 16.026 -24.386 1.00 94.44 387 GLY A CA 1
ATOM 3152 C C . GLY A 1 387 ? 14.155 15.782 -24.884 1.00 94.44 387 GLY A C 1
ATOM 3153 O O . GLY A 1 387 ? 13.755 16.324 -25.912 1.00 94.44 387 GLY A O 1
ATOM 3154 N N . ASN A 1 388 ? 13.360 14.959 -24.190 1.00 95.88 388 ASN A N 1
ATOM 3155 C CA . ASN A 1 388 ? 12.005 14.624 -24.625 1.00 95.88 388 ASN A CA 1
ATOM 3156 C C . ASN A 1 388 ? 11.000 15.679 -24.131 1.00 95.88 388 ASN A C 1
ATOM 3158 O O . ASN A 1 388 ? 10.382 15.532 -23.075 1.00 95.88 388 ASN A O 1
ATOM 3162 N N . GLU A 1 389 ? 10.798 16.743 -24.913 1.00 96.44 389 GLU A N 1
ATOM 3163 C CA . GLU A 1 389 ? 9.898 17.856 -24.566 1.00 96.44 389 GLU A CA 1
ATOM 3164 C C . GLU A 1 389 ? 8.449 17.424 -24.288 1.00 96.44 389 GLU A C 1
ATOM 3166 O O . GLU A 1 389 ? 7.733 18.053 -23.502 1.00 96.44 389 GLU A O 1
ATOM 3171 N N . ARG A 1 390 ? 7.972 16.361 -24.951 1.00 97.00 390 ARG A N 1
ATOM 3172 C CA . ARG A 1 390 ? 6.626 15.823 -24.709 1.00 97.00 390 ARG A CA 1
ATOM 3173 C C . ARG A 1 390 ? 6.544 15.234 -23.305 1.00 97.00 390 ARG A C 1
ATOM 3175 O O . ARG A 1 390 ? 5.593 15.533 -22.585 1.00 97.00 390 ARG A O 1
ATOM 3182 N N . MET A 1 391 ? 7.549 14.453 -22.917 1.00 97.38 391 MET A N 1
ATOM 3183 C CA . MET A 1 391 ? 7.625 13.845 -21.594 1.00 97.38 391 MET A CA 1
ATOM 3184 C C . MET A 1 391 ? 7.824 14.894 -20.495 1.00 97.38 391 MET A C 1
ATOM 3186 O O . MET A 1 391 ? 7.142 14.846 -19.477 1.00 97.38 391 MET A O 1
ATOM 3190 N N . GLN A 1 392 ? 8.655 15.914 -20.736 1.00 97.50 392 GLN A N 1
ATOM 3191 C CA . GLN A 1 392 ? 8.820 17.045 -19.815 1.00 97.50 392 GLN A CA 1
ATOM 3192 C C . GLN A 1 392 ? 7.497 17.780 -19.568 1.00 97.50 392 GLN A C 1
ATOM 3194 O O . GLN A 1 392 ? 7.135 18.040 -18.422 1.00 97.50 392 GLN A O 1
ATOM 3199 N N . ARG A 1 393 ? 6.723 18.067 -20.627 1.00 97.75 393 ARG A N 1
ATOM 3200 C CA . ARG A 1 393 ? 5.387 18.673 -20.488 1.00 97.75 393 ARG A CA 1
ATOM 3201 C C . ARG A 1 393 ? 4.422 17.777 -19.717 1.00 97.75 393 ARG A C 1
ATOM 3203 O O . ARG A 1 393 ? 3.608 18.291 -18.955 1.00 97.75 393 ARG A O 1
ATOM 3210 N N . HIS A 1 394 ? 4.490 16.462 -19.915 1.00 97.75 394 HIS A N 1
ATOM 3211 C CA . HIS A 1 394 ? 3.643 15.514 -19.196 1.00 97.75 394 HIS A CA 1
ATOM 3212 C C . HIS A 1 394 ? 4.002 15.467 -17.704 1.00 97.75 394 HIS A C 1
ATOM 3214 O O . HIS A 1 394 ? 3.122 15.641 -16.866 1.00 97.75 394 HIS A O 1
ATOM 3220 N N . MET A 1 395 ? 5.290 15.343 -17.372 1.00 97.94 395 MET A N 1
ATOM 3221 C CA . MET A 1 395 ? 5.782 15.380 -15.992 1.00 97.94 395 MET A CA 1
ATOM 3222 C C . MET A 1 395 ? 5.434 16.695 -15.295 1.00 97.94 395 MET A C 1
ATOM 3224 O O . MET A 1 395 ? 4.933 16.672 -14.175 1.00 97.94 395 MET A O 1
ATOM 3228 N N . LYS A 1 396 ? 5.594 17.832 -15.984 1.00 97.56 396 LYS A N 1
ATOM 3229 C CA . LYS A 1 396 ? 5.209 19.144 -15.456 1.00 97.56 396 LYS A CA 1
ATOM 3230 C C . LYS A 1 396 ? 3.717 19.218 -15.121 1.00 97.56 396 LYS A C 1
ATOM 3232 O O . LYS A 1 396 ? 3.365 19.677 -14.044 1.00 97.56 396 LYS A O 1
ATOM 3237 N N . LYS A 1 397 ? 2.839 18.707 -15.993 1.00 98.00 397 LYS A N 1
ATOM 3238 C CA . LYS A 1 397 ? 1.392 18.640 -15.710 1.00 98.00 397 LYS A CA 1
ATOM 3239 C C . LYS A 1 397 ? 1.072 17.779 -14.487 1.00 98.00 397 LYS A C 1
ATOM 3241 O O . LYS A 1 397 ? 0.191 18.130 -13.712 1.00 98.00 397 LYS A O 1
ATOM 3246 N N . LEU A 1 398 ? 1.765 16.650 -14.317 1.00 97.75 398 LEU A N 1
ATOM 3247 C CA . LEU A 1 398 ? 1.590 15.796 -13.138 1.00 97.75 398 LEU A CA 1
ATOM 3248 C C . LEU A 1 398 ? 2.065 16.501 -11.857 1.00 97.75 398 LEU A C 1
ATOM 3250 O O . LEU A 1 398 ? 1.416 16.371 -10.822 1.00 97.75 398 LEU A O 1
ATOM 3254 N N . GLN A 1 399 ? 3.157 17.267 -11.925 1.00 97.12 399 GLN A N 1
ATOM 3255 C CA . GLN A 1 399 ? 3.646 18.088 -10.811 1.00 97.12 399 GLN A CA 1
ATOM 3256 C C . GLN A 1 399 ? 2.664 19.217 -10.462 1.00 97.12 399 GLN A C 1
ATOM 3258 O O . GLN A 1 399 ? 2.318 19.365 -9.294 1.00 97.12 399 GLN A O 1
ATOM 3263 N N . GLU A 1 400 ? 2.147 19.941 -11.460 1.00 97.06 400 GLU A N 1
ATOM 3264 C CA . GLU A 1 400 ? 1.111 20.972 -11.284 1.00 97.06 400 GLU A CA 1
ATOM 3265 C C . GLU A 1 400 ? -0.159 20.390 -10.629 1.00 97.06 400 GLU A C 1
ATOM 3267 O O . GLU A 1 400 ? -0.710 20.995 -9.713 1.00 97.06 400 GLU A O 1
ATOM 3272 N N . GLU A 1 401 ? -0.586 19.179 -11.017 1.00 97.00 401 GLU A N 1
ATOM 3273 C CA . GLU A 1 401 ? -1.711 18.479 -10.372 1.00 97.00 401 GLU A CA 1
ATOM 3274 C C . GLU A 1 401 ? -1.430 18.182 -8.889 1.00 97.00 401 GLU A C 1
ATOM 3276 O O . GLU A 1 401 ? -2.314 18.327 -8.042 1.00 97.00 401 GLU A O 1
ATOM 3281 N N . VAL A 1 402 ? -0.210 17.752 -8.553 1.00 95.69 402 VAL A N 1
ATOM 3282 C CA . VAL A 1 402 ? 0.185 17.511 -7.158 1.00 95.69 402 VAL A CA 1
ATOM 3283 C C . VAL A 1 402 ? 0.216 18.814 -6.365 1.00 95.69 402 VAL A C 1
ATOM 3285 O O . VAL A 1 402 ? -0.297 18.844 -5.249 1.00 95.69 402 VAL A O 1
ATOM 3288 N N . GLU A 1 403 ? 0.749 19.898 -6.928 1.00 93.50 403 GLU A N 1
ATOM 3289 C CA . GLU A 1 403 ? 0.739 21.217 -6.290 1.00 93.50 403 GLU A CA 1
ATOM 3290 C C . GLU A 1 403 ? -0.689 21.719 -6.047 1.00 93.50 403 GLU A C 1
ATOM 3292 O O . GLU A 1 403 ? -1.001 22.163 -4.941 1.00 93.50 403 GLU A O 1
ATOM 3297 N N . GLU A 1 404 ? -1.585 21.586 -7.028 1.00 94.44 404 GLU A N 1
ATOM 3298 C CA . GLU A 1 404 ? -2.999 21.945 -6.890 1.00 94.44 404 GLU A CA 1
ATOM 3299 C C . GLU A 1 404 ? -3.691 21.093 -5.816 1.00 94.44 404 GLU A C 1
ATOM 3301 O O . GLU A 1 404 ? -4.445 21.613 -4.985 1.00 94.44 404 GLU A O 1
ATOM 3306 N N . ARG A 1 405 ? -3.401 19.786 -5.759 1.00 90.88 405 ARG A N 1
ATOM 3307 C CA . ARG A 1 405 ? -3.885 18.903 -4.688 1.00 90.88 405 ARG A CA 1
ATOM 3308 C C . ARG A 1 405 ? -3.355 19.311 -3.324 1.00 90.88 405 ARG A C 1
ATOM 3310 O O . ARG A 1 405 ? -4.134 19.346 -2.383 1.00 90.88 405 ARG A O 1
ATOM 3317 N N . ILE A 1 406 ? -2.078 19.658 -3.191 1.00 86.88 406 ILE A N 1
ATOM 3318 C CA . ILE A 1 406 ? -1.509 20.119 -1.917 1.00 86.88 406 ILE A CA 1
ATOM 3319 C C . ILE A 1 406 ? -2.180 21.430 -1.492 1.00 86.88 406 ILE A C 1
ATOM 3321 O O . ILE A 1 406 ? -2.600 21.555 -0.341 1.00 86.88 406 ILE A O 1
ATOM 3325 N N . GLN A 1 407 ? -2.358 22.374 -2.419 1.00 86.56 407 GLN A N 1
ATOM 3326 C CA . GLN A 1 407 ? -3.014 23.658 -2.156 1.00 86.56 407 GLN A CA 1
ATOM 3327 C C . GLN A 1 407 ? -4.503 23.517 -1.797 1.00 86.56 407 GLN A C 1
ATOM 3329 O O . GLN A 1 407 ? -5.006 24.271 -0.958 1.00 86.56 407 GLN A O 1
ATOM 3334 N N . SER A 1 408 ? -5.209 22.568 -2.420 1.00 84.62 408 SER A N 1
ATOM 3335 C CA . SER A 1 408 ? -6.633 22.292 -2.179 1.00 84.62 408 SER A CA 1
ATOM 3336 C C . SER A 1 408 ? -6.880 21.344 -1.004 1.00 84.62 408 SER A C 1
ATOM 3338 O O . SER A 1 408 ? -7.941 21.412 -0.373 1.00 84.62 408 SER A O 1
ATOM 3340 N N . SER A 1 409 ? -5.907 20.493 -0.662 1.00 78.88 409 SER A N 1
ATOM 3341 C CA . SER A 1 409 ? -5.947 19.651 0.527 1.00 78.88 409 SER A CA 1
ATOM 3342 C C . SER A 1 409 ? -6.079 20.545 1.760 1.00 78.88 409 SER A C 1
ATOM 3344 O O . SER A 1 409 ? -5.525 21.641 1.848 1.00 78.88 409 SER A O 1
ATOM 3346 N N . LYS A 1 410 ? -6.909 20.099 2.701 1.00 62.19 410 LYS A N 1
ATOM 3347 C CA . LYS A 1 410 ? -7.591 20.907 3.722 1.00 62.19 410 LYS A CA 1
ATOM 3348 C C . LYS A 1 410 ? -6.694 21.790 4.599 1.00 62.19 410 LYS A C 1
ATOM 3350 O O . LYS A 1 410 ? -7.250 22.615 5.315 1.00 62.19 410 LYS A O 1
ATOM 3355 N N . LEU A 1 411 ? -5.368 21.679 4.566 1.00 59.88 411 LEU A N 1
ATOM 3356 C CA . LEU A 1 411 ? -4.468 22.441 5.427 1.00 59.88 411 LEU A CA 1
ATOM 3357 C C . LEU A 1 411 ? -4.577 23.954 5.191 1.00 59.88 411 LEU A C 1
ATOM 3359 O O . LEU A 1 411 ? -4.817 24.691 6.139 1.00 59.88 411 LEU A O 1
ATOM 3363 N N . LEU A 1 412 ? -4.497 24.434 3.945 1.00 57.25 412 LEU A N 1
ATOM 3364 C CA . LEU A 1 412 ? -4.577 25.875 3.663 1.00 57.25 412 LEU A CA 1
ATOM 3365 C C . LEU A 1 412 ? -5.964 26.468 3.968 1.00 57.25 412 LEU A C 1
ATOM 3367 O O . LEU A 1 412 ? -6.030 27.519 4.608 1.00 57.25 412 LEU A O 1
ATOM 3371 N N . PRO A 1 413 ? -7.083 25.832 3.567 1.00 66.62 413 PRO A N 1
ATOM 3372 C CA . PRO A 1 413 ? -8.419 26.287 3.949 1.00 66.62 413 PRO A CA 1
ATOM 3373 C C . PRO A 1 413 ? -8.669 26.223 5.460 1.00 66.62 413 PRO A C 1
ATOM 3375 O O . PRO A 1 413 ? -9.342 27.100 5.999 1.00 66.62 413 PRO A O 1
ATOM 3378 N N . THR A 1 414 ? -8.114 25.225 6.154 1.00 66.44 414 THR A N 1
ATOM 3379 C CA . THR A 1 414 ? -8.222 25.084 7.615 1.00 66.44 414 THR A CA 1
ATOM 3380 C C . THR A 1 414 ? -7.390 26.147 8.317 1.00 66.44 414 THR A C 1
ATOM 3382 O O . THR A 1 414 ? -7.924 26.841 9.171 1.00 66.44 414 THR A O 1
ATOM 3385 N N . ILE A 1 415 ? -6.149 26.390 7.887 1.00 61.88 415 ILE A N 1
ATOM 3386 C CA . ILE A 1 415 ? -5.311 27.497 8.369 1.00 61.88 415 ILE A CA 1
ATOM 3387 C C . ILE A 1 415 ? -6.001 28.840 8.108 1.00 61.88 415 ILE A C 1
ATOM 3389 O O . ILE A 1 415 ? -6.086 29.661 9.015 1.00 61.88 415 ILE A O 1
ATOM 3393 N N . LYS A 1 416 ? -6.573 29.062 6.916 1.00 68.12 416 LYS A N 1
ATOM 3394 C CA . LYS A 1 416 ? -7.344 30.278 6.605 1.00 68.12 416 LYS A CA 1
ATOM 3395 C C . LYS A 1 416 ? -8.582 30.422 7.493 1.00 68.12 416 LYS A C 1
ATOM 3397 O O . LYS A 1 416 ? -8.842 31.525 7.964 1.00 68.12 416 LYS A O 1
ATOM 3402 N N . ARG A 1 417 ? -9.326 29.339 7.763 1.00 71.44 417 ARG A N 1
ATOM 3403 C CA . ARG A 1 417 ? -10.446 29.350 8.724 1.00 71.44 417 ARG A CA 1
ATOM 3404 C C . ARG A 1 417 ? -9.963 29.683 10.129 1.00 71.44 417 ARG A C 1
ATOM 3406 O O . ARG A 1 417 ? -10.532 30.582 10.733 1.00 71.44 417 ARG A O 1
ATOM 3413 N N . TYR A 1 418 ? -8.899 29.034 10.601 1.00 63.72 418 TYR A N 1
ATOM 3414 C CA . TYR A 1 418 ? -8.310 29.285 11.916 1.00 63.72 418 TYR A CA 1
ATOM 3415 C C . TYR A 1 418 ? -7.831 30.731 12.053 1.00 63.72 418 TYR A C 1
ATOM 3417 O O . TYR A 1 418 ? -8.177 31.391 13.032 1.00 63.72 418 TYR A O 1
ATOM 3425 N N . MET A 1 419 ? -7.129 31.267 11.051 1.00 60.81 419 MET A N 1
ATOM 3426 C CA . MET A 1 419 ? -6.715 32.672 11.012 1.00 60.81 419 MET A CA 1
ATOM 3427 C C . MET A 1 419 ? -7.915 33.632 10.976 1.00 60.81 419 MET A C 1
ATOM 3429 O O . MET A 1 419 ? -7.898 34.650 11.665 1.00 60.81 419 MET A O 1
ATOM 3433 N N . ALA A 1 420 ? -8.989 33.298 10.252 1.00 69.31 420 ALA A N 1
ATOM 3434 C CA . ALA A 1 420 ? -10.217 34.096 10.232 1.00 69.31 420 ALA A CA 1
ATOM 3435 C C . ALA A 1 420 ? -10.963 34.088 11.582 1.00 69.31 420 ALA A C 1
ATOM 3437 O O . ALA A 1 420 ? -11.541 35.105 11.967 1.00 69.31 420 ALA A O 1
ATOM 3438 N N . THR A 1 421 ? -10.933 32.980 12.334 1.00 67.44 421 THR A N 1
ATOM 3439 C CA . THR A 1 421 ? -11.418 32.938 13.727 1.00 67.44 421 THR A CA 1
ATOM 3440 C C . THR A 1 421 ? -10.506 33.698 14.689 1.00 67.44 421 THR A C 1
ATOM 3442 O O . THR A 1 421 ? -11.010 34.386 15.573 1.00 67.44 421 THR A O 1
ATOM 3445 N N . LEU A 1 422 ? -9.184 33.649 14.496 1.00 52.34 422 LEU A N 1
ATOM 3446 C CA . LEU A 1 422 ? -8.209 34.366 15.329 1.00 52.34 422 LEU A CA 1
ATOM 3447 C C . LEU A 1 422 ? -8.308 35.890 15.172 1.00 52.34 422 LEU A C 1
ATOM 3449 O O . LEU A 1 422 ? -8.150 36.610 16.154 1.00 52.34 422 LEU A O 1
ATOM 3453 N N . GLY A 1 423 ? -8.663 36.390 13.983 1.00 55.91 423 GLY A N 1
ATOM 3454 C CA . GLY A 1 423 ? -8.911 37.818 13.747 1.00 55.91 423 GLY A CA 1
ATOM 3455 C C . GLY A 1 423 ? -10.049 38.421 14.588 1.00 55.91 423 GLY A C 1
ATOM 3456 O O . GLY A 1 423 ? -10.138 39.640 14.701 1.00 55.91 423 GLY A O 1
ATOM 3457 N N . LYS A 1 424 ? -10.899 37.592 15.213 1.00 63.53 424 LYS A N 1
ATOM 3458 C CA . LYS A 1 424 ? -11.982 38.040 16.107 1.00 63.53 424 LYS A CA 1
ATOM 3459 C C . LYS A 1 424 ? -11.583 38.096 17.589 1.00 63.53 424 LYS A C 1
ATOM 3461 O O . LYS A 1 424 ? -12.359 38.607 18.389 1.00 63.53 424 LYS A O 1
ATOM 3466 N N . ALA A 1 425 ? -10.393 37.611 17.960 1.00 49.50 425 ALA A N 1
ATOM 3467 C CA . ALA A 1 425 ? -9.885 37.607 19.334 1.00 49.50 425 ALA A CA 1
ATOM 3468 C C . ALA A 1 425 ? -8.643 38.522 19.459 1.00 49.50 425 ALA A C 1
ATOM 3470 O O . ALA A 1 425 ? -7.507 38.036 19.440 1.00 49.50 425 ALA A O 1
ATOM 3471 N N . PRO A 1 426 ? -8.823 39.853 19.587 1.00 53.53 426 PRO A N 1
ATOM 3472 C CA . PRO A 1 426 ? -7.729 40.830 19.513 1.00 53.53 426 PRO A CA 1
ATOM 3473 C C . PRO A 1 426 ? -6.656 40.674 20.605 1.00 53.53 426 PRO A C 1
ATOM 3475 O O . PRO A 1 426 ? -5.549 41.179 20.443 1.00 53.53 426 PRO A O 1
ATOM 3478 N N . SER A 1 427 ? -6.935 39.957 21.701 1.00 57.19 427 SER A N 1
ATOM 3479 C CA . SER A 1 427 ? -5.994 39.785 22.816 1.00 57.19 427 SER A CA 1
ATOM 3480 C C . SER A 1 427 ? -5.003 38.625 22.653 1.00 57.19 427 SER A C 1
ATOM 3482 O O . SER A 1 427 ? -3.968 38.637 23.316 1.00 57.19 427 SER A O 1
ATOM 3484 N N . MET A 1 428 ? -5.271 37.641 21.784 1.00 52.75 428 MET A N 1
ATOM 3485 C CA . MET A 1 428 ? -4.422 36.439 21.657 1.00 52.75 428 MET A CA 1
ATOM 3486 C C . MET A 1 428 ? -3.578 36.394 20.382 1.00 52.75 428 MET A C 1
ATOM 3488 O O . MET A 1 428 ? -2.619 35.623 20.311 1.00 52.75 428 MET A O 1
ATOM 3492 N N . ALA A 1 429 ? -3.877 37.239 19.392 1.00 54.25 429 ALA A N 1
ATOM 3493 C CA . ALA A 1 429 ? -3.153 37.259 18.123 1.00 54.25 429 ALA A CA 1
ATOM 3494 C C . ALA A 1 429 ? -1.628 37.480 18.277 1.00 54.25 429 ALA A C 1
ATOM 3496 O O . ALA A 1 429 ? -0.875 36.732 17.656 1.00 54.25 429 ALA A O 1
ATOM 3497 N N . PRO A 1 430 ? -1.122 38.392 19.139 1.00 61.88 430 PRO A N 1
ATOM 3498 C CA . PRO A 1 430 ? 0.323 38.591 19.289 1.00 61.88 430 PRO A CA 1
ATOM 3499 C C . PRO A 1 430 ? 1.037 37.386 19.911 1.00 61.88 430 PRO A C 1
ATOM 3501 O O . PRO A 1 430 ? 2.143 37.042 19.500 1.00 61.88 430 PRO A O 1
ATOM 3504 N N . ALA A 1 431 ? 0.400 36.719 20.879 1.00 63.06 431 ALA A N 1
ATOM 3505 C CA . ALA A 1 431 ? 0.942 35.524 21.522 1.00 63.06 431 ALA A CA 1
ATOM 3506 C C . ALA A 1 431 ? 0.998 34.338 20.547 1.00 63.06 431 ALA A C 1
ATOM 3508 O O . ALA A 1 431 ? 2.009 33.646 20.479 1.00 63.06 431 ALA A O 1
ATOM 3509 N N . MET A 1 432 ? -0.046 34.152 19.736 1.00 62.34 432 MET A N 1
ATOM 3510 C CA . MET A 1 432 ? -0.109 33.075 18.743 1.00 62.34 432 MET A CA 1
ATOM 3511 C C . MET A 1 432 ? 0.828 33.315 17.556 1.00 62.34 432 MET A C 1
ATOM 3513 O O . MET A 1 432 ? 1.468 32.376 17.099 1.00 62.34 432 MET A O 1
ATOM 3517 N N . VAL A 1 433 ? 0.974 34.560 17.088 1.00 66.88 433 VAL A N 1
ATOM 3518 C CA . VAL A 1 433 ? 1.971 34.920 16.062 1.00 66.88 433 VAL A CA 1
ATOM 3519 C C . VAL A 1 433 ? 3.391 34.728 16.598 1.00 66.88 433 VAL A C 1
ATOM 3521 O O . VAL A 1 433 ? 4.254 34.247 15.869 1.00 66.88 433 VAL A O 1
ATOM 3524 N N . SER A 1 434 ? 3.624 35.028 17.879 1.00 62.53 434 SER A N 1
ATOM 3525 C CA . SER A 1 434 ? 4.918 34.786 18.527 1.00 62.53 434 SER A CA 1
ATOM 3526 C C . SER A 1 434 ? 5.206 33.289 18.660 1.00 62.53 434 SER A C 1
ATOM 3528 O O . SER A 1 434 ? 6.289 32.858 18.284 1.00 62.53 434 SER A O 1
ATOM 3530 N N . LEU A 1 435 ? 4.238 32.481 19.108 1.00 65.81 435 LEU A N 1
ATOM 3531 C CA . LEU A 1 435 ? 4.358 31.019 19.180 1.00 65.81 435 LEU A CA 1
ATOM 3532 C C . LEU A 1 435 ? 4.562 30.395 17.800 1.00 65.81 435 LEU A C 1
ATOM 3534 O O . LEU A 1 435 ? 5.439 29.558 17.637 1.00 65.81 435 LEU A O 1
ATOM 3538 N N . PHE A 1 436 ? 3.827 30.8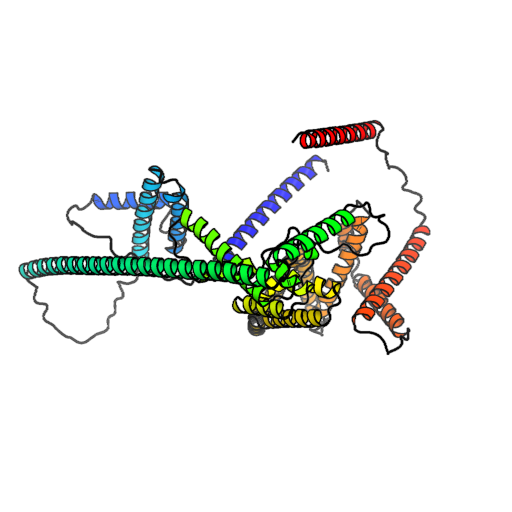52 16.787 1.00 68.12 436 PHE A N 1
ATOM 3539 C CA . PHE A 1 436 ? 4.006 30.388 15.416 1.00 68.12 436 PHE A CA 1
ATOM 3540 C C . PHE A 1 436 ? 5.381 30.783 14.862 1.00 68.12 436 PHE A C 1
ATOM 3542 O O . PHE A 1 436 ? 6.047 29.958 14.246 1.00 68.12 436 PHE A O 1
ATOM 3549 N N . GLY A 1 437 ? 5.851 32.005 15.133 1.00 65.75 437 GLY A N 1
ATOM 3550 C CA . GLY A 1 437 ? 7.199 32.457 14.782 1.00 65.75 437 GLY A CA 1
ATOM 3551 C C . GLY A 1 437 ? 8.303 31.666 15.493 1.00 65.75 437 GLY A C 1
ATOM 3552 O O . GLY A 1 437 ? 9.309 31.335 14.867 1.00 65.75 437 GLY A O 1
ATOM 3553 N N . ILE A 1 438 ? 8.095 31.301 16.764 1.00 59.38 438 ILE A N 1
ATOM 3554 C CA . ILE A 1 438 ? 8.968 30.403 17.535 1.00 59.38 438 ILE A CA 1
ATOM 3555 C C . ILE A 1 438 ? 9.015 29.030 16.867 1.00 59.38 438 ILE A C 1
ATOM 3557 O O . ILE A 1 438 ? 10.097 28.543 16.548 1.00 59.38 438 ILE A O 1
ATOM 3561 N N . SER A 1 439 ? 7.856 28.419 16.613 1.00 60.72 439 SER A N 1
ATOM 3562 C CA . SER A 1 439 ? 7.758 27.088 16.012 1.00 60.72 439 SER A CA 1
ATOM 3563 C C . SER A 1 439 ? 8.383 27.055 14.620 1.00 60.72 439 SER A C 1
ATOM 3565 O O . SER A 1 439 ? 9.195 26.179 14.339 1.00 60.72 439 SER A O 1
ATOM 3567 N N . LEU A 1 440 ? 8.086 28.041 13.770 1.00 59.75 440 LEU A N 1
ATOM 3568 C CA . LEU A 1 440 ? 8.654 28.135 12.427 1.00 59.75 440 LEU A CA 1
ATOM 3569 C C . LEU A 1 440 ? 10.171 28.380 12.476 1.00 59.75 440 LEU A C 1
ATOM 3571 O O . LEU A 1 440 ? 10.920 27.767 11.724 1.00 59.75 440 LEU A O 1
ATOM 3575 N N . GLY A 1 441 ? 10.637 29.237 13.389 1.00 58.66 441 GLY A N 1
ATOM 3576 C CA . GLY A 1 441 ? 12.059 29.525 13.581 1.00 58.66 441 GLY A CA 1
ATOM 3577 C C . GLY A 1 441 ? 12.857 28.347 14.148 1.00 58.66 441 GLY A C 1
ATOM 3578 O O . GLY A 1 441 ? 14.035 28.203 13.818 1.00 58.66 441 GLY A O 1
ATOM 3579 N N . MET A 1 442 ? 12.229 27.499 14.970 1.00 56.25 442 MET A N 1
ATOM 3580 C CA . MET A 1 442 ? 12.820 26.248 15.455 1.00 56.25 442 MET A CA 1
ATOM 3581 C C . MET A 1 442 ? 12.860 25.179 14.363 1.00 56.25 442 MET A C 1
ATOM 3583 O O . MET A 1 442 ? 13.893 24.546 14.193 1.00 56.25 442 MET A O 1
ATOM 3587 N N . ILE A 1 443 ? 11.770 25.012 13.608 1.00 55.22 443 ILE A N 1
ATOM 3588 C CA . ILE A 1 443 ? 11.647 23.955 12.593 1.00 55.22 443 ILE A CA 1
ATOM 3589 C C . ILE A 1 443 ? 12.498 24.257 11.355 1.00 55.22 443 ILE A C 1
ATOM 3591 O O . ILE A 1 443 ? 13.089 23.346 10.789 1.00 55.22 443 ILE A O 1
ATOM 3595 N N . ALA A 1 444 ? 12.566 25.517 10.918 1.00 52.00 444 ALA A N 1
ATOM 3596 C CA . ALA A 1 444 ? 13.188 25.847 9.639 1.00 52.00 444 ALA A CA 1
ATOM 3597 C C . ALA A 1 444 ? 14.653 26.310 9.737 1.00 52.00 444 ALA A C 1
ATOM 3599 O O . ALA A 1 444 ? 15.382 26.172 8.758 1.00 52.00 444 ALA A O 1
ATOM 3600 N N . PHE A 1 445 ? 15.101 26.892 10.863 1.00 52.88 445 PHE A N 1
ATOM 3601 C CA . PHE A 1 445 ? 16.361 27.660 10.864 1.00 52.88 445 PHE A CA 1
ATOM 3602 C C . PHE A 1 445 ? 17.273 27.499 12.090 1.00 52.88 445 PHE A C 1
ATOM 3604 O O . PHE A 1 445 ? 18.307 28.176 12.135 1.00 52.88 445 PHE A O 1
ATOM 3611 N N . GLU A 1 446 ? 16.910 26.656 13.068 1.00 56.03 446 GLU A N 1
ATOM 3612 C CA . GLU A 1 446 ? 17.641 26.436 14.338 1.00 56.03 446 GLU A CA 1
ATOM 3613 C C . GLU A 1 446 ? 17.936 27.723 15.145 1.00 56.03 446 GLU A C 1
ATOM 3615 O O . GLU A 1 446 ? 18.747 27.738 16.066 1.00 56.03 446 GLU A O 1
ATOM 3620 N N . THR A 1 447 ? 17.272 28.841 14.833 1.00 59.53 447 THR A N 1
ATOM 3621 C CA . THR A 1 447 ? 17.505 30.155 15.469 1.00 59.53 447 THR A CA 1
ATOM 3622 C C . THR A 1 447 ? 16.267 30.687 16.189 1.00 59.53 447 THR A C 1
ATOM 3624 O O . THR A 1 447 ? 16.142 31.897 16.398 1.00 59.53 447 THR A O 1
ATOM 3627 N N . GLY A 1 448 ? 15.339 29.798 16.564 1.00 61.12 448 GLY A N 1
ATOM 3628 C CA . GLY A 1 448 ? 14.040 30.151 17.149 1.00 61.12 448 GLY A CA 1
ATOM 3629 C C . GLY A 1 448 ? 14.146 31.137 18.315 1.00 61.12 448 GLY A C 1
ATOM 3630 O O . GLY A 1 448 ? 13.431 32.135 18.346 1.00 61.12 448 GLY A O 1
ATOM 3631 N N . TRP A 1 449 ? 15.113 30.949 19.211 1.00 59.62 449 TRP A N 1
ATOM 3632 C CA . TRP A 1 449 ? 15.296 31.788 20.398 1.00 59.62 449 TRP A CA 1
ATOM 3633 C C . TRP A 1 449 ? 15.726 33.223 20.060 1.00 59.62 449 TRP A C 1
ATOM 3635 O O . TRP A 1 449 ? 15.190 34.169 20.630 1.00 59.62 449 TRP A O 1
ATOM 3645 N N . ILE A 1 450 ? 16.616 33.416 19.079 1.00 63.69 450 ILE A N 1
ATOM 3646 C CA . ILE A 1 450 ? 17.083 34.753 18.664 1.00 63.69 450 ILE A CA 1
ATOM 3647 C C . ILE A 1 450 ? 15.939 35.542 18.024 1.00 63.69 450 ILE A C 1
ATOM 3649 O O . ILE A 1 450 ? 15.731 36.707 18.359 1.00 63.69 450 ILE A O 1
ATOM 3653 N N . MET A 1 451 ? 15.145 34.896 17.161 1.00 61.72 451 MET A N 1
ATOM 3654 C CA . MET A 1 451 ? 13.946 35.525 16.597 1.00 61.72 451 MET A CA 1
ATOM 3655 C C . MET A 1 451 ? 12.916 35.856 17.675 1.00 61.72 451 MET A C 1
ATOM 3657 O O . MET A 1 451 ? 12.293 36.912 17.620 1.00 61.72 451 MET A O 1
ATOM 3661 N N . THR A 1 452 ? 12.788 35.004 18.690 1.00 58.28 452 THR A N 1
ATOM 3662 C CA . THR A 1 452 ? 11.894 35.244 19.829 1.00 58.28 452 THR A CA 1
ATOM 3663 C C . THR A 1 452 ? 12.315 36.473 20.620 1.00 58.28 452 THR A C 1
ATOM 3665 O O . THR A 1 452 ? 11.479 37.333 20.879 1.00 58.28 452 THR A O 1
ATOM 3668 N N . PHE A 1 453 ? 13.603 36.610 20.952 1.00 64.44 453 PHE A N 1
ATOM 3669 C CA . PHE A 1 453 ? 14.121 37.784 21.661 1.00 64.44 453 PHE A CA 1
ATOM 3670 C C . PHE A 1 453 ? 14.062 39.057 20.814 1.00 64.44 453 PHE A C 1
ATOM 3672 O O . PHE A 1 453 ? 13.760 40.120 21.354 1.00 64.44 453 PHE A O 1
ATOM 3679 N N . ALA A 1 454 ? 14.285 38.961 19.500 1.00 68.25 454 ALA A N 1
ATOM 3680 C CA . ALA A 1 454 ? 14.125 40.089 18.589 1.00 68.25 454 ALA A CA 1
ATOM 3681 C C . ALA A 1 454 ? 12.668 40.571 18.549 1.00 68.25 454 ALA A C 1
ATOM 3683 O O . ALA A 1 454 ? 12.423 41.763 18.719 1.00 68.25 454 ALA A O 1
ATOM 3684 N N . ILE A 1 455 ? 11.705 39.651 18.417 1.00 66.38 455 ILE A N 1
ATOM 3685 C CA . ILE A 1 455 ? 10.268 39.956 18.456 1.00 66.38 455 ILE A CA 1
ATOM 3686 C C . ILE A 1 455 ? 9.880 40.534 19.825 1.00 66.38 455 ILE A C 1
ATOM 3688 O O . ILE A 1 455 ? 9.216 41.567 19.877 1.00 66.38 455 ILE A O 1
ATOM 3692 N N . LEU A 1 456 ? 10.334 39.939 20.936 1.00 61.16 456 LEU A N 1
ATOM 3693 C CA . LEU A 1 456 ? 10.039 40.433 22.286 1.00 61.16 456 LEU A CA 1
ATOM 3694 C C . LEU A 1 456 ? 10.602 41.843 22.517 1.00 61.16 456 LEU A C 1
ATOM 3696 O O . LEU A 1 456 ? 9.898 42.713 23.030 1.00 61.16 456 LEU A O 1
ATOM 3700 N N . GLY A 1 457 ? 11.856 42.079 22.118 1.00 72.50 457 GLY A N 1
ATOM 3701 C CA . GLY A 1 457 ? 12.518 43.378 22.224 1.00 72.50 457 GLY A CA 1
ATOM 3702 C C . GLY A 1 457 ? 11.822 44.448 21.385 1.00 72.50 457 GLY A C 1
ATOM 3703 O O . GLY A 1 457 ? 11.641 45.574 21.852 1.00 72.50 457 GLY A O 1
ATOM 3704 N N . PHE A 1 458 ? 11.349 44.087 20.189 1.00 65.94 458 PHE A N 1
ATOM 3705 C CA . PHE A 1 458 ? 10.568 44.979 19.334 1.00 65.94 458 PHE A CA 1
ATOM 3706 C C . PHE A 1 458 ? 9.200 45.309 19.938 1.00 65.94 458 PHE A C 1
ATOM 3708 O O . PHE A 1 458 ? 8.854 46.483 20.039 1.00 65.94 458 PHE A O 1
ATOM 3715 N N . VAL A 1 459 ? 8.463 44.308 20.434 1.00 63.34 459 VAL A N 1
ATOM 3716 C CA . VAL A 1 459 ? 7.154 44.496 21.090 1.00 63.34 459 VAL A CA 1
ATOM 3717 C C . VAL A 1 459 ? 7.275 45.361 22.351 1.00 63.34 459 VAL A C 1
ATOM 3719 O O . VAL A 1 459 ? 6.415 46.205 22.623 1.00 63.34 459 VAL A O 1
ATOM 3722 N N . MET A 1 460 ? 8.354 45.200 23.125 1.00 63.16 460 MET A N 1
ATOM 3723 C CA . MET A 1 460 ? 8.616 46.048 24.293 1.00 63.16 460 MET A CA 1
ATOM 3724 C C . MET A 1 460 ? 8.946 47.497 23.898 1.00 63.16 460 MET A C 1
ATOM 3726 O O . MET A 1 460 ? 8.435 48.430 24.522 1.00 63.16 460 MET A O 1
ATOM 3730 N N . LYS A 1 461 ? 9.729 47.700 22.831 1.00 62.16 461 LYS A N 1
ATOM 3731 C CA . LYS A 1 461 ? 10.102 49.029 22.319 1.00 62.16 461 LYS A CA 1
ATOM 3732 C C . LYS A 1 461 ? 8.939 49.754 21.630 1.00 62.16 461 LYS A C 1
ATOM 3734 O O . LYS A 1 461 ? 8.814 50.974 21.757 1.00 62.16 461 LYS A O 1
ATOM 3739 N N . GLU A 1 462 ? 8.054 49.022 20.958 1.00 58.03 462 GLU A N 1
ATOM 3740 C CA . GLU A 1 462 ? 6.837 49.551 20.336 1.00 58.03 462 GLU A CA 1
ATOM 3741 C C . GLU A 1 462 ? 5.848 50.041 21.400 1.00 58.03 462 GLU A C 1
ATOM 3743 O O . GLU A 1 462 ? 5.385 51.177 21.327 1.00 58.03 462 GLU A O 1
ATOM 3748 N N . LYS A 1 463 ? 5.628 49.272 22.479 1.00 56.72 463 LYS A N 1
ATOM 3749 C CA . LYS A 1 463 ? 4.842 49.744 23.637 1.00 56.72 463 LYS A CA 1
ATOM 3750 C C . LYS A 1 463 ? 5.407 51.025 24.257 1.00 56.72 463 LYS A C 1
ATOM 3752 O O . LYS A 1 463 ? 4.641 51.857 24.744 1.00 56.72 463 LYS A O 1
ATOM 3757 N N . GLN A 1 464 ? 6.729 51.194 24.244 1.00 55.50 464 GLN A N 1
ATOM 3758 C CA . GLN A 1 464 ? 7.392 52.392 24.756 1.00 55.50 464 GLN A CA 1
ATOM 3759 C C . GLN A 1 464 ? 7.258 53.587 23.793 1.00 55.50 464 GLN A C 1
ATOM 3761 O O . GLN A 1 464 ? 7.000 54.700 24.245 1.00 55.50 464 GLN A O 1
ATOM 3766 N N . SER A 1 465 ? 7.335 53.353 22.481 1.00 51.41 465 SER A N 1
ATOM 3767 C CA . SER A 1 465 ? 7.230 54.393 21.443 1.00 51.41 465 SER A CA 1
ATOM 3768 C C . SER A 1 465 ? 5.787 54.855 21.198 1.00 51.41 465 SER A C 1
ATOM 3770 O O . SER A 1 465 ? 5.554 56.041 20.967 1.00 51.41 465 SER A O 1
ATOM 3772 N N . VAL A 1 466 ? 4.804 53.957 21.336 1.00 52.56 466 VAL A N 1
ATOM 3773 C CA . VAL A 1 466 ? 3.367 54.290 21.335 1.00 52.56 466 VAL A CA 1
ATOM 3774 C C . VAL A 1 466 ? 3.001 55.102 22.581 1.00 52.56 466 VAL A C 1
ATOM 3776 O O . VAL A 1 466 ? 2.285 56.093 22.472 1.00 52.56 466 VAL A O 1
ATOM 3779 N N . ARG A 1 467 ? 3.563 54.776 23.758 1.00 51.94 467 ARG A N 1
ATOM 3780 C CA . ARG A 1 467 ? 3.425 55.616 24.968 1.00 51.94 467 ARG A CA 1
ATOM 3781 C C . ARG A 1 467 ? 4.038 57.009 24.814 1.00 51.94 467 ARG A C 1
ATOM 3783 O O . ARG A 1 467 ? 3.597 57.925 25.496 1.00 51.94 467 ARG A O 1
ATOM 3790 N N . GLN A 1 468 ? 5.038 57.164 23.950 1.00 54.75 468 GLN A N 1
ATOM 3791 C CA . GLN A 1 468 ? 5.681 58.449 23.661 1.00 54.75 468 GLN A CA 1
ATOM 3792 C C . GLN A 1 468 ? 5.043 59.194 22.472 1.00 54.75 468 GLN A C 1
ATOM 3794 O O . GLN A 1 468 ? 5.462 60.307 22.172 1.00 54.75 468 GLN A O 1
ATOM 3799 N N . GLY A 1 469 ? 4.026 58.618 21.814 1.00 45.94 469 GLY A N 1
ATOM 3800 C CA . GLY A 1 469 ? 3.309 59.244 20.695 1.00 45.94 469 GLY A CA 1
ATOM 3801 C C . GLY A 1 469 ? 4.100 59.325 19.382 1.00 45.94 469 GLY A C 1
ATOM 3802 O O . GLY A 1 469 ? 3.774 60.147 18.533 1.00 45.94 469 GLY A O 1
ATOM 3803 N N . ILE A 1 470 ? 5.145 58.507 19.213 1.00 52.56 470 ILE A N 1
ATOM 3804 C CA . ILE A 1 470 ? 6.136 58.662 18.129 1.00 52.56 470 ILE A CA 1
ATOM 3805 C C . ILE A 1 470 ? 5.769 57.878 16.851 1.00 52.56 470 ILE A C 1
ATOM 3807 O O . ILE A 1 470 ? 6.260 58.205 15.774 1.00 52.56 470 ILE A O 1
ATOM 3811 N N . LEU A 1 471 ? 4.886 56.876 16.919 1.00 46.25 471 LEU A N 1
ATOM 3812 C CA . LEU A 1 471 ? 4.533 56.022 15.772 1.00 46.25 471 LEU A CA 1
ATOM 3813 C C . LEU A 1 471 ? 3.028 56.076 15.472 1.00 46.25 471 LEU A C 1
ATOM 3815 O O . LEU A 1 471 ? 2.217 55.688 16.309 1.00 46.25 471 LEU A O 1
ATOM 3819 N N . SER A 1 472 ? 2.668 56.543 14.271 1.00 45.22 472 SER A N 1
ATOM 3820 C CA . SER A 1 472 ? 1.283 56.663 13.779 1.00 45.22 472 SER A CA 1
ATOM 3821 C C . SER A 1 472 ? 0.913 55.675 12.659 1.00 45.22 472 SER A C 1
ATOM 3823 O O . SER A 1 472 ? -0.249 55.644 12.259 1.00 45.22 472 SER A O 1
ATOM 3825 N N . ASP A 1 473 ? 1.851 54.852 12.165 1.00 56.31 473 ASP A N 1
ATOM 3826 C CA . ASP A 1 473 ? 1.602 53.891 11.076 1.00 56.31 473 ASP A CA 1
ATOM 3827 C C . ASP A 1 473 ? 1.623 52.426 11.574 1.00 56.31 473 ASP A C 1
ATOM 3829 O O . ASP A 1 473 ? 2.702 51.876 11.818 1.00 56.31 473 ASP A O 1
ATOM 3833 N N . PRO A 1 474 ? 0.462 51.749 11.679 1.00 48.47 474 PRO A N 1
ATOM 3834 C CA . PRO A 1 474 ? 0.381 50.339 12.072 1.00 48.47 474 PRO A CA 1
ATOM 3835 C C . PRO A 1 474 ? 1.009 49.371 11.046 1.00 48.47 474 PRO A C 1
ATOM 3837 O O . PRO A 1 474 ? 1.234 48.203 11.359 1.00 48.47 474 PRO A O 1
ATOM 3840 N N . GLY A 1 475 ? 1.333 49.831 9.831 1.00 48.19 475 GLY A N 1
ATOM 3841 C CA . GLY A 1 475 ? 2.042 49.048 8.816 1.00 48.19 475 GLY A CA 1
ATOM 3842 C C . GLY A 1 475 ? 3.572 49.066 8.941 1.00 48.19 475 GLY A C 1
ATOM 3843 O O . GLY A 1 475 ? 4.248 48.410 8.142 1.00 48.19 475 GLY A O 1
ATOM 3844 N N . ALA A 1 476 ? 4.148 49.826 9.878 1.00 58.38 476 ALA A N 1
ATOM 3845 C CA . ALA A 1 476 ? 5.599 49.888 10.075 1.00 58.38 476 ALA A CA 1
ATOM 3846 C C . ALA A 1 476 ? 6.153 48.597 10.709 1.00 58.38 476 ALA A C 1
ATOM 3848 O O . ALA A 1 476 ? 7.184 48.087 10.272 1.00 58.38 476 ALA A O 1
ATOM 3849 N N . PHE A 1 477 ? 5.412 47.996 11.647 1.00 56.16 477 PHE A N 1
ATOM 3850 C CA . PHE A 1 477 ? 5.854 46.832 12.423 1.00 56.16 477 PHE A CA 1
ATOM 3851 C C . PHE A 1 477 ? 6.202 45.587 11.575 1.00 56.16 477 PHE A C 1
ATOM 3853 O O . PHE A 1 477 ? 7.316 45.073 11.707 1.00 56.16 477 PHE A O 1
ATOM 3860 N N . PRO A 1 478 ? 5.348 45.110 10.641 1.00 51.34 478 PRO A N 1
ATOM 3861 C CA . PRO A 1 478 ? 5.689 43.946 9.819 1.00 51.34 478 PRO A CA 1
ATOM 3862 C C . PRO A 1 478 ? 6.864 44.218 8.869 1.00 51.34 478 PRO A C 1
ATOM 3864 O O . PRO A 1 478 ? 7.653 43.317 8.587 1.00 51.34 478 PRO A O 1
ATOM 3867 N N . ARG A 1 479 ? 6.996 45.461 8.381 1.00 59.31 479 ARG A N 1
ATOM 3868 C CA . ARG A 1 479 ? 8.071 45.874 7.463 1.00 59.31 479 ARG A CA 1
ATOM 3869 C C . ARG A 1 479 ? 9.422 45.955 8.165 1.00 59.31 479 ARG A C 1
ATOM 3871 O O . ARG A 1 479 ? 10.415 45.483 7.614 1.00 59.31 479 ARG A O 1
ATOM 3878 N N . GLU A 1 480 ? 9.468 46.502 9.375 1.00 64.44 480 GLU A N 1
ATOM 3879 C CA . GLU A 1 480 ? 10.694 46.566 10.176 1.00 64.44 480 GLU A CA 1
ATOM 3880 C C . GLU A 1 480 ? 11.142 45.177 10.645 1.00 64.44 480 GLU A C 1
ATOM 3882 O O . GLU A 1 480 ? 12.327 44.855 10.540 1.00 64.44 480 GLU A O 1
ATOM 3887 N N . LEU A 1 481 ? 10.207 44.310 11.054 1.00 63.41 481 LEU A N 1
ATOM 3888 C CA . LEU A 1 481 ? 10.520 42.935 11.451 1.00 63.41 481 LEU A CA 1
ATOM 3889 C C . LEU A 1 481 ? 11.066 42.107 10.276 1.00 63.41 481 LEU A C 1
ATOM 3891 O O . LEU A 1 481 ? 12.051 41.383 10.430 1.00 63.41 481 LEU A O 1
ATOM 3895 N N . LEU A 1 482 ? 10.467 42.247 9.089 1.00 58.47 482 LEU A N 1
ATOM 3896 C CA . LEU A 1 482 ? 10.948 41.591 7.872 1.00 58.47 482 LEU A CA 1
ATOM 3897 C C . LEU A 1 482 ? 12.334 42.111 7.465 1.00 58.47 482 LEU A C 1
ATOM 3899 O O . LEU A 1 482 ? 13.204 41.323 7.100 1.00 58.47 482 LEU A O 1
ATOM 3903 N N . SER A 1 483 ? 12.561 43.423 7.578 1.00 65.00 483 SER A N 1
ATOM 3904 C CA . SER A 1 483 ? 13.853 44.049 7.266 1.00 65.00 483 SER A CA 1
ATOM 3905 C C . SER A 1 483 ? 14.950 43.586 8.229 1.00 65.00 483 SER A C 1
ATOM 3907 O O . SER A 1 483 ? 16.055 43.262 7.797 1.00 65.00 483 SER A O 1
ATOM 3909 N N . PHE A 1 484 ? 14.637 43.473 9.524 1.00 69.69 484 PHE A N 1
ATOM 3910 C CA . PHE A 1 484 ? 15.541 42.897 10.519 1.00 69.69 484 PHE A CA 1
ATOM 3911 C C . PHE A 1 484 ? 15.845 41.425 10.223 1.00 69.69 484 PHE A C 1
ATOM 3913 O O . PHE A 1 484 ? 16.999 41.011 10.303 1.00 69.69 484 PHE A O 1
ATOM 3920 N N . HIS A 1 485 ? 14.839 40.637 9.833 1.00 59.66 485 HIS A N 1
ATOM 3921 C CA . HIS A 1 485 ? 15.026 39.225 9.500 1.00 59.66 485 HIS A CA 1
ATOM 3922 C C . HIS A 1 485 ? 15.918 39.036 8.265 1.00 59.66 485 HIS A C 1
ATOM 3924 O O . HIS A 1 485 ? 16.839 38.221 8.288 1.00 59.66 485 HIS A O 1
ATOM 3930 N N . LEU A 1 486 ? 15.707 39.833 7.214 1.00 61.53 486 LEU A N 1
ATOM 3931 C CA . LEU A 1 486 ? 16.557 39.831 6.021 1.00 61.53 486 LEU A CA 1
ATOM 3932 C C . LEU A 1 486 ? 17.991 40.269 6.345 1.00 61.53 486 LEU A C 1
ATOM 3934 O O . LEU A 1 486 ? 18.939 39.629 5.891 1.00 61.53 486 LEU A O 1
ATOM 3938 N N . TYR A 1 487 ? 18.162 41.299 7.180 1.00 67.25 487 TYR A N 1
ATOM 3939 C CA . TYR A 1 487 ? 19.478 41.727 7.655 1.00 67.25 487 TYR A CA 1
ATOM 3940 C C . TYR A 1 487 ? 20.171 40.633 8.476 1.00 67.25 487 TYR A C 1
ATOM 3942 O O . TYR A 1 487 ? 21.346 40.350 8.262 1.00 67.25 487 TYR A O 1
ATOM 3950 N N . TRP A 1 488 ? 19.447 39.956 9.369 1.00 72.25 488 TRP A N 1
ATOM 3951 C CA . TRP A 1 488 ? 19.984 38.853 10.164 1.00 72.25 488 TRP A CA 1
ATOM 3952 C C . TRP A 1 488 ? 20.396 37.658 9.299 1.00 72.25 488 TRP A C 1
ATOM 3954 O O . TRP A 1 488 ? 21.466 37.092 9.510 1.00 72.25 488 TRP A O 1
ATOM 3964 N N . LEU A 1 489 ? 19.597 37.294 8.293 1.00 62.22 489 LEU A N 1
ATOM 3965 C CA . LEU A 1 489 ? 19.949 36.242 7.336 1.00 62.22 489 LEU A CA 1
ATOM 3966 C C . LEU A 1 489 ? 21.194 36.610 6.521 1.00 62.22 489 LEU A C 1
ATOM 3968 O O . LEU A 1 489 ? 22.064 35.760 6.322 1.00 62.22 489 LEU A O 1
ATOM 3972 N N . LEU A 1 490 ? 21.310 37.874 6.104 1.00 71.06 490 LEU A N 1
ATOM 3973 C CA . LEU A 1 490 ? 22.491 38.394 5.419 1.00 71.06 490 LEU A CA 1
ATOM 3974 C C . LEU A 1 490 ? 23.729 38.322 6.323 1.00 71.06 490 LEU A C 1
ATOM 3976 O O . LEU A 1 490 ? 24.756 37.790 5.906 1.00 71.06 490 LEU A O 1
ATOM 3980 N N . VAL A 1 491 ? 23.619 38.773 7.576 1.00 67.81 491 VAL A N 1
ATOM 3981 C CA . VAL A 1 491 ? 24.695 38.681 8.572 1.00 67.81 491 VAL A CA 1
ATOM 3982 C C . VAL A 1 491 ? 25.065 37.222 8.823 1.00 67.81 491 VAL A C 1
ATOM 3984 O O . VAL A 1 491 ? 26.244 36.907 8.766 1.00 67.81 491 VAL A O 1
ATOM 3987 N N . LYS A 1 492 ? 24.102 36.307 9.000 1.00 60.84 492 LYS A N 1
ATOM 3988 C CA . LYS A 1 492 ? 24.356 34.866 9.183 1.00 60.84 492 LYS A CA 1
ATOM 3989 C C . LYS A 1 492 ? 25.092 34.268 7.983 1.00 60.84 492 LYS A C 1
ATOM 3991 O O . LYS A 1 492 ? 26.005 33.476 8.180 1.00 60.84 492 LYS A O 1
ATOM 3996 N N . LYS A 1 493 ? 24.746 34.649 6.749 1.00 68.31 493 LYS A N 1
ATOM 3997 C CA . LYS A 1 493 ? 25.419 34.157 5.535 1.00 68.31 493 LYS A CA 1
ATOM 3998 C C . LYS A 1 493 ? 26.827 34.721 5.363 1.00 68.31 493 LYS A C 1
ATOM 4000 O O . LYS A 1 493 ? 27.740 33.956 5.063 1.00 68.31 493 LYS A O 1
ATOM 4005 N N . ILE A 1 494 ? 27.023 36.014 5.620 1.00 66.56 494 ILE A N 1
ATOM 4006 C CA . ILE A 1 494 ? 28.357 36.632 5.662 1.00 66.56 494 ILE A CA 1
ATOM 4007 C C . ILE A 1 494 ? 29.201 35.971 6.763 1.00 66.56 494 ILE A C 1
ATOM 4009 O O . ILE A 1 494 ? 30.357 35.628 6.541 1.00 66.56 494 ILE A O 1
ATOM 4013 N N . HIS A 1 495 ? 28.599 35.709 7.922 1.00 59.84 495 HIS A N 1
ATOM 4014 C CA . HIS A 1 495 ? 29.232 35.075 9.072 1.00 59.84 495 HIS A CA 1
ATOM 4015 C C . HIS A 1 495 ? 29.600 33.606 8.818 1.00 59.84 495 HIS A C 1
ATOM 4017 O O . HIS A 1 495 ? 30.701 33.203 9.163 1.00 59.84 495 HIS A O 1
ATOM 4023 N N . GLN A 1 496 ? 28.746 32.825 8.146 1.00 63.50 496 GLN A N 1
ATOM 4024 C CA . GLN A 1 496 ? 29.070 31.465 7.688 1.00 63.50 496 GLN A CA 1
ATOM 4025 C C . GLN A 1 496 ? 30.236 31.465 6.687 1.00 63.50 496 GLN A C 1
ATOM 4027 O O . GLN A 1 496 ? 31.092 30.589 6.748 1.00 63.50 496 GLN A O 1
ATOM 4032 N N . GLY A 1 497 ? 30.303 32.468 5.805 1.00 68.38 497 GLY A N 1
ATOM 4033 C CA . GLY A 1 497 ? 31.432 32.645 4.889 1.00 68.38 497 GLY A CA 1
ATOM 4034 C C . GLY A 1 497 ? 32.743 33.013 5.594 1.00 68.38 497 GLY A C 1
ATOM 4035 O O . GLY A 1 497 ? 33.799 32.559 5.172 1.00 68.38 497 GLY A O 1
ATOM 4036 N N . ILE A 1 498 ? 32.688 33.798 6.676 1.00 57.34 498 ILE A N 1
ATOM 4037 C CA . ILE A 1 498 ? 33.866 34.185 7.475 1.00 57.34 498 ILE A CA 1
ATOM 4038 C C . ILE A 1 498 ? 34.309 33.051 8.414 1.00 57.34 498 ILE A C 1
ATOM 4040 O O . ILE A 1 498 ? 35.505 32.830 8.576 1.00 57.34 498 ILE A O 1
ATOM 4044 N N . ALA A 1 499 ? 33.368 32.303 8.999 1.00 52.00 499 ALA A N 1
ATOM 4045 C CA . ALA A 1 499 ? 33.647 31.161 9.875 1.00 52.00 499 ALA A CA 1
ATOM 4046 C C . ALA A 1 499 ? 34.367 30.016 9.143 1.00 52.00 499 ALA A C 1
ATOM 4048 O O . ALA A 1 499 ? 35.134 29.286 9.759 1.00 52.00 499 ALA A O 1
ATOM 4049 N N . ALA A 1 500 ? 34.196 29.905 7.822 1.00 58.16 500 ALA A N 1
ATOM 4050 C CA . ALA A 1 500 ? 34.985 28.995 6.992 1.00 58.16 500 ALA A CA 1
ATOM 4051 C C . ALA A 1 500 ? 36.479 29.383 6.893 1.00 58.16 500 ALA A C 1
ATOM 4053 O O . ALA A 1 500 ? 37.263 28.621 6.337 1.00 58.16 500 ALA A O 1
ATOM 4054 N N . VAL A 1 501 ? 36.876 30.563 7.395 1.00 46.62 501 VAL A N 1
ATOM 4055 C CA . VAL A 1 501 ? 38.215 31.149 7.203 1.00 46.62 501 VAL A CA 1
ATOM 4056 C C . VAL A 1 501 ? 38.932 31.463 8.531 1.00 46.62 501 VAL A C 1
ATOM 4058 O O . VAL A 1 501 ? 40.120 31.767 8.512 1.00 46.62 501 VAL A O 1
ATOM 4061 N N . SER A 1 502 ? 38.274 31.399 9.700 1.00 50.62 502 SER A N 1
ATOM 4062 C CA . SER A 1 502 ? 38.890 31.808 10.979 1.00 50.62 502 SER A CA 1
ATOM 4063 C C . SER A 1 502 ? 38.407 31.004 12.192 1.00 50.62 502 SER A C 1
ATOM 4065 O O . SER A 1 502 ? 37.208 30.912 12.446 1.00 50.62 502 SER A O 1
ATOM 4067 N N . GLU A 1 503 ? 39.353 30.503 12.998 1.00 46.25 503 GLU A N 1
ATOM 4068 C CA . GLU A 1 503 ? 39.094 29.724 14.224 1.00 46.25 503 GLU A CA 1
ATOM 4069 C C . GLU A 1 503 ? 38.639 30.564 15.439 1.00 46.25 503 GLU A C 1
ATOM 4071 O O . GLU A 1 503 ? 38.176 30.011 16.436 1.00 46.25 503 GLU A O 1
ATOM 4076 N N . PHE A 1 504 ? 38.649 31.904 15.371 1.00 51.69 504 PHE A N 1
ATOM 4077 C CA . PHE A 1 504 ? 38.173 32.785 16.462 1.00 51.69 504 PHE A CA 1
ATOM 4078 C C . PHE A 1 504 ? 36.633 32.934 16.517 1.00 51.69 504 PHE A C 1
ATOM 4080 O O . PHE A 1 504 ? 36.073 33.939 16.969 1.00 51.69 504 PHE A O 1
ATOM 4087 N N . TYR A 1 505 ? 35.944 31.886 16.073 1.00 55.47 505 TYR A N 1
ATOM 4088 C CA . TYR A 1 505 ? 34.509 31.754 15.827 1.00 55.47 505 TYR A CA 1
ATOM 4089 C C . TYR A 1 505 ? 33.610 32.163 17.012 1.00 55.47 505 TYR A C 1
ATOM 4091 O O . TYR A 1 505 ? 32.652 32.914 16.828 1.00 55.47 505 TYR A O 1
ATOM 4099 N N . TYR A 1 506 ? 33.934 31.762 18.245 1.00 51.09 506 TYR A N 1
ATOM 4100 C CA . TYR A 1 506 ? 33.016 31.915 19.385 1.00 51.09 506 TYR A CA 1
ATOM 4101 C C . TYR A 1 506 ? 33.002 33.306 20.046 1.00 51.09 506 TYR A C 1
ATOM 4103 O O . TYR A 1 506 ? 32.080 33.614 20.801 1.00 51.09 506 TYR A O 1
ATOM 4111 N N . LEU A 1 507 ? 33.988 34.167 19.768 1.00 51.91 507 LEU A N 1
ATOM 4112 C CA . LEU A 1 507 ? 34.128 35.464 20.453 1.00 51.91 507 LEU A CA 1
ATOM 4113 C C . LEU A 1 507 ? 33.495 36.639 19.695 1.00 51.91 507 LEU A C 1
ATOM 4115 O O . LEU A 1 507 ? 33.152 37.651 20.304 1.00 51.91 507 LEU A O 1
ATOM 4119 N N . SER A 1 508 ? 33.289 36.515 18.382 1.00 55.31 508 SER A N 1
ATOM 4120 C CA . SER A 1 508 ? 32.835 37.633 17.543 1.00 55.31 508 SER A CA 1
ATOM 4121 C C . SER A 1 508 ? 31.341 37.960 17.701 1.00 55.31 508 SER A C 1
ATOM 4123 O O . SER A 1 508 ? 30.973 39.135 17.711 1.00 55.31 508 SER A O 1
ATOM 4125 N N . ILE A 1 509 ? 30.474 36.958 17.897 1.00 54.53 509 ILE A N 1
ATOM 4126 C CA . ILE A 1 509 ? 29.021 37.167 18.047 1.00 54.53 509 ILE A CA 1
ATOM 4127 C C . ILE A 1 509 ? 28.678 37.909 19.354 1.00 54.53 509 ILE A C 1
ATOM 4129 O O . ILE A 1 509 ? 27.966 38.917 19.281 1.00 54.53 509 ILE A O 1
ATOM 4133 N N . PRO A 1 510 ? 29.197 37.510 20.538 1.00 54.59 510 PRO A N 1
ATOM 4134 C CA . PRO A 1 510 ? 28.990 38.280 21.762 1.00 54.59 510 PRO A CA 1
ATOM 4135 C C . PRO A 1 510 ? 29.572 39.690 21.651 1.00 54.59 510 PRO A C 1
ATOM 4137 O O . PRO A 1 510 ? 28.952 40.634 22.123 1.00 54.59 510 PRO A O 1
ATOM 4140 N N . PHE A 1 511 ? 30.717 39.861 20.983 1.00 57.19 511 PHE A N 1
ATOM 4141 C CA . PHE A 1 511 ? 31.380 41.159 20.855 1.00 57.19 511 PHE A CA 1
ATOM 4142 C C . PHE A 1 511 ? 30.597 42.153 19.985 1.00 57.19 511 PHE A C 1
ATOM 4144 O O . PHE A 1 511 ? 30.443 43.307 20.374 1.00 57.19 511 PHE A O 1
ATOM 4151 N N . VAL A 1 512 ? 30.027 41.711 18.856 1.00 62.47 512 VAL A N 1
ATOM 4152 C CA . VAL A 1 512 ? 29.149 42.550 18.015 1.00 62.47 512 VAL A CA 1
ATOM 4153 C C . VAL A 1 512 ? 27.854 42.902 18.751 1.00 62.47 512 VAL A C 1
ATOM 4155 O O . VAL A 1 512 ? 27.385 44.037 18.669 1.00 62.47 512 VAL A O 1
ATOM 4158 N N . PHE A 1 513 ? 27.296 41.960 19.515 1.00 61.03 513 PHE A N 1
ATOM 4159 C CA . PHE A 1 513 ? 26.090 42.197 20.309 1.00 61.03 513 PHE A CA 1
ATOM 4160 C C . PHE A 1 513 ? 26.343 43.153 21.488 1.00 61.03 513 PHE A C 1
ATOM 4162 O O . PHE A 1 513 ? 25.535 44.042 21.751 1.00 61.03 513 PHE A O 1
ATOM 4169 N N . ILE A 1 514 ? 27.496 43.027 22.152 1.00 63.75 514 ILE A N 1
ATOM 4170 C CA . ILE A 1 514 ? 27.971 43.938 23.201 1.00 63.75 514 ILE A CA 1
ATOM 4171 C C . ILE A 1 514 ? 28.215 45.330 22.607 1.00 63.75 514 ILE A C 1
ATOM 4173 O O . ILE A 1 514 ? 27.674 46.306 23.118 1.00 63.75 514 ILE A O 1
ATOM 4177 N N . LEU A 1 515 ? 28.937 45.442 21.488 1.00 59.72 515 LEU A N 1
ATOM 4178 C CA . LEU A 1 515 ? 29.141 46.720 20.799 1.00 59.72 515 LEU A CA 1
ATOM 4179 C C . LEU A 1 515 ? 27.809 47.389 20.446 1.00 59.72 515 LEU A C 1
ATOM 4181 O O . LEU A 1 515 ? 27.654 48.584 20.687 1.00 59.72 515 LEU A O 1
ATOM 4185 N N . TRP A 1 516 ? 26.826 46.630 19.953 1.00 72.94 516 TRP A N 1
ATOM 4186 C CA . TRP A 1 516 ? 25.488 47.147 19.657 1.00 72.94 516 TRP A CA 1
ATOM 4187 C C . TRP A 1 516 ? 24.752 47.639 20.913 1.00 72.94 516 TRP A C 1
ATOM 4189 O O . TRP A 1 516 ? 24.205 48.741 20.898 1.00 72.94 516 TRP A O 1
ATOM 4199 N N . LEU A 1 517 ? 24.801 46.886 22.019 1.00 58.84 517 LEU A N 1
ATOM 4200 C CA . LEU A 1 517 ? 24.205 47.275 23.306 1.00 58.84 517 LEU A CA 1
ATOM 4201 C C . LEU A 1 517 ? 24.820 48.551 23.898 1.00 58.84 517 LEU A C 1
ATOM 4203 O O . LEU A 1 517 ? 24.116 49.321 24.550 1.00 58.84 517 LEU A O 1
ATOM 4207 N N . PHE A 1 518 ? 26.112 48.790 23.663 1.00 58.41 518 PHE A N 1
ATOM 4208 C CA . PHE A 1 518 ? 26.828 49.969 24.161 1.00 58.41 518 PHE A CA 1
ATOM 4209 C C . PHE A 1 518 ? 26.899 51.123 23.150 1.00 58.41 518 PHE A C 1
ATOM 4211 O O . PHE A 1 518 ? 27.442 52.185 23.467 1.00 58.41 518 PHE A O 1
ATOM 4218 N N . THR A 1 519 ? 26.328 50.968 21.951 1.00 60.44 519 THR A N 1
ATOM 4219 C CA . THR A 1 519 ? 26.289 52.051 20.964 1.00 60.44 519 THR A CA 1
ATOM 4220 C C . THR A 1 519 ? 25.267 53.110 21.407 1.00 60.44 519 THR A C 1
ATOM 4222 O O . THR A 1 519 ? 24.092 52.784 21.593 1.00 60.44 519 THR A O 1
ATOM 4225 N N . PRO A 1 520 ? 25.655 54.394 21.563 1.00 64.56 520 PRO A N 1
ATOM 4226 C CA . PRO A 1 520 ? 24.737 55.445 21.989 1.00 64.56 520 PRO A CA 1
ATOM 4227 C C . PRO A 1 520 ? 23.497 55.530 21.079 1.00 64.56 520 PRO A C 1
ATOM 4229 O O . PRO A 1 520 ? 23.647 55.425 19.858 1.00 64.56 520 PRO A O 1
ATOM 4232 N N . PRO A 1 521 ? 22.292 55.819 21.611 1.00 57.62 521 PRO A N 1
ATOM 4233 C CA . PRO A 1 521 ? 21.034 55.777 20.853 1.00 57.62 521 PRO A CA 1
ATOM 4234 C C . PRO A 1 521 ? 21.036 56.606 19.562 1.00 57.62 521 PRO A C 1
ATOM 4236 O O . PRO A 1 521 ? 20.413 56.225 18.576 1.00 57.62 521 PRO A O 1
ATOM 4239 N N . LYS A 1 522 ? 21.795 57.709 19.540 1.00 51.19 522 LYS A N 1
ATOM 4240 C CA . LYS A 1 522 ? 21.970 58.583 18.369 1.00 51.19 522 LYS A CA 1
ATOM 4241 C C . LYS A 1 522 ? 22.676 57.925 17.173 1.00 51.19 522 LYS A C 1
ATOM 4243 O O . LYS A 1 522 ? 22.577 58.442 16.069 1.00 51.19 522 LYS A O 1
ATOM 4248 N N . TYR A 1 523 ? 23.366 56.804 17.378 1.00 50.56 523 TYR A N 1
ATOM 4249 C CA . TYR A 1 523 ? 24.050 56.044 16.326 1.00 50.56 523 TYR A CA 1
ATOM 4250 C C . TYR A 1 523 ? 23.431 54.659 16.095 1.00 50.56 523 TYR A C 1
ATOM 4252 O O . TYR A 1 523 ? 23.866 53.935 15.205 1.00 50.56 523 TYR A O 1
ATOM 4260 N N . ALA A 1 524 ? 22.380 54.295 16.835 1.00 55.50 524 ALA A N 1
ATOM 4261 C CA . ALA A 1 524 ? 21.712 53.003 16.689 1.00 55.50 524 ALA A CA 1
ATOM 4262 C C . ALA A 1 524 ? 20.989 52.848 15.336 1.00 55.50 524 ALA A C 1
ATOM 4264 O O . ALA A 1 524 ? 20.783 51.727 14.873 1.00 55.50 524 ALA A O 1
ATOM 4265 N N . SER A 1 525 ? 20.634 53.958 14.675 1.00 52.81 525 SER A N 1
ATOM 4266 C CA . SER A 1 525 ? 20.083 53.959 13.313 1.00 52.81 525 SER A CA 1
ATOM 4267 C C . SER A 1 525 ? 21.155 53.949 12.218 1.00 52.81 525 SER A C 1
ATOM 4269 O O . SER A 1 525 ? 20.820 53.778 11.049 1.00 52.81 525 SER A O 1
ATOM 4271 N N . LEU A 1 526 ? 22.441 54.107 12.556 1.00 48.88 526 LEU A N 1
ATOM 4272 C CA . LEU A 1 526 ? 23.529 54.192 11.578 1.00 48.88 526 LEU A CA 1
ATOM 4273 C C . LEU A 1 526 ? 23.636 52.936 10.688 1.00 48.88 526 LEU A C 1
ATOM 4275 O O . LEU A 1 526 ? 23.744 53.109 9.474 1.00 48.88 526 LEU A O 1
ATOM 4279 N N . PRO A 1 527 ? 23.502 51.694 11.203 1.00 49.72 527 PRO A N 1
ATOM 4280 C CA . PRO A 1 527 ? 23.471 50.501 10.351 1.00 49.72 527 PRO A CA 1
ATOM 4281 C C . PRO A 1 527 ? 22.292 50.506 9.367 1.00 49.72 527 PRO A C 1
ATOM 4283 O O . PRO A 1 527 ? 22.437 50.097 8.216 1.00 49.72 527 PRO A O 1
ATOM 4286 N N . PHE A 1 528 ? 21.140 51.041 9.783 1.00 50.44 528 PHE A N 1
ATOM 4287 C CA . PHE A 1 528 ? 19.947 51.165 8.942 1.00 50.44 528 PHE A CA 1
ATOM 4288 C C . PHE A 1 528 ? 20.094 52.269 7.887 1.00 50.44 528 PHE A C 1
ATOM 4290 O O . PHE A 1 528 ? 19.672 52.082 6.750 1.00 50.44 528 PHE A O 1
ATOM 4297 N N . HIS A 1 529 ? 20.740 53.393 8.213 1.00 52.75 529 HIS A N 1
ATOM 4298 C CA . HIS A 1 529 ? 21.050 54.445 7.241 1.00 52.75 529 HIS A CA 1
ATOM 4299 C C . HIS A 1 529 ? 22.102 54.000 6.222 1.00 52.75 529 HIS A C 1
ATOM 4301 O O . HIS A 1 529 ? 21.948 54.301 5.042 1.00 52.75 529 HIS A O 1
ATOM 4307 N N . ILE A 1 530 ? 23.120 53.243 6.643 1.00 48.03 530 ILE A N 1
ATOM 4308 C CA . ILE A 1 530 ? 24.119 52.653 5.741 1.00 48.03 530 ILE A CA 1
ATOM 4309 C C . ILE A 1 530 ? 23.458 51.618 4.823 1.00 48.03 530 ILE A C 1
ATOM 4311 O O . ILE A 1 530 ? 23.692 51.640 3.617 1.00 48.03 530 ILE A O 1
ATOM 4315 N N . SER A 1 531 ? 22.578 50.768 5.361 1.00 46.91 531 SER A N 1
ATOM 4316 C CA . SER A 1 531 ? 21.811 49.799 4.570 1.00 46.91 531 SER A CA 1
ATOM 4317 C C . SER A 1 531 ? 20.886 50.488 3.559 1.00 46.91 531 SER A C 1
ATOM 4319 O O . SER A 1 531 ? 20.947 50.171 2.373 1.00 46.91 531 SER A O 1
ATOM 4321 N N . ASN A 1 532 ? 20.109 51.493 3.980 1.00 47.91 532 ASN A N 1
ATOM 4322 C CA . ASN A 1 532 ? 19.244 52.268 3.083 1.00 47.91 532 ASN A CA 1
ATOM 4323 C C . ASN A 1 532 ? 20.034 53.059 2.032 1.00 47.91 532 ASN A C 1
ATOM 4325 O O . ASN A 1 532 ? 19.596 53.162 0.888 1.00 47.91 532 ASN A O 1
ATOM 4329 N N . PHE A 1 533 ? 21.199 53.605 2.388 1.00 51.59 533 PHE A N 1
ATOM 4330 C CA . PHE A 1 533 ? 22.081 54.289 1.444 1.00 51.59 533 PHE A CA 1
ATOM 4331 C C . PHE A 1 533 ? 22.647 53.315 0.404 1.00 51.59 533 PHE A C 1
ATOM 4333 O O . PHE A 1 533 ? 22.564 53.591 -0.792 1.00 51.59 533 PHE A O 1
ATOM 4340 N N . ALA A 1 534 ? 23.142 52.152 0.837 1.00 46.50 534 ALA A N 1
ATOM 4341 C CA . ALA A 1 534 ? 23.649 51.112 -0.052 1.00 46.50 534 ALA A CA 1
ATOM 4342 C C . ALA A 1 534 ? 22.556 50.598 -1.001 1.00 46.50 534 ALA A C 1
ATOM 4344 O O . ALA A 1 534 ? 22.804 50.492 -2.203 1.00 46.50 534 ALA A O 1
ATOM 4345 N N . HIS A 1 535 ? 21.338 50.372 -0.494 1.00 45.91 535 HIS A N 1
ATOM 4346 C CA . HIS A 1 535 ? 20.177 49.971 -1.295 1.00 45.91 535 HIS A CA 1
ATOM 4347 C C . HIS A 1 535 ? 19.743 51.054 -2.291 1.00 45.91 535 HIS A C 1
ATOM 4349 O O . HIS A 1 535 ? 19.492 50.764 -3.459 1.00 45.91 535 HIS A O 1
ATOM 4355 N N . GLY A 1 536 ? 19.674 52.314 -1.852 1.00 57.41 536 GLY A N 1
ATOM 4356 C CA . GLY A 1 536 ? 19.286 53.441 -2.702 1.00 57.41 536 GLY A CA 1
ATOM 4357 C C . GLY A 1 536 ? 20.329 53.790 -3.767 1.00 57.41 536 GLY A C 1
ATOM 4358 O O . GLY A 1 536 ? 19.978 54.323 -4.822 1.00 57.41 536 GLY A O 1
ATOM 4359 N N . TRP A 1 537 ? 21.602 53.490 -3.508 1.00 55.12 537 TRP A N 1
ATOM 4360 C CA . TRP A 1 537 ? 22.685 53.634 -4.476 1.00 55.12 537 TRP A CA 1
ATOM 4361 C C . TRP A 1 537 ? 22.686 52.488 -5.497 1.00 55.12 537 TRP A C 1
ATOM 4363 O O . TRP A 1 537 ? 22.719 52.756 -6.695 1.00 55.12 537 TRP A O 1
ATOM 4373 N N . THR A 1 538 ? 22.534 51.230 -5.058 1.00 45.25 538 THR A N 1
ATOM 4374 C CA . THR A 1 538 ? 22.416 50.077 -5.977 1.00 45.25 538 THR A CA 1
ATOM 4375 C C . THR A 1 538 ? 21.187 50.175 -6.877 1.00 45.25 538 THR A C 1
ATOM 4377 O O . THR A 1 538 ? 21.306 49.911 -8.068 1.00 45.25 538 THR A O 1
ATOM 4380 N N . ALA A 1 539 ? 20.039 50.623 -6.360 1.00 46.69 539 ALA A N 1
ATOM 4381 C CA . ALA A 1 539 ? 18.840 50.841 -7.172 1.00 46.69 539 ALA A CA 1
ATOM 4382 C C . ALA A 1 539 ? 19.076 51.868 -8.298 1.00 46.69 539 ALA A C 1
ATOM 4384 O O . ALA A 1 539 ? 18.774 51.595 -9.455 1.00 46.69 539 ALA A O 1
ATOM 4385 N N . ARG A 1 540 ? 19.720 53.006 -7.992 1.00 54.00 540 ARG A N 1
ATOM 4386 C CA . ARG A 1 540 ? 20.048 54.037 -8.996 1.00 54.00 540 ARG A CA 1
ATOM 4387 C C . ARG A 1 540 ? 21.036 53.556 -10.062 1.00 54.00 540 ARG A C 1
ATOM 4389 O O . ARG A 1 540 ? 20.916 53.937 -11.225 1.00 54.00 540 ARG A O 1
ATOM 4396 N N . VAL A 1 541 ? 22.014 52.738 -9.678 1.00 47.91 541 VAL A N 1
ATOM 4397 C CA . VAL A 1 541 ? 22.984 52.150 -10.619 1.00 47.91 541 VAL A CA 1
ATOM 4398 C C . VAL A 1 541 ? 22.311 51.124 -11.537 1.00 47.91 541 VAL A C 1
ATOM 4400 O O . VAL A 1 541 ? 22.626 51.068 -12.718 1.00 47.91 541 VAL A O 1
ATOM 4403 N N . VAL A 1 542 ? 21.347 50.352 -11.035 1.00 47.88 542 VAL A N 1
ATOM 4404 C CA . VAL A 1 542 ? 20.589 49.382 -11.843 1.00 47.88 542 VAL A CA 1
ATOM 4405 C C . VAL A 1 542 ? 19.641 50.075 -12.830 1.00 47.88 542 VAL A C 1
ATOM 4407 O O . VAL A 1 542 ? 19.562 49.657 -13.983 1.00 47.88 542 VAL A O 1
ATOM 4410 N N . ASP A 1 543 ? 18.988 51.167 -12.426 1.00 45.50 543 ASP A N 1
ATOM 4411 C CA . ASP A 1 543 ? 18.042 51.908 -13.278 1.00 45.50 543 ASP A CA 1
ATOM 4412 C C . ASP A 1 543 ? 18.717 52.691 -14.423 1.00 45.50 543 ASP A C 1
ATOM 4414 O O . ASP A 1 543 ? 18.055 53.112 -15.371 1.00 45.50 543 ASP A O 1
ATOM 4418 N N . THR A 1 544 ? 20.037 52.889 -14.361 1.00 48.22 544 THR A N 1
ATOM 4419 C CA . THR A 1 544 ? 20.808 53.647 -15.365 1.00 48.22 544 THR A CA 1
ATOM 4420 C C . THR A 1 544 ? 21.460 52.776 -16.438 1.00 48.22 544 THR A C 1
ATOM 4422 O O . THR A 1 544 ? 22.018 53.318 -17.392 1.00 48.22 544 THR A O 1
ATOM 4425 N N . VAL A 1 545 ? 21.359 51.445 -16.340 1.00 44.09 545 VAL A N 1
ATOM 4426 C CA . VAL A 1 545 ? 21.901 50.512 -17.340 1.00 44.09 545 VAL A CA 1
ATOM 4427 C C . VAL A 1 545 ? 20.782 50.086 -18.304 1.00 44.09 545 VAL A C 1
ATOM 4429 O O . VAL A 1 545 ? 19.926 49.282 -17.928 1.00 44.09 545 VAL A O 1
ATOM 4432 N N . PRO A 1 546 ? 20.752 50.583 -19.556 1.00 40.69 546 PRO A N 1
ATOM 4433 C CA . PRO A 1 546 ? 19.739 50.174 -20.521 1.00 40.69 546 PRO A CA 1
ATOM 4434 C C . PRO A 1 546 ? 20.031 48.749 -21.014 1.00 40.69 546 PRO A C 1
ATOM 4436 O O . PRO A 1 546 ? 21.071 48.495 -21.621 1.00 40.69 546 PRO A O 1
ATOM 4439 N N . LEU A 1 547 ? 19.106 47.814 -20.779 1.00 46.06 547 LEU A N 1
ATOM 4440 C CA . LEU A 1 547 ? 19.171 46.449 -21.316 1.00 46.06 547 LEU A CA 1
ATOM 4441 C C . LEU A 1 547 ? 18.140 46.257 -22.447 1.00 46.06 547 LEU A C 1
ATOM 4443 O O . LEU A 1 547 ? 17.009 46.735 -22.322 1.00 46.06 547 LEU A O 1
ATOM 4447 N N . PRO A 1 548 ? 18.495 45.565 -23.549 1.00 40.53 548 PRO A N 1
ATOM 4448 C CA . PRO A 1 548 ? 17.615 45.397 -24.703 1.00 40.53 548 PRO A CA 1
ATOM 4449 C C . PRO A 1 548 ? 16.414 44.499 -24.369 1.00 40.53 548 PRO A C 1
ATOM 4451 O O . PRO A 1 548 ? 16.554 43.414 -23.811 1.00 40.53 548 PRO A O 1
ATOM 4454 N N . THR A 1 549 ? 15.216 44.948 -24.741 1.00 43.38 549 THR A N 1
ATOM 4455 C CA . THR A 1 549 ? 13.917 44.442 -24.258 1.00 43.38 549 THR A CA 1
ATOM 4456 C C . THR A 1 549 ? 13.471 43.081 -24.799 1.00 43.38 549 THR A C 1
ATOM 4458 O O . THR A 1 549 ? 12.405 42.610 -24.414 1.00 43.38 549 THR A O 1
ATOM 4461 N N . ASN A 1 550 ? 14.244 42.428 -25.672 1.00 41.03 550 ASN A N 1
ATOM 4462 C CA . ASN A 1 550 ? 13.734 41.294 -26.457 1.00 41.03 550 ASN A CA 1
ATOM 4463 C C . ASN A 1 550 ? 14.244 39.914 -26.024 1.00 41.03 550 ASN A C 1
ATOM 4465 O O . ASN A 1 550 ? 13.962 38.925 -26.695 1.00 41.03 550 ASN A O 1
ATOM 4469 N N . VAL A 1 551 ? 14.930 39.806 -24.888 1.00 45.53 551 VAL A N 1
ATOM 4470 C CA . VAL A 1 551 ? 15.229 38.508 -24.277 1.00 45.53 551 VAL A CA 1
ATOM 4471 C C . VAL A 1 551 ? 15.038 38.642 -22.766 1.00 45.53 551 VAL A C 1
ATOM 4473 O O . VAL A 1 551 ? 15.645 39.515 -22.154 1.00 45.53 551 VAL A O 1
ATOM 4476 N N . LEU A 1 552 ? 14.234 37.741 -22.186 1.00 42.25 552 LEU A N 1
ATOM 4477 C CA . LEU A 1 552 ? 14.386 37.100 -20.863 1.00 42.25 552 LEU A CA 1
ATOM 4478 C C . LEU A 1 552 ? 13.121 37.091 -19.980 1.00 42.25 552 LEU A C 1
ATOM 4480 O O . LEU A 1 552 ? 12.457 38.096 -19.730 1.00 42.25 552 LEU A O 1
ATOM 4484 N N . SER A 1 553 ? 12.863 35.880 -19.478 1.00 47.97 553 SER A N 1
ATOM 4485 C CA . SER A 1 553 ? 11.997 35.496 -18.359 1.00 47.97 553 SER A CA 1
ATOM 4486 C C . SER A 1 553 ? 12.523 36.090 -17.025 1.00 47.97 553 SER A C 1
ATOM 4488 O O . SER A 1 553 ? 13.541 36.777 -17.031 1.00 47.97 553 SER A O 1
ATOM 4490 N N . PRO A 1 554 ? 11.878 35.898 -15.856 1.00 42.62 554 PRO A N 1
ATOM 4491 C CA . PRO A 1 554 ? 12.267 36.596 -14.617 1.00 42.62 554 PRO A CA 1
ATOM 4492 C C . PRO A 1 554 ? 13.581 36.127 -13.948 1.00 42.62 554 PRO A C 1
ATOM 4494 O O . PRO A 1 554 ? 14.129 36.859 -13.124 1.00 42.62 554 PRO A O 1
ATOM 4497 N N . MET A 1 555 ? 14.133 34.959 -14.294 1.00 41.09 555 MET A N 1
ATOM 4498 C CA . MET A 1 555 ? 15.335 34.393 -13.641 1.00 41.09 555 MET A CA 1
ATOM 4499 C C . MET A 1 555 ? 16.652 35.177 -13.875 1.00 41.09 555 MET A C 1
ATOM 4501 O O . MET A 1 555 ? 17.410 35.392 -12.930 1.00 41.09 555 MET A O 1
ATOM 4505 N N . PRO A 1 556 ? 16.946 35.666 -15.089 1.00 48.00 556 PRO A N 1
ATOM 4506 C CA . PRO A 1 556 ? 18.186 36.383 -15.398 1.00 48.00 556 PRO A CA 1
ATOM 4507 C C . PRO A 1 556 ? 18.304 37.754 -14.728 1.00 48.00 556 PRO A C 1
ATOM 4509 O O . PRO A 1 556 ? 19.413 38.211 -14.469 1.00 48.00 556 PRO A O 1
ATOM 4512 N N . ARG A 1 557 ? 17.180 38.395 -14.368 1.00 46.84 557 ARG A N 1
ATOM 4513 C CA . ARG A 1 557 ? 17.211 39.637 -13.576 1.00 46.84 557 ARG A CA 1
ATOM 4514 C C . ARG A 1 557 ? 17.743 39.384 -12.169 1.00 46.84 557 ARG A C 1
ATOM 4516 O O . ARG A 1 557 ? 18.554 40.170 -11.696 1.00 46.84 557 ARG A O 1
ATOM 4523 N N . ALA A 1 558 ? 17.353 38.277 -11.535 1.00 48.97 558 ALA A N 1
ATOM 4524 C CA . ALA A 1 558 ? 17.865 37.894 -10.219 1.00 48.97 558 ALA A CA 1
ATOM 4525 C C . ALA A 1 558 ? 19.368 37.562 -10.265 1.00 48.97 558 ALA A C 1
ATOM 4527 O O . ALA A 1 558 ? 20.113 37.939 -9.364 1.00 48.97 558 ALA A O 1
ATOM 4528 N N . LEU A 1 559 ? 19.826 36.931 -11.350 1.00 51.22 559 LEU A N 1
ATOM 4529 C CA . LEU A 1 559 ? 21.233 36.574 -11.542 1.00 51.22 559 LEU A CA 1
ATOM 4530 C C . LEU A 1 559 ? 22.116 37.804 -11.814 1.00 51.22 559 LEU A C 1
ATOM 4532 O O . LEU A 1 559 ? 23.189 37.932 -11.227 1.00 51.22 559 LEU A O 1
ATOM 4536 N N . CYS A 1 560 ? 21.632 38.765 -12.611 1.00 49.84 560 CYS A N 1
ATOM 4537 C CA . CYS A 1 560 ? 22.269 40.080 -12.744 1.00 49.84 560 CYS A CA 1
ATOM 4538 C C . CYS A 1 560 ? 22.292 40.842 -11.412 1.00 49.84 560 CYS A C 1
ATOM 4540 O O . CYS A 1 560 ? 23.316 41.427 -11.067 1.00 49.84 560 CYS A O 1
ATOM 4542 N N . TRP A 1 561 ? 21.206 40.799 -10.634 1.00 52.94 561 TRP A N 1
ATOM 4543 C CA . TRP A 1 561 ? 21.149 41.400 -9.297 1.00 52.94 561 TRP A CA 1
ATOM 4544 C C . TRP A 1 561 ? 22.196 40.814 -8.348 1.00 52.94 561 TRP A C 1
ATOM 4546 O O . TRP A 1 561 ? 22.875 41.568 -7.650 1.00 52.94 561 TRP A O 1
ATOM 4556 N N . MET A 1 562 ? 22.362 39.488 -8.357 1.00 53.25 562 MET A N 1
ATOM 4557 C CA . MET A 1 562 ? 23.381 38.801 -7.566 1.00 53.25 562 MET A CA 1
ATOM 4558 C C . MET A 1 562 ? 24.795 39.197 -7.993 1.00 53.25 562 MET A C 1
ATOM 4560 O O . MET A 1 562 ? 25.595 39.564 -7.139 1.00 53.25 562 MET A O 1
ATOM 4564 N N . LEU A 1 563 ? 25.089 39.194 -9.297 1.00 55.06 563 LEU A N 1
ATOM 4565 C CA . LEU A 1 563 ? 26.413 39.552 -9.819 1.00 55.06 563 LEU A CA 1
ATOM 4566 C C . LEU A 1 563 ? 26.796 41.000 -9.492 1.00 55.06 563 LEU A C 1
ATOM 4568 O O . LEU A 1 563 ? 27.908 41.250 -9.030 1.00 55.06 563 LEU A O 1
ATOM 4572 N N . ILE A 1 564 ? 25.866 41.946 -9.650 1.00 58.72 564 ILE A N 1
ATOM 4573 C CA . ILE A 1 564 ? 26.098 43.356 -9.309 1.00 58.72 564 ILE A CA 1
ATOM 4574 C C . ILE A 1 564 ? 26.340 43.510 -7.799 1.00 58.72 564 ILE A C 1
ATOM 4576 O O . ILE A 1 564 ? 27.277 44.201 -7.401 1.00 58.72 564 ILE A O 1
ATOM 4580 N N . HIS A 1 565 ? 25.567 42.817 -6.953 1.00 53.78 565 HIS A N 1
ATOM 4581 C CA . HIS A 1 565 ? 25.796 42.806 -5.504 1.00 53.78 565 HIS A CA 1
ATOM 4582 C C . HIS A 1 565 ? 27.176 42.247 -5.136 1.00 53.78 565 HIS A C 1
ATOM 4584 O O . HIS A 1 565 ? 27.875 42.833 -4.311 1.00 53.78 565 HIS A O 1
ATOM 4590 N N . THR A 1 566 ? 27.600 41.147 -5.762 1.00 55.25 566 THR A N 1
ATOM 4591 C CA . THR A 1 566 ? 28.915 40.545 -5.515 1.00 55.25 566 THR A CA 1
ATOM 4592 C C . THR A 1 566 ? 30.053 41.483 -5.925 1.00 55.25 566 THR A C 1
ATOM 4594 O O . THR A 1 566 ? 31.005 41.647 -5.163 1.00 55.25 566 THR A O 1
ATOM 4597 N N . CYS A 1 567 ? 29.946 42.162 -7.070 1.00 52.12 567 CYS A N 1
ATOM 4598 C CA . CYS A 1 567 ? 30.953 43.128 -7.515 1.00 52.12 567 CYS A CA 1
ATOM 4599 C C . CYS A 1 567 ? 31.049 44.353 -6.590 1.00 52.12 567 CYS A C 1
ATOM 4601 O O . CYS A 1 567 ? 32.155 44.784 -6.263 1.00 52.12 567 CYS A O 1
ATOM 4603 N N . VAL A 1 568 ? 29.916 44.882 -6.112 1.00 56.16 568 VAL A N 1
ATOM 4604 C CA . VAL A 1 568 ? 29.898 46.000 -5.149 1.00 56.16 568 VAL A CA 1
ATOM 4605 C C . VAL A 1 568 ? 30.515 45.582 -3.811 1.00 56.16 568 VAL A C 1
ATOM 4607 O O . VAL A 1 568 ? 31.316 46.325 -3.248 1.00 56.16 568 VAL A O 1
ATOM 4610 N N . LEU A 1 569 ? 30.223 44.371 -3.327 1.00 51.66 569 LEU A N 1
ATOM 4611 C CA . LEU A 1 569 ? 30.814 43.839 -2.094 1.00 51.66 569 LEU A CA 1
ATOM 4612 C C . LEU A 1 569 ? 32.331 43.634 -2.209 1.00 51.66 569 LEU A C 1
ATOM 4614 O O . LEU A 1 569 ? 33.058 43.930 -1.261 1.00 51.66 569 LEU A O 1
ATOM 4618 N N . LEU A 1 570 ? 32.825 43.185 -3.366 1.00 54.12 570 LEU A N 1
ATOM 4619 C CA . LEU A 1 570 ? 34.263 43.065 -3.628 1.00 54.12 570 LEU A CA 1
ATOM 4620 C C . LEU A 1 570 ? 34.955 44.435 -3.678 1.00 54.12 570 LEU A C 1
ATOM 4622 O O . LEU A 1 570 ? 36.043 44.582 -3.123 1.00 54.12 570 LEU A O 1
ATOM 4626 N N . ALA A 1 571 ? 34.312 45.449 -4.262 1.00 51.00 571 ALA A N 1
ATOM 4627 C CA . ALA A 1 571 ? 34.840 46.812 -4.295 1.00 51.00 571 ALA A CA 1
ATOM 4628 C C . ALA A 1 571 ? 34.893 47.453 -2.896 1.00 51.00 571 ALA A C 1
ATOM 4630 O O . ALA A 1 571 ? 35.899 48.065 -2.535 1.00 51.00 571 ALA A O 1
ATOM 4631 N N . VAL A 1 572 ? 33.855 47.256 -2.074 1.00 55.34 572 VAL A N 1
ATOM 4632 C CA . VAL A 1 572 ? 33.834 47.716 -0.674 1.00 55.34 572 VAL A CA 1
ATOM 4633 C C . VAL A 1 572 ? 34.901 46.996 0.150 1.00 55.34 572 VAL A C 1
ATOM 4635 O O . VAL A 1 572 ? 35.622 47.646 0.903 1.00 55.34 572 VAL A O 1
ATOM 4638 N N . LYS A 1 573 ? 35.072 45.680 -0.035 1.00 52.94 573 LYS A N 1
ATOM 4639 C CA . LYS A 1 573 ? 36.135 44.900 0.618 1.00 52.94 573 LYS A CA 1
ATOM 4640 C C . LYS A 1 573 ? 37.530 45.418 0.251 1.00 52.94 573 LYS A C 1
ATOM 4642 O O . LYS A 1 573 ? 38.370 45.550 1.134 1.00 52.94 573 LYS A O 1
ATOM 4647 N N . ALA A 1 574 ? 37.763 45.754 -1.019 1.00 51.97 574 ALA A N 1
ATOM 4648 C CA . ALA A 1 574 ? 39.030 46.321 -1.476 1.00 51.97 574 ALA A CA 1
ATOM 4649 C C . ALA A 1 574 ? 39.293 47.718 -0.884 1.00 51.97 574 ALA A C 1
ATOM 4651 O O . ALA A 1 574 ? 40.405 47.995 -0.445 1.00 51.97 574 ALA A O 1
ATOM 4652 N N . GLN A 1 575 ? 38.274 48.582 -0.798 1.00 48.22 575 GLN A N 1
ATOM 4653 C CA . GLN A 1 575 ? 38.419 49.893 -0.152 1.00 48.22 575 GLN A CA 1
ATOM 4654 C C . GLN A 1 575 ? 38.653 49.788 1.360 1.00 48.22 575 GLN A C 1
ATOM 4656 O O . GLN A 1 575 ? 39.434 50.561 1.906 1.00 48.22 575 GLN A O 1
ATOM 4661 N N . PHE A 1 576 ? 38.032 48.813 2.029 1.00 46.72 576 PHE A N 1
ATOM 4662 C CA . PHE A 1 576 ? 38.249 48.562 3.454 1.00 46.72 576 PHE A CA 1
ATOM 4663 C C . PHE A 1 576 ? 39.645 47.987 3.733 1.00 46.72 576 PHE A C 1
ATOM 4665 O O . PHE A 1 576 ? 40.275 48.375 4.710 1.00 46.72 576 PHE A O 1
ATOM 4672 N N . ALA A 1 577 ? 40.153 47.115 2.856 1.00 47.88 577 ALA A N 1
ATOM 4673 C CA . ALA A 1 577 ? 41.521 46.605 2.931 1.00 47.88 577 ALA A CA 1
ATOM 4674 C C . ALA A 1 577 ? 42.556 47.727 2.736 1.00 47.88 577 ALA A C 1
ATOM 4676 O O . ALA A 1 577 ? 43.476 47.844 3.536 1.00 47.88 577 ALA A O 1
ATOM 4677 N N . MET A 1 578 ? 42.350 48.621 1.760 1.00 49.09 578 MET A N 1
ATOM 4678 C CA . MET A 1 578 ? 43.215 49.796 1.573 1.00 49.09 578 MET A CA 1
ATOM 4679 C C . MET A 1 578 ? 43.162 50.773 2.760 1.00 49.09 578 MET A C 1
ATOM 4681 O O . MET A 1 578 ? 44.171 51.385 3.092 1.00 49.09 578 MET A O 1
ATOM 4685 N N . ALA A 1 579 ? 42.006 50.913 3.420 1.00 41.94 579 ALA A N 1
ATOM 4686 C CA . ALA A 1 579 ? 41.868 51.735 4.625 1.00 41.94 579 ALA A CA 1
ATOM 4687 C C . ALA A 1 579 ? 42.538 51.102 5.863 1.00 41.94 579 ALA A C 1
ATOM 4689 O O . ALA A 1 579 ? 43.011 51.821 6.745 1.00 41.94 579 ALA A O 1
ATOM 4690 N N . LEU A 1 580 ? 42.598 49.769 5.929 1.00 41.44 580 LEU A N 1
ATOM 4691 C CA . LEU A 1 580 ? 43.299 49.037 6.985 1.00 41.44 580 LEU A CA 1
ATOM 4692 C C . LEU A 1 580 ? 44.821 49.060 6.790 1.00 41.44 580 LEU A C 1
ATOM 4694 O O . LEU A 1 580 ? 45.528 49.225 7.776 1.00 41.44 580 LEU A O 1
ATOM 4698 N N . ASP A 1 581 ? 45.318 49.022 5.551 1.00 38.91 581 ASP A N 1
ATOM 4699 C CA . ASP A 1 581 ? 46.753 49.188 5.251 1.00 38.91 581 ASP A CA 1
ATOM 4700 C C . ASP A 1 581 ? 47.282 50.592 5.603 1.00 38.91 581 ASP A C 1
ATOM 4702 O O . ASP A 1 581 ? 48.470 50.767 5.863 1.00 38.91 581 ASP A O 1
ATOM 4706 N N . THR A 1 582 ? 46.412 51.608 5.658 1.00 43.03 582 THR A N 1
ATOM 4707 C CA . THR A 1 582 ? 46.786 52.957 6.126 1.00 43.03 582 THR A CA 1
ATOM 4708 C C . THR A 1 582 ? 46.815 53.113 7.650 1.00 43.03 582 THR A C 1
ATOM 4710 O O . THR A 1 582 ? 47.259 54.152 8.143 1.00 43.03 582 THR A O 1
ATOM 4713 N N . LEU A 1 583 ? 46.358 52.113 8.410 1.00 37.19 583 LEU A N 1
ATOM 4714 C CA . LEU A 1 583 ? 46.440 52.094 9.869 1.00 37.19 583 LEU A CA 1
ATOM 4715 C C . LEU A 1 583 ? 47.676 51.289 10.282 1.00 37.19 583 LEU A C 1
ATOM 4717 O O . LEU A 1 583 ? 47.640 50.066 10.365 1.00 37.19 583 LEU A O 1
ATOM 4721 N N . ASP A 1 584 ? 48.776 51.998 10.538 1.00 38.81 584 ASP A N 1
ATOM 4722 C CA . ASP A 1 584 ? 50.024 51.438 11.063 1.00 38.81 584 ASP A CA 1
ATOM 4723 C C . ASP A 1 584 ? 49.778 50.764 12.425 1.00 38.81 584 ASP A C 1
ATOM 4725 O O . ASP A 1 584 ? 49.686 51.415 13.468 1.00 38.81 584 ASP A O 1
ATOM 4729 N N . VAL A 1 585 ? 49.630 49.438 12.403 1.00 42.22 585 VAL A N 1
ATOM 4730 C CA . VAL A 1 585 ? 49.641 48.575 13.588 1.00 42.22 585 VAL A CA 1
ATOM 4731 C C . VAL A 1 585 ? 50.868 47.669 13.507 1.00 42.22 585 VAL A C 1
ATOM 4733 O O . VAL A 1 585 ? 50.794 46.441 13.491 1.00 42.22 585 VAL A O 1
ATOM 4736 N N . SER A 1 586 ? 52.040 48.296 13.456 1.00 33.91 586 SER A N 1
ATOM 4737 C CA . SER A 1 586 ? 53.328 47.666 13.734 1.00 33.91 586 SER A CA 1
ATOM 4738 C C . SER A 1 586 ? 53.423 47.305 15.223 1.00 33.91 586 SER A C 1
ATOM 4740 O O . SER A 1 586 ? 54.039 48.000 16.026 1.00 33.91 586 SER A O 1
ATOM 4742 N N . GLY A 1 587 ? 52.766 46.218 15.640 1.00 39.91 587 GLY A N 1
ATOM 4743 C CA . GLY A 1 587 ? 52.792 45.877 17.060 1.00 39.91 587 GLY A CA 1
ATOM 4744 C C . GLY A 1 587 ? 52.170 44.572 17.523 1.00 39.91 587 GLY A C 1
ATOM 4745 O O . GLY A 1 587 ? 51.868 44.509 18.699 1.00 39.91 587 GLY A O 1
ATOM 4746 N N . PHE A 1 588 ? 51.971 43.543 16.694 1.00 31.64 588 PHE A N 1
ATOM 4747 C CA . PHE A 1 588 ? 51.606 42.205 17.199 1.00 31.64 588 PHE A CA 1
ATOM 4748 C C . PHE A 1 588 ? 52.063 41.089 16.242 1.00 31.64 588 PHE A C 1
ATOM 4750 O O . PHE A 1 588 ? 51.265 40.365 15.660 1.00 31.64 588 PHE A O 1
ATOM 4757 N N . HIS A 1 589 ? 53.379 40.925 16.097 1.00 35.72 589 HIS A N 1
ATOM 4758 C CA . HIS A 1 589 ? 53.984 39.695 15.577 1.00 35.72 589 HIS A CA 1
ATOM 4759 C C . HIS A 1 589 ? 54.919 39.110 16.635 1.00 35.72 589 HIS A C 1
ATOM 4761 O O . HIS A 1 589 ? 56.116 39.361 16.630 1.00 35.72 589 HIS A O 1
ATOM 4767 N N . HIS A 1 590 ? 54.358 38.333 17.559 1.00 37.84 590 HIS A N 1
ATOM 4768 C CA . HIS A 1 590 ? 55.080 37.257 18.233 1.00 37.84 590 HIS A CA 1
ATOM 4769 C C . HIS A 1 590 ? 54.071 36.329 18.904 1.00 37.84 590 HIS A C 1
ATOM 4771 O O . HIS A 1 590 ? 53.499 36.697 19.924 1.00 37.84 590 HIS A O 1
ATOM 4777 N N . LEU A 1 591 ? 53.862 35.156 18.294 1.00 38.59 591 LEU A N 1
ATOM 4778 C CA . LEU A 1 591 ? 53.611 33.834 18.896 1.00 38.59 591 LEU A CA 1
ATOM 4779 C C . LEU A 1 591 ? 52.812 32.970 17.910 1.00 38.59 591 LEU A C 1
ATOM 4781 O O . LEU A 1 591 ? 51.614 32.769 18.060 1.00 38.59 591 LEU A O 1
ATOM 4785 N N . GLU A 1 592 ? 53.507 32.435 16.912 1.00 33.19 592 GLU A N 1
ATOM 4786 C CA . GLU A 1 592 ? 53.048 31.268 16.162 1.00 33.19 592 GLU A CA 1
ATOM 4787 C C . GLU A 1 592 ? 54.155 30.220 16.326 1.00 33.19 592 GLU A C 1
ATOM 4789 O O . GLU A 1 592 ? 55.250 30.352 15.778 1.00 33.19 592 GLU A O 1
ATOM 4794 N N . GLN A 1 593 ? 53.941 29.263 17.233 1.00 41.41 593 GLN A N 1
ATOM 4795 C CA . GLN A 1 593 ? 54.876 28.162 17.453 1.00 41.41 593 GLN A CA 1
ATOM 4796 C C . GLN A 1 593 ? 54.607 27.086 16.402 1.00 41.41 593 GLN A C 1
ATOM 4798 O O . GLN A 1 593 ? 53.511 26.536 16.341 1.00 41.41 593 GLN A O 1
ATOM 4803 N N . GLN A 1 594 ? 55.615 26.789 15.582 1.00 45.28 594 GLN A N 1
ATOM 4804 C CA . GLN A 1 594 ? 55.590 25.626 14.699 1.00 45.28 594 GLN A CA 1
ATOM 4805 C C . GLN A 1 594 ? 55.573 24.324 15.519 1.00 45.28 594 GLN A C 1
ATOM 4807 O O . GLN A 1 594 ? 56.214 24.273 16.576 1.00 45.28 594 GLN A O 1
ATOM 4812 N N . PRO A 1 595 ? 54.887 23.270 15.035 1.00 48.91 595 PRO A N 1
ATOM 4813 C CA . PRO A 1 595 ? 54.876 21.973 15.694 1.00 48.91 595 PRO A CA 1
ATOM 4814 C C . PRO A 1 595 ? 56.296 21.423 15.797 1.00 48.91 595 PRO A C 1
ATOM 4816 O O . PRO A 1 595 ? 57.117 21.534 14.881 1.00 48.91 595 PRO A O 1
ATOM 4819 N N . THR A 1 596 ? 56.601 20.833 16.945 1.00 75.31 596 THR A N 1
ATOM 4820 C CA . THR A 1 596 ? 57.929 20.285 17.202 1.00 75.31 596 THR A CA 1
ATOM 4821 C C . THR A 1 596 ? 58.181 19.077 16.299 1.00 75.31 596 THR A C 1
ATOM 4823 O O . THR A 1 596 ? 57.282 18.293 16.001 1.00 75.31 596 THR A O 1
ATOM 4826 N N . HIS A 1 597 ? 59.435 18.856 15.898 1.00 64.19 597 HIS A N 1
ATOM 4827 C CA . HIS A 1 597 ? 59.847 17.694 15.091 1.00 64.19 597 HIS A CA 1
ATOM 4828 C C . HIS A 1 597 ? 59.373 16.347 15.684 1.00 64.19 597 HIS A C 1
ATOM 4830 O O . HIS A 1 597 ? 59.182 15.358 14.975 1.00 64.19 597 HIS A O 1
ATOM 4836 N N . ARG A 1 598 ? 59.158 16.293 17.003 1.00 57.41 598 ARG A N 1
ATOM 4837 C CA . ARG A 1 598 ? 58.624 15.121 17.702 1.00 57.41 598 ARG A CA 1
ATOM 4838 C C . ARG A 1 598 ? 57.148 14.862 17.383 1.00 57.41 598 ARG A C 1
ATOM 4840 O O . ARG A 1 598 ? 56.756 13.703 17.290 1.00 57.41 598 ARG A O 1
ATOM 4847 N N . GLU A 1 599 ? 56.356 15.912 17.200 1.00 62.31 599 GLU A N 1
ATOM 4848 C CA . GLU A 1 599 ? 54.939 15.823 16.833 1.00 62.31 599 GLU A CA 1
ATOM 4849 C C . GLU A 1 599 ? 54.773 15.418 15.367 1.00 62.31 599 GLU A C 1
ATOM 4851 O O . GLU A 1 599 ? 53.936 14.566 15.078 1.00 62.31 599 GLU A O 1
ATOM 4856 N N . MET A 1 600 ? 55.634 15.910 14.465 1.00 65.50 600 MET A N 1
ATOM 4857 C CA . MET A 1 600 ? 55.661 15.430 13.074 1.00 65.50 600 MET A CA 1
ATOM 4858 C C . MET A 1 600 ? 55.991 13.935 12.985 1.00 65.50 600 MET A C 1
ATOM 4860 O O . MET A 1 600 ? 55.264 13.192 12.334 1.00 65.50 600 MET A O 1
ATOM 4864 N N . MET A 1 601 ? 57.003 13.459 13.720 1.00 71.00 601 MET A N 1
ATOM 4865 C CA . MET A 1 601 ? 57.368 12.032 13.722 1.00 71.00 601 MET A CA 1
ATOM 4866 C C . MET A 1 601 ? 56.262 11.132 14.299 1.00 71.00 601 MET A C 1
ATOM 4868 O O . MET A 1 601 ? 56.084 9.995 13.864 1.00 71.00 601 MET A O 1
ATOM 4872 N N . GLN A 1 602 ? 55.487 11.623 15.273 1.00 68.38 602 GLN A N 1
ATOM 4873 C CA . GLN A 1 602 ? 54.329 10.885 15.789 1.00 68.38 602 GLN A CA 1
ATOM 4874 C C . GLN A 1 602 ? 53.168 10.848 14.793 1.00 68.38 602 GLN A C 1
ATOM 4876 O O . GLN A 1 602 ? 52.434 9.858 14.762 1.00 68.38 602 GLN A O 1
ATOM 4881 N N . LEU A 1 603 ? 52.997 11.899 13.990 1.00 63.91 603 LEU A N 1
ATOM 4882 C CA . LEU A 1 603 ? 51.984 11.942 12.940 1.00 63.91 603 LEU A CA 1
ATOM 4883 C C . LEU A 1 603 ? 52.329 10.966 11.806 1.00 63.91 603 LEU A C 1
ATOM 4885 O O . LEU A 1 603 ? 51.485 10.157 11.427 1.00 63.91 603 LEU A O 1
ATOM 4889 N N . GLU A 1 604 ? 53.584 10.967 11.351 1.00 77.38 604 GLU A N 1
ATOM 4890 C CA . GLU A 1 604 ? 54.081 10.048 10.318 1.00 77.38 604 GLU A CA 1
ATOM 4891 C C . GLU A 1 604 ? 53.987 8.584 10.768 1.00 77.38 604 GLU A C 1
ATOM 4893 O O . GLU A 1 604 ? 53.526 7.727 10.016 1.00 77.38 604 GLU A O 1
ATOM 4898 N N . SER A 1 605 ? 54.320 8.288 12.030 1.00 80.88 605 SER A N 1
ATOM 4899 C CA . SER A 1 605 ? 54.189 6.934 12.584 1.00 80.88 605 SER A CA 1
ATOM 4900 C C . SER A 1 605 ? 52.734 6.448 12.636 1.00 80.88 605 SER A C 1
ATOM 4902 O O . SER A 1 605 ? 52.468 5.281 12.339 1.00 80.88 605 SER A O 1
ATOM 4904 N N . LYS A 1 606 ? 51.779 7.324 12.975 1.00 71.69 606 LYS A N 1
ATOM 4905 C CA . LYS A 1 606 ? 50.346 6.982 12.979 1.00 71.69 606 LYS A CA 1
ATOM 4906 C C . LYS A 1 606 ? 49.804 6.779 11.567 1.00 71.69 606 LYS A C 1
ATOM 4908 O O . LYS A 1 606 ? 48.993 5.881 11.353 1.00 71.69 606 LYS A O 1
ATOM 4913 N N . GLN A 1 607 ? 50.268 7.583 10.614 1.00 70.31 607 GLN A N 1
ATOM 4914 C CA . GLN A 1 607 ? 49.881 7.468 9.213 1.00 70.31 607 GLN A CA 1
ATOM 4915 C C . GLN A 1 607 ? 50.416 6.171 8.589 1.00 70.31 607 GLN A C 1
ATOM 4917 O O . GLN A 1 607 ? 49.671 5.474 7.903 1.00 70.31 607 GLN A O 1
ATOM 4922 N N . GLN A 1 608 ? 51.657 5.792 8.905 1.00 77.69 608 GLN A N 1
ATOM 4923 C CA . GLN A 1 608 ? 52.235 4.525 8.461 1.00 77.69 608 GLN A CA 1
ATOM 4924 C C . GLN A 1 608 ? 51.481 3.320 9.043 1.00 77.69 608 GLN A C 1
ATOM 4926 O O . GLN A 1 608 ? 51.135 2.400 8.310 1.00 77.69 608 GLN A O 1
ATOM 4931 N N . HIS A 1 609 ? 51.130 3.359 10.333 1.00 78.25 609 HIS A N 1
ATOM 4932 C CA . HIS A 1 609 ? 50.359 2.285 10.961 1.00 78.25 609 HIS A CA 1
ATOM 4933 C C . HIS A 1 609 ? 48.963 2.113 10.338 1.00 78.25 609 HIS A C 1
ATOM 4935 O O . HIS A 1 609 ? 48.520 0.987 10.121 1.00 78.25 609 HIS A O 1
ATOM 4941 N N . ALA A 1 610 ? 48.284 3.214 10.000 1.00 60.28 610 ALA A N 1
ATOM 4942 C CA . ALA A 1 610 ? 46.990 3.165 9.320 1.00 60.28 610 ALA A CA 1
ATOM 4943 C C . ALA A 1 610 ? 47.092 2.540 7.916 1.00 60.28 610 ALA A C 1
ATOM 4945 O O . ALA A 1 610 ? 46.228 1.752 7.530 1.00 60.28 610 ALA A O 1
ATOM 4946 N N . MET A 1 611 ? 48.166 2.841 7.179 1.00 69.44 611 MET A N 1
ATOM 4947 C CA . MET A 1 611 ? 48.429 2.237 5.868 1.00 69.44 611 MET A CA 1
ATOM 4948 C C . MET A 1 611 ? 48.743 0.742 5.964 1.00 69.44 611 MET A C 1
ATOM 4950 O O . MET A 1 611 ? 48.288 -0.032 5.124 1.00 69.44 611 MET A O 1
ATOM 4954 N N . ASP A 1 612 ? 49.466 0.314 6.998 1.00 83.88 612 ASP A N 1
ATOM 4955 C CA . ASP A 1 612 ? 49.782 -1.101 7.206 1.00 83.88 612 ASP A CA 1
ATOM 4956 C C . ASP A 1 612 ? 48.522 -1.919 7.551 1.00 83.88 612 ASP A C 1
ATOM 4958 O O . ASP A 1 612 ? 48.339 -3.020 7.031 1.00 83.88 612 ASP A O 1
ATOM 4962 N N . VAL A 1 613 ? 47.611 -1.361 8.360 1.00 76.62 613 VAL A N 1
ATOM 4963 C CA . VAL A 1 613 ? 46.306 -1.978 8.672 1.00 76.62 613 VAL A CA 1
ATOM 4964 C C . VAL A 1 613 ? 45.426 -2.078 7.424 1.00 76.62 613 VAL A C 1
ATOM 4966 O O . VAL A 1 613 ? 44.821 -3.120 7.179 1.00 76.62 613 VAL A O 1
ATOM 4969 N N . PHE A 1 614 ? 45.390 -1.028 6.603 1.00 60.38 614 PHE A N 1
ATOM 4970 C CA . PHE A 1 614 ? 44.628 -1.024 5.354 1.00 60.38 614 PHE A CA 1
ATOM 4971 C C . PHE A 1 614 ? 45.154 -2.061 4.348 1.00 60.38 614 PHE A C 1
ATOM 4973 O O . PHE A 1 614 ? 44.380 -2.792 3.735 1.00 60.38 614 PHE A O 1
ATOM 4980 N N . ASN A 1 615 ? 46.477 -2.198 4.231 1.00 73.06 615 ASN A N 1
ATOM 4981 C CA . ASN A 1 615 ? 47.094 -3.197 3.359 1.00 73.06 615 ASN A CA 1
ATOM 4982 C C . ASN A 1 615 ? 46.906 -4.635 3.867 1.00 73.06 615 ASN A C 1
ATOM 4984 O O . ASN A 1 615 ? 46.806 -5.555 3.058 1.00 73.06 615 ASN A O 1
ATOM 4988 N N . ALA A 1 616 ? 46.847 -4.845 5.186 1.00 76.38 616 ALA A N 1
ATOM 4989 C CA . ALA A 1 616 ? 46.521 -6.149 5.760 1.00 76.38 616 ALA A CA 1
ATOM 4990 C C . ALA A 1 616 ? 45.076 -6.560 5.434 1.00 76.38 616 ALA A C 1
ATOM 4992 O O . ALA A 1 616 ? 44.851 -7.699 5.034 1.00 76.38 616 ALA A O 1
ATOM 4993 N N . PHE A 1 617 ? 44.133 -5.615 5.513 1.00 61.91 617 PHE A N 1
ATOM 4994 C CA . PHE A 1 617 ? 42.728 -5.832 5.161 1.00 61.91 617 PHE A CA 1
ATOM 4995 C C . PHE A 1 617 ? 42.551 -6.219 3.682 1.00 61.91 617 PHE A C 1
ATOM 4997 O O . PHE A 1 617 ? 41.908 -7.217 3.372 1.00 61.91 617 PHE A O 1
ATOM 5004 N N . LEU A 1 618 ? 43.214 -5.504 2.766 1.00 62.53 618 LEU A N 1
ATOM 5005 C CA . LEU A 1 618 ? 43.183 -5.822 1.331 1.00 62.53 618 LEU A CA 1
ATOM 5006 C C . LEU A 1 618 ? 43.806 -7.183 0.988 1.00 62.53 618 LEU A C 1
ATOM 5008 O O . LEU A 1 618 ? 43.482 -7.773 -0.040 1.00 62.53 618 LEU A O 1
ATOM 5012 N N . LYS A 1 619 ? 44.717 -7.682 1.827 1.00 70.62 619 LYS A N 1
ATOM 5013 C CA . LYS A 1 619 ? 45.341 -8.992 1.637 1.00 70.62 619 LYS A CA 1
ATOM 5014 C C . LYS A 1 619 ? 44.430 -10.137 2.086 1.00 70.62 619 LYS A C 1
ATOM 5016 O O . LYS A 1 619 ? 44.507 -11.212 1.511 1.00 70.62 619 LYS A O 1
ATOM 5021 N N . GLU A 1 620 ? 43.572 -9.899 3.075 1.00 63.78 620 GLU A N 1
ATOM 5022 C CA . GLU A 1 620 ? 42.600 -10.878 3.579 1.00 63.78 620 GLU A CA 1
ATOM 5023 C C . GLU A 1 620 ? 41.395 -11.037 2.632 1.00 63.78 620 GLU A C 1
ATOM 5025 O O . GLU A 1 620 ? 40.884 -12.141 2.476 1.00 63.78 620 GLU A O 1
ATOM 5030 N N . GLU A 1 621 ? 40.994 -9.971 1.928 1.00 56.72 621 GLU A N 1
ATOM 5031 C CA . GLU A 1 621 ? 39.954 -10.032 0.882 1.00 56.72 621 GLU A CA 1
ATOM 5032 C C . GLU A 1 621 ? 40.428 -10.663 -0.438 1.00 56.72 621 GLU A C 1
ATOM 5034 O O . GLU A 1 621 ? 39.601 -11.085 -1.238 1.00 56.72 621 GLU A O 1
ATOM 5039 N N . GLY A 1 622 ? 41.740 -10.743 -0.684 1.00 51.19 622 GLY A N 1
ATOM 5040 C CA . GLY A 1 622 ? 42.293 -11.359 -1.896 1.00 51.19 622 GLY A CA 1
ATOM 5041 C C . GLY A 1 622 ? 42.353 -12.893 -1.875 1.00 51.19 622 GLY A C 1
ATOM 5042 O O . GLY A 1 622 ? 42.559 -13.492 -2.929 1.00 51.19 622 GLY A O 1
ATOM 5043 N N . ASP A 1 623 ? 42.186 -13.508 -0.699 1.00 46.53 623 ASP A N 1
ATOM 5044 C CA . ASP A 1 623 ? 42.252 -14.963 -0.480 1.00 46.53 623 ASP A CA 1
ATOM 5045 C C . ASP A 1 623 ? 40.862 -15.600 -0.191 1.00 46.53 623 ASP A C 1
ATOM 5047 O O . ASP A 1 623 ? 40.782 -16.798 0.102 1.00 46.53 623 ASP A O 1
ATOM 5051 N N . LEU A 1 624 ? 39.771 -14.823 -0.301 1.00 38.94 624 LEU A N 1
ATOM 5052 C CA . LEU A 1 624 ? 38.361 -15.262 -0.290 1.00 38.94 624 LEU A CA 1
ATOM 5053 C C . LEU A 1 624 ? 37.779 -15.243 -1.709 1.00 38.94 624 LEU A C 1
ATOM 5055 O O . LEU A 1 624 ? 36.959 -16.145 -2.009 1.00 38.94 624 LEU A O 1
#

Secondary structure (DSSP, 8-state):
--HHHHHHHHHHHHHHHHHHHHHHHHHHHHHHHHTT-SS------------------SHHHHHHHHHHHHHHHHHT-S-SSSTT--HHHHHHHHHHHHHHH-TGGGTT-HHHHHHHHHHHHHHHHHHHHHHHHHTTTSS-------------------HHHHHHHHHHHHHHHHHHHHHHHHHHHHHHHHHHHHHHHHHHHHHHHHHHHHHHHHHHHHHHHHHHHHHHHTTPPPHHHHHHHHHHHHHHHHHHHTS---TTS------GGGT---HHHHHHHTT-HHHHHHHHHHHHHHHHHHHHHHHHHH------HHHHHHHHHHHTT-BSSTT--BHHHHHHHTT-HHHHHHHHHHHHHTT-HHHHHT-B-TTS-BHHHHHHHTT-HHHHHHHHHHHHHHHHHHHHSTHHHHHHHHHHHHTT-TTTHHHHHHHHHHHHHHHHHS-HHHHHHHHHHHHHHHHHHHHTT----TTHHHHHHHHHHHHHHHHHHHHHHHHTT-S-HHHHHHHHHHHHHHS-GGGTTHHHHHHHHHHHHHHHHHHTS---TTS--SHHHHHHHHHHHHHHHHHHHHHHHHHHHTS---------PPPPHHHHHHHHHHHHHHHHHHHHHHHHHTT-